Protein AF-A0A935REJ2-F1 (afdb_monomer_lite)

Structure (mmCIF, N/CA/C/O backbone):
data_AF-A0A935REJ2-F1
#
_entry.id   AF-A0A935REJ2-F1
#
loop_
_atom_site.group_PDB
_atom_site.id
_atom_site.type_symbol
_atom_site.label_atom_id
_atom_site.label_alt_id
_atom_site.label_comp_id
_atom_site.label_asym_id
_atom_site.label_entity_id
_atom_site.label_seq_id
_atom_site.pdbx_PDB_ins_code
_atom_site.Cartn_x
_atom_site.Cartn_y
_atom_site.Cartn_z
_atom_site.occupancy
_atom_site.B_iso_or_equiv
_atom_site.auth_seq_id
_atom_site.auth_comp_id
_atom_site.auth_asym_id
_atom_site.auth_atom_id
_atom_site.pdbx_PDB_model_num
ATOM 1 N N . MET A 1 1 ? 43.203 30.475 -2.067 1.00 35.62 1 MET A N 1
ATOM 2 C CA . MET A 1 1 ? 44.399 30.053 -1.301 1.00 35.62 1 MET A CA 1
ATOM 3 C C . MET A 1 1 ? 44.057 30.139 0.184 1.00 35.62 1 MET A C 1
ATOM 5 O O . MET A 1 1 ? 43.409 31.118 0.536 1.00 35.62 1 MET A O 1
ATOM 9 N N . PRO A 1 2 ? 44.424 29.161 1.030 1.00 32.59 2 PRO A N 1
ATOM 10 C CA . PRO A 1 2 ? 45.577 28.290 0.857 1.00 32.59 2 PRO A CA 1
ATOM 11 C C . PRO A 1 2 ? 45.240 26.873 0.392 1.00 32.59 2 PRO A C 1
ATOM 13 O O . PRO A 1 2 ? 44.200 26.300 0.703 1.00 32.59 2 PRO A O 1
ATOM 16 N N . GLU A 1 3 ? 46.176 26.378 -0.405 1.00 31.81 3 GLU A N 1
ATOM 17 C CA . GLU A 1 3 ? 46.387 24.999 -0.812 1.00 31.81 3 GLU A CA 1
ATOM 18 C C . GLU A 1 3 ? 46.817 24.133 0.380 1.00 31.81 3 GLU A C 1
ATOM 20 O O . GLU A 1 3 ? 47.486 24.615 1.295 1.00 31.81 3 GLU A O 1
ATOM 25 N N . GLY A 1 4 ? 46.523 22.832 0.300 1.00 32.59 4 GLY A N 1
ATOM 26 C CA . GLY A 1 4 ? 47.295 21.804 1.000 1.00 32.59 4 GLY A CA 1
ATOM 27 C C . GLY A 1 4 ? 46.486 20.862 1.886 1.00 32.59 4 GLY A C 1
ATOM 28 O O . GLY A 1 4 ? 46.439 21.051 3.095 1.00 32.59 4 GLY A O 1
ATOM 29 N N . ALA A 1 5 ? 45.955 19.780 1.306 1.00 26.52 5 ALA A N 1
ATOM 30 C CA . ALA A 1 5 ? 45.730 18.526 2.029 1.00 26.52 5 ALA A CA 1
ATOM 31 C C . ALA A 1 5 ? 45.669 17.328 1.059 1.00 26.52 5 ALA A C 1
ATOM 33 O O . ALA A 1 5 ? 44.736 17.191 0.280 1.00 26.52 5 ALA A O 1
ATOM 34 N N . GLY A 1 6 ? 46.709 16.488 1.119 1.00 26.66 6 GLY A N 1
ATOM 35 C CA . GLY A 1 6 ? 46.691 15.036 0.898 1.00 26.66 6 GLY A CA 1
ATOM 36 C C . GLY A 1 6 ? 46.054 14.465 -0.373 1.00 26.66 6 GLY A C 1
ATOM 37 O O . GLY A 1 6 ? 44.869 14.158 -0.395 1.00 26.66 6 GLY A O 1
ATOM 38 N N . LYS A 1 7 ? 46.887 14.128 -1.367 1.00 27.72 7 LYS A N 1
ATOM 39 C CA . LYS A 1 7 ? 46.571 13.063 -2.333 1.00 27.72 7 LYS A CA 1
ATOM 40 C C . LYS A 1 7 ? 46.524 11.724 -1.580 1.00 27.72 7 LYS A C 1
ATOM 42 O O . LYS A 1 7 ? 47.580 11.151 -1.320 1.00 27.72 7 LYS A O 1
ATOM 47 N N . SER A 1 8 ? 45.341 11.227 -1.218 1.00 29.14 8 SER A N 1
ATOM 48 C CA . SER A 1 8 ? 45.171 9.805 -0.906 1.00 29.14 8 SER A CA 1
ATOM 49 C C . SER A 1 8 ? 44.971 9.043 -2.218 1.00 29.14 8 SER A C 1
ATOM 51 O O . SER A 1 8 ? 44.220 9.459 -3.100 1.00 29.14 8 SER A O 1
ATOM 53 N N . ALA A 1 9 ? 45.732 7.966 -2.397 1.00 31.62 9 ALA A N 1
ATOM 54 C CA . ALA A 1 9 ? 45.631 7.110 -3.567 1.00 31.62 9 ALA A CA 1
ATOM 55 C C . ALA A 1 9 ? 44.286 6.367 -3.546 1.00 31.62 9 ALA A C 1
ATOM 57 O O . ALA A 1 9 ? 43.975 5.675 -2.577 1.00 31.62 9 ALA A O 1
ATOM 58 N N . ALA A 1 10 ? 43.500 6.515 -4.613 1.00 27.23 10 ALA A N 1
ATOM 59 C CA . ALA A 1 10 ? 42.306 5.711 -4.844 1.00 27.23 10 ALA A CA 1
ATOM 60 C C . ALA A 1 10 ? 42.701 4.256 -5.187 1.00 27.23 10 ALA A C 1
ATOM 62 O O . ALA A 1 10 ? 43.713 4.054 -5.867 1.00 27.23 10 ALA A O 1
ATOM 63 N N . PRO A 1 11 ? 41.930 3.240 -4.755 1.00 30.97 11 PRO A N 1
ATOM 64 C CA . PRO A 1 11 ? 42.135 1.861 -5.186 1.00 30.97 11 PRO A CA 1
ATOM 65 C C . PRO A 1 11 ? 41.929 1.717 -6.704 1.00 30.97 11 PRO A C 1
ATOM 67 O O . PRO A 1 11 ? 41.123 2.417 -7.316 1.00 30.97 11 PRO A O 1
ATOM 70 N N . ALA A 1 12 ? 42.670 0.788 -7.309 1.00 35.81 12 ALA A N 1
ATOM 71 C CA . ALA A 1 12 ? 42.814 0.581 -8.753 1.00 35.81 12 ALA A CA 1
ATOM 72 C C . ALA A 1 12 ? 41.548 0.098 -9.508 1.00 35.81 12 ALA A C 1
ATOM 74 O O . ALA A 1 12 ? 41.657 -0.330 -10.653 1.00 35.81 12 ALA A O 1
ATOM 75 N N . ALA A 1 13 ? 40.356 0.176 -8.909 1.00 36.75 13 ALA A N 1
ATOM 76 C CA . ALA A 1 13 ? 39.105 -0.322 -9.492 1.00 36.75 13 ALA A CA 1
ATOM 77 C C . ALA A 1 13 ? 38.421 0.653 -10.479 1.00 36.75 13 ALA A C 1
ATOM 79 O O . ALA A 1 13 ? 37.511 0.260 -11.187 1.00 36.75 13 ALA A O 1
ATOM 80 N N . ASN A 1 14 ? 38.885 1.901 -10.609 1.00 32.59 14 ASN A N 1
ATOM 81 C CA . ASN A 1 14 ? 38.229 2.920 -11.451 1.00 32.59 14 ASN A CA 1
ATOM 82 C C . ASN A 1 14 ? 38.923 3.195 -12.798 1.00 32.59 14 ASN A C 1
ATOM 84 O O . ASN A 1 14 ? 38.719 4.250 -13.399 1.00 32.59 14 ASN A O 1
ATOM 88 N N . ALA A 1 15 ? 39.766 2.281 -13.287 1.00 33.16 15 ALA A N 1
ATOM 89 C CA . ALA A 1 15 ? 40.454 2.471 -14.568 1.00 33.16 15 ALA A CA 1
ATOM 90 C C . ALA A 1 15 ? 39.515 2.371 -15.791 1.00 33.16 15 ALA A C 1
ATOM 92 O O . ALA A 1 15 ? 39.836 2.942 -16.827 1.00 33.16 15 ALA A O 1
ATOM 93 N N . ARG A 1 16 ? 38.348 1.720 -15.659 1.00 37.38 16 ARG A N 1
ATOM 94 C CA . ARG A 1 16 ? 37.343 1.551 -16.732 1.00 37.38 16 ARG A CA 1
ATOM 95 C C . ARG A 1 16 ? 36.377 2.723 -16.918 1.00 37.38 16 ARG A C 1
ATOM 97 O O . ARG A 1 16 ? 35.687 2.788 -17.920 1.00 37.38 16 ARG A O 1
ATOM 104 N N . LEU A 1 17 ? 36.330 3.668 -15.979 1.00 37.38 17 LEU A N 1
ATOM 105 C CA . LEU A 1 17 ? 35.478 4.865 -16.081 1.00 37.38 17 LEU A CA 1
ATOM 106 C C . LEU A 1 17 ? 36.153 6.010 -16.862 1.00 37.38 17 LEU A C 1
ATOM 108 O O . LEU A 1 17 ? 35.636 7.123 -16.883 1.00 37.38 17 LEU A O 1
ATOM 112 N N . ARG A 1 18 ? 37.360 5.789 -17.407 1.00 34.34 18 ARG A N 1
ATOM 113 C CA . ARG A 1 18 ? 38.244 6.868 -17.888 1.00 34.34 18 ARG A CA 1
ATOM 114 C C . ARG A 1 18 ? 38.922 6.634 -19.229 1.00 34.34 18 ARG A C 1
ATOM 116 O O . ARG A 1 18 ? 39.550 7.571 -19.720 1.00 34.34 18 ARG A O 1
ATOM 123 N N . ASP A 1 19 ? 38.857 5.442 -19.807 1.00 37.53 19 ASP A N 1
ATOM 124 C CA . ASP A 1 19 ? 39.188 5.311 -21.219 1.00 37.53 19 ASP A CA 1
ATOM 125 C C . ASP A 1 19 ? 37.908 5.551 -22.031 1.00 37.53 19 ASP A C 1
ATOM 127 O O . ASP A 1 19 ? 36.800 5.262 -21.585 1.00 37.53 19 ASP A O 1
ATOM 131 N N . GLY A 1 20 ? 38.026 6.124 -23.226 1.00 38.09 20 GLY A N 1
ATOM 132 C CA . GLY A 1 20 ? 36.897 6.272 -24.153 1.00 38.09 20 GLY A CA 1
ATOM 133 C C . GLY A 1 20 ? 36.336 4.928 -24.646 1.00 38.09 20 GLY A C 1
ATOM 134 O O . GLY A 1 20 ? 35.697 4.889 -25.694 1.00 38.09 20 GLY A O 1
ATOM 135 N N . ALA A 1 21 ? 36.600 3.815 -23.946 1.00 41.88 21 ALA A N 1
ATOM 136 C CA . ALA A 1 21 ? 36.077 2.509 -24.292 1.00 41.88 21 ALA A CA 1
ATOM 137 C C . ALA A 1 21 ? 34.565 2.462 -24.089 1.00 41.88 21 ALA A C 1
ATOM 139 O O . ALA A 1 21 ? 33.900 1.874 -24.925 1.00 41.88 21 ALA A O 1
ATOM 140 N N . ASN A 1 22 ? 33.991 3.120 -23.074 1.00 41.38 22 ASN A N 1
ATOM 141 C CA . ASN A 1 22 ? 32.529 3.151 -22.914 1.00 41.38 22 ASN A CA 1
ATOM 142 C C . ASN A 1 22 ? 31.832 3.840 -24.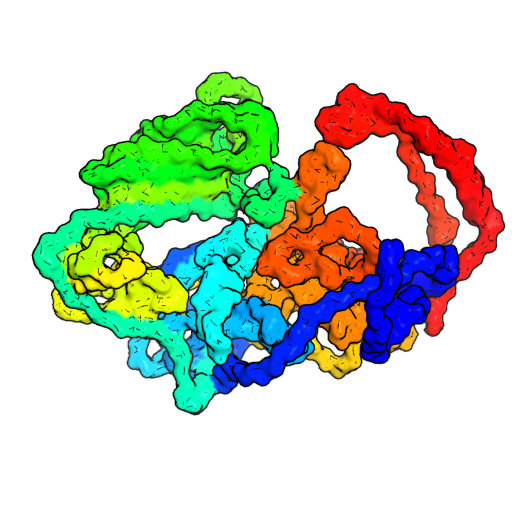096 1.00 41.38 22 ASN A C 1
ATOM 144 O O . ASN A 1 22 ? 30.809 3.345 -24.562 1.00 41.38 22 ASN A O 1
ATOM 148 N N . ASP A 1 23 ? 32.428 4.900 -24.649 1.00 41.16 23 ASP A N 1
ATOM 149 C CA . ASP A 1 23 ? 31.935 5.543 -25.872 1.00 41.16 23 ASP A CA 1
ATOM 150 C C . ASP A 1 23 ? 32.114 4.631 -27.098 1.00 41.16 23 ASP A C 1
ATOM 152 O O . ASP A 1 23 ? 31.210 4.538 -27.923 1.00 41.16 23 ASP A O 1
ATOM 156 N N . ALA A 1 24 ? 33.221 3.885 -27.198 1.00 42.81 24 ALA A N 1
ATOM 157 C CA . ALA A 1 24 ? 33.438 2.899 -28.263 1.00 42.81 24 ALA A CA 1
ATOM 158 C C . ALA A 1 24 ? 32.510 1.666 -28.152 1.00 42.81 24 ALA A C 1
ATOM 160 O O . ALA A 1 24 ? 32.039 1.149 -29.163 1.00 42.81 24 ALA A O 1
ATOM 161 N N . HIS A 1 25 ? 32.195 1.217 -26.934 1.00 42.53 25 HIS A N 1
ATOM 162 C CA . HIS A 1 25 ? 31.226 0.158 -26.641 1.00 42.53 25 HIS A CA 1
ATOM 163 C C . HIS A 1 25 ? 29.791 0.638 -26.931 1.00 42.53 25 HIS A C 1
ATOM 165 O O . HIS A 1 25 ? 29.007 -0.093 -27.539 1.00 42.53 25 HIS A O 1
ATOM 171 N N . PHE A 1 26 ? 29.464 1.892 -26.597 1.00 42.84 26 PHE A N 1
ATOM 172 C CA . PHE A 1 26 ? 28.201 2.557 -26.938 1.00 42.84 26 PHE A CA 1
ATOM 173 C C . PHE A 1 26 ? 28.021 2.704 -28.458 1.00 42.84 26 PHE A C 1
ATOM 175 O O . PHE A 1 26 ? 26.952 2.400 -28.998 1.00 42.84 26 PHE A O 1
ATOM 182 N N . ALA A 1 27 ? 29.089 3.069 -29.163 1.00 42.47 27 ALA A N 1
ATOM 183 C CA . ALA A 1 27 ? 29.132 3.181 -30.615 1.00 42.47 27 ALA A CA 1
ATOM 184 C C . ALA A 1 27 ? 29.192 1.819 -31.348 1.00 42.47 27 ALA A C 1
ATOM 186 O O . ALA A 1 27 ? 29.097 1.765 -32.569 1.00 42.47 27 ALA A O 1
ATOM 187 N N . GLY A 1 28 ? 29.339 0.706 -30.622 1.00 41.22 28 GLY A N 1
ATOM 188 C CA . GLY A 1 28 ? 29.133 -0.650 -31.145 1.00 41.22 28 GLY A CA 1
ATOM 189 C C . GLY A 1 28 ? 27.741 -1.221 -30.837 1.00 41.22 28 GLY A C 1
ATOM 190 O O . GLY A 1 28 ? 27.239 -2.079 -31.560 1.00 41.22 28 GLY A O 1
ATOM 191 N N . ALA A 1 29 ? 27.095 -0.756 -29.762 1.00 41.28 29 ALA A N 1
ATOM 192 C CA . ALA A 1 29 ? 25.841 -1.327 -29.261 1.00 41.28 29 ALA A CA 1
ATOM 193 C C . ALA A 1 29 ? 24.575 -0.519 -29.620 1.00 41.28 29 ALA A C 1
ATOM 195 O O . ALA A 1 29 ? 23.502 -1.116 -29.774 1.00 41.28 29 ALA A O 1
ATOM 196 N N . PHE A 1 30 ? 24.676 0.811 -29.763 1.00 41.88 30 PHE A N 1
ATOM 197 C CA . PHE A 1 30 ? 23.516 1.715 -29.859 1.00 41.88 30 PHE A CA 1
ATOM 198 C C . PHE A 1 30 ? 23.613 2.800 -30.944 1.00 41.88 30 PHE A C 1
ATOM 200 O O . PHE A 1 30 ? 22.575 3.224 -31.449 1.00 41.88 30 PHE A O 1
ATOM 207 N N . LEU A 1 31 ? 24.814 3.224 -31.347 1.00 43.81 31 LEU A N 1
ATOM 208 C CA . LEU A 1 31 ? 25.042 4.189 -32.436 1.00 43.81 31 LEU A CA 1
ATOM 209 C C . LEU A 1 31 ? 26.158 3.702 -33.367 1.00 43.81 31 LEU A C 1
ATOM 211 O O . LEU A 1 31 ? 26.657 2.608 -33.180 1.00 43.81 31 LEU A O 1
ATOM 215 N N . ASN A 1 32 ? 26.496 4.473 -34.400 1.00 40.66 32 ASN A N 1
ATOM 216 C CA . ASN A 1 32 ? 27.634 4.206 -35.282 1.00 40.66 32 ASN A CA 1
ATOM 217 C C . ASN A 1 32 ? 28.946 4.655 -34.603 1.00 40.66 32 ASN A C 1
ATOM 219 O O . ASN A 1 32 ? 29.009 5.797 -34.137 1.00 40.66 32 ASN A O 1
ATOM 223 N N . GLY A 1 33 ? 29.962 3.782 -34.601 1.00 38.06 33 GLY A N 1
ATOM 224 C CA . GLY A 1 33 ? 31.333 3.947 -34.077 1.00 38.06 33 GLY A CA 1
ATOM 225 C C . GLY A 1 33 ? 31.889 5.370 -34.125 1.00 38.06 33 GLY A C 1
ATOM 226 O O . GLY A 1 33 ? 32.363 5.932 -33.137 1.00 38.06 33 GLY A O 1
ATOM 227 N N . ASP A 1 34 ? 31.776 5.958 -35.310 1.00 43.91 34 ASP A N 1
ATOM 228 C CA . ASP A 1 34 ? 32.461 7.189 -35.688 1.00 43.91 34 ASP A CA 1
ATOM 229 C C . ASP A 1 34 ? 31.738 8.477 -35.275 1.00 43.91 34 ASP A C 1
ATOM 231 O O . ASP A 1 34 ? 32.319 9.558 -35.346 1.00 43.91 34 ASP A O 1
ATOM 235 N N . LEU A 1 35 ? 30.469 8.399 -34.857 1.00 37.09 35 LEU A N 1
ATOM 236 C CA . LEU A 1 35 ? 29.671 9.593 -34.550 1.00 37.09 35 LEU A CA 1
ATOM 237 C C . LEU A 1 35 ? 30.021 10.190 -33.175 1.00 37.09 35 LEU A C 1
ATOM 239 O O . LEU A 1 35 ? 29.912 11.397 -32.973 1.00 37.09 35 LEU A O 1
ATOM 243 N N . LEU A 1 36 ? 30.454 9.353 -32.229 1.00 36.62 36 LEU A N 1
ATOM 244 C CA . LEU A 1 36 ? 30.752 9.760 -30.849 1.00 36.62 36 LEU A CA 1
ATOM 245 C C . LEU A 1 36 ? 32.165 10.305 -30.671 1.00 36.62 36 LEU A C 1
ATOM 247 O O . LEU A 1 36 ? 32.380 11.184 -29.843 1.00 36.62 36 LEU A O 1
ATOM 251 N N . THR A 1 37 ? 33.112 9.861 -31.496 1.00 3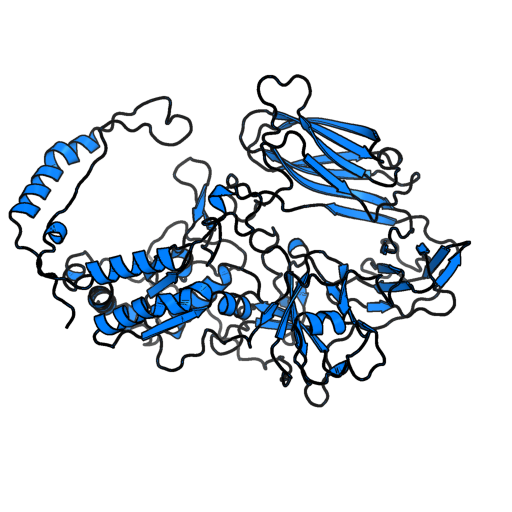8.62 37 THR A N 1
ATOM 252 C CA . THR A 1 37 ? 34.500 10.348 -31.470 1.00 38.62 37 THR A CA 1
ATOM 253 C C . THR A 1 37 ? 34.640 11.797 -31.955 1.00 38.62 37 THR A C 1
ATOM 255 O O . THR A 1 37 ? 35.708 12.390 -31.813 1.00 38.62 37 THR A O 1
ATOM 258 N N . GLN A 1 38 ? 33.567 12.382 -32.504 1.00 36.59 38 GLN A N 1
ATOM 259 C CA . GLN A 1 38 ? 33.509 13.763 -32.993 1.00 36.59 38 GLN A CA 1
ATOM 260 C C . GLN A 1 38 ? 32.833 14.743 -32.018 1.00 36.59 38 GLN A C 1
ATOM 262 O O . GLN A 1 38 ? 32.821 15.946 -32.286 1.00 36.59 38 GLN A O 1
ATOM 267 N N . LEU A 1 39 ? 32.285 14.268 -30.892 1.00 32.00 39 LEU A N 1
ATOM 268 C CA . LEU A 1 39 ? 31.692 15.128 -29.865 1.00 32.00 39 LEU A CA 1
ATOM 269 C C . LEU A 1 39 ? 32.741 15.509 -28.801 1.00 32.00 39 LEU A C 1
ATOM 271 O O . LEU A 1 39 ? 33.579 14.680 -28.446 1.00 32.00 39 LEU A O 1
ATOM 275 N N . PRO A 1 40 ? 32.732 16.747 -28.267 1.00 28.28 40 PRO A N 1
ATOM 276 C CA . PRO A 1 40 ? 33.705 17.163 -27.261 1.00 28.28 40 PRO A CA 1
ATOM 277 C C . PRO A 1 40 ? 33.515 16.374 -25.958 1.00 28.28 40 PRO A C 1
ATOM 279 O O . PRO A 1 40 ? 32.514 16.535 -25.261 1.00 28.28 40 PRO A O 1
ATOM 282 N N . THR A 1 41 ? 34.492 15.544 -25.596 1.00 35.84 41 THR A N 1
ATOM 283 C CA . THR A 1 41 ? 34.551 14.876 -24.291 1.00 35.84 41 THR A CA 1
ATOM 284 C C . THR A 1 41 ? 35.146 15.829 -23.250 1.00 35.84 41 THR A C 1
ATOM 286 O O . THR A 1 41 ? 36.341 15.769 -22.957 1.00 35.84 41 THR A O 1
ATOM 289 N N . GLU A 1 42 ? 34.341 16.726 -22.680 1.00 32.41 42 GLU A N 1
ATOM 290 C CA . GLU A 1 42 ? 34.720 17.430 -21.448 1.00 32.41 42 GLU A CA 1
ATOM 291 C C . GLU A 1 42 ? 33.924 16.886 -20.259 1.00 32.41 42 GLU A C 1
ATOM 293 O O . GLU A 1 42 ? 32.737 17.149 -20.087 1.00 32.41 42 GLU A O 1
ATOM 298 N N . GLY A 1 43 ? 34.609 16.106 -19.423 1.00 30.80 43 GLY A N 1
ATOM 299 C CA . GLY A 1 43 ? 34.071 15.557 -18.185 1.00 30.80 43 GLY A CA 1
ATOM 300 C C . GLY A 1 43 ? 35.196 15.154 -17.240 1.00 30.80 43 GLY A C 1
ATOM 301 O O . GLY A 1 43 ? 35.549 13.983 -17.127 1.00 30.80 43 GLY A O 1
ATOM 302 N N . THR A 1 44 ? 35.799 16.126 -16.558 1.00 30.67 44 THR A N 1
ATOM 303 C CA . THR A 1 44 ? 36.793 15.860 -15.512 1.00 30.67 44 THR A CA 1
ATOM 304 C C . THR A 1 44 ? 36.081 15.356 -14.256 1.00 30.67 44 THR A C 1
ATOM 306 O O . THR A 1 44 ? 35.438 16.118 -13.539 1.00 30.67 44 THR A O 1
ATOM 309 N N . TYR A 1 45 ? 36.211 14.061 -13.972 1.00 31.19 45 TYR A N 1
ATOM 310 C CA . TYR A 1 45 ? 35.757 13.430 -12.731 1.00 31.19 45 TYR A CA 1
ATOM 311 C C . TYR A 1 45 ? 36.409 14.089 -11.500 1.00 31.19 45 TYR A C 1
ATOM 313 O O . TYR A 1 45 ? 37.611 13.933 -11.262 1.00 31.19 45 TYR A O 1
ATOM 321 N N . LEU A 1 46 ? 35.614 14.788 -10.686 1.00 32.19 46 LEU A N 1
ATOM 322 C CA . LEU A 1 46 ? 35.962 15.157 -9.314 1.00 32.19 46 LEU A CA 1
ATOM 323 C C . LEU A 1 46 ? 35.300 14.133 -8.394 1.00 32.19 46 LEU A C 1
ATOM 325 O O . LEU A 1 46 ? 34.083 14.118 -8.248 1.00 32.19 46 LEU A O 1
ATOM 329 N N . GLY A 1 47 ? 36.106 13.230 -7.836 1.00 30.42 47 GLY A N 1
ATOM 330 C CA . GLY A 1 47 ? 35.610 12.093 -7.069 1.00 30.42 47 GLY A CA 1
ATOM 331 C C . GLY A 1 47 ? 34.704 12.503 -5.913 1.00 30.42 47 GLY A C 1
ATOM 332 O O . GLY A 1 47 ? 35.126 13.225 -5.011 1.00 30.42 47 GLY A O 1
ATOM 333 N N . ALA A 1 48 ? 33.480 11.979 -5.921 1.00 27.81 48 ALA A N 1
ATOM 334 C CA . ALA A 1 48 ? 32.656 11.912 -4.731 1.00 27.81 48 ALA A CA 1
ATOM 335 C C . ALA A 1 48 ? 33.212 10.791 -3.844 1.00 27.81 48 ALA A C 1
ATOM 337 O O . ALA A 1 48 ? 33.210 9.617 -4.214 1.00 27.81 48 ALA A O 1
ATOM 338 N N . ALA A 1 49 ? 33.744 11.159 -2.682 1.00 27.17 49 ALA A N 1
ATOM 339 C CA . ALA A 1 49 ? 34.063 10.198 -1.642 1.00 27.17 49 ALA A CA 1
ATOM 340 C C . ALA A 1 49 ? 32.750 9.744 -0.993 1.00 27.17 49 ALA A C 1
ATOM 342 O O . ALA A 1 49 ? 32.168 10.473 -0.194 1.00 27.17 49 ALA A O 1
ATOM 343 N N . THR A 1 50 ? 32.283 8.541 -1.315 1.00 29.05 50 THR A N 1
ATOM 344 C CA . THR A 1 50 ? 31.302 7.851 -0.477 1.00 29.05 50 THR A CA 1
ATOM 345 C C . THR A 1 50 ? 32.035 7.280 0.729 1.00 29.05 50 THR A C 1
ATOM 347 O O . THR A 1 50 ? 32.752 6.284 0.629 1.00 29.05 50 THR A O 1
ATOM 350 N N . THR A 1 51 ? 31.875 7.911 1.888 1.00 25.45 51 THR A N 1
ATOM 351 C CA . THR A 1 51 ? 32.192 7.284 3.171 1.00 25.45 51 THR A CA 1
ATOM 352 C C . THR A 1 51 ? 31.157 6.194 3.446 1.00 25.45 51 THR A C 1
ATOM 354 O O . THR A 1 51 ? 30.159 6.444 4.112 1.00 25.45 51 THR A O 1
ATOM 357 N N . GLN A 1 52 ? 31.379 4.987 2.927 1.00 30.55 52 GLN A N 1
ATOM 358 C CA . GLN A 1 52 ? 30.851 3.785 3.567 1.00 30.55 52 GLN A CA 1
ATOM 359 C C . GLN A 1 52 ? 31.871 3.376 4.627 1.00 30.55 52 GLN A C 1
ATOM 361 O O . GLN A 1 52 ? 32.971 2.921 4.314 1.00 30.55 52 GLN A O 1
ATOM 366 N N . SER A 1 53 ? 31.533 3.600 5.895 1.00 25.98 53 SER A N 1
ATOM 367 C CA . SER A 1 53 ? 32.205 2.914 6.991 1.00 25.98 53 SER A CA 1
ATOM 368 C C . SER A 1 53 ? 31.969 1.419 6.802 1.00 25.98 53 SER A C 1
ATOM 370 O O . SER A 1 53 ? 30.831 0.959 6.853 1.00 25.98 53 SER A O 1
ATOM 372 N N . ALA A 1 54 ? 33.045 0.679 6.548 1.00 27.23 54 ALA A N 1
ATOM 373 C CA . ALA A 1 54 ? 33.047 -0.769 6.639 1.00 27.23 54 ALA A CA 1
ATOM 374 C C . ALA A 1 54 ? 32.803 -1.146 8.108 1.00 27.23 54 ALA A C 1
ATOM 376 O O . ALA A 1 54 ? 33.737 -1.169 8.908 1.00 27.23 54 ALA A O 1
ATOM 377 N N . GLU A 1 55 ? 31.545 -1.365 8.479 1.00 29.83 55 GLU A N 1
ATOM 378 C CA . GLU A 1 55 ? 31.235 -2.122 9.687 1.00 29.83 55 GLU A CA 1
ATOM 379 C C . GLU A 1 55 ? 31.465 -3.607 9.399 1.00 29.83 55 GLU A C 1
ATOM 381 O O . GLU A 1 55 ? 31.148 -4.111 8.318 1.00 29.83 55 GLU A O 1
ATOM 386 N N . GLU A 1 56 ? 32.090 -4.295 10.355 1.00 27.02 56 GLU A N 1
ATOM 387 C CA . GLU A 1 56 ? 32.316 -5.736 10.287 1.00 27.02 56 GLU A CA 1
ATOM 388 C C . GLU A 1 56 ? 30.983 -6.488 10.127 1.00 27.02 56 GLU A C 1
ATOM 390 O O . GLU A 1 56 ? 29.978 -6.096 10.728 1.00 27.02 56 GLU A O 1
ATOM 395 N N . PRO A 1 57 ? 30.950 -7.592 9.358 1.00 27.94 57 PRO A N 1
ATOM 396 C CA . PRO A 1 57 ? 29.752 -8.403 9.214 1.00 27.94 57 PRO A CA 1
ATOM 397 C C . PRO A 1 57 ? 29.404 -9.051 10.559 1.00 27.94 57 PRO A C 1
ATOM 399 O O . PRO A 1 57 ? 29.984 -10.064 10.953 1.00 27.94 57 PRO A O 1
ATOM 402 N N . LEU A 1 58 ? 28.440 -8.467 11.267 1.00 30.53 58 LEU A N 1
ATOM 403 C CA . LEU A 1 58 ? 27.791 -9.117 12.399 1.00 30.53 58 LEU A CA 1
ATOM 404 C C . LEU A 1 58 ? 26.911 -10.276 11.891 1.00 30.53 58 LEU A C 1
ATOM 406 O O . LEU A 1 58 ? 26.344 -10.197 10.797 1.00 30.53 58 LEU A O 1
ATOM 410 N N . PRO A 1 59 ? 26.817 -11.382 12.647 1.00 27.50 59 PRO A N 1
ATOM 411 C CA . PRO A 1 59 ? 26.177 -12.607 12.187 1.00 27.50 59 PRO A CA 1
ATOM 412 C C . PRO A 1 59 ? 24.694 -12.406 11.845 1.00 27.50 59 PRO A C 1
ATOM 414 O O . PRO A 1 59 ? 23.939 -11.772 12.578 1.00 27.50 59 PRO A O 1
ATOM 417 N N . ARG A 1 60 ? 24.293 -12.993 10.710 1.00 32.31 60 ARG A N 1
ATOM 418 C CA . ARG A 1 60 ? 22.919 -13.042 10.195 1.00 32.31 60 ARG A CA 1
ATOM 419 C C . ARG A 1 60 ? 21.970 -13.660 11.225 1.00 32.31 60 ARG A C 1
ATOM 421 O O . ARG A 1 60 ? 22.125 -14.827 11.569 1.00 32.31 60 ARG A O 1
ATOM 428 N N . ALA A 1 61 ? 20.933 -12.923 11.611 1.00 32.94 61 ALA A N 1
ATOM 429 C CA . ALA A 1 61 ? 19.739 -13.476 12.246 1.00 32.94 61 ALA A CA 1
ATOM 430 C C . ALA A 1 61 ? 18.630 -13.654 11.193 1.00 32.94 61 ALA A C 1
ATOM 432 O O . ALA A 1 61 ? 17.584 -13.020 11.250 1.00 32.94 61 ALA A O 1
ATOM 433 N N . SER A 1 62 ? 18.879 -14.494 10.188 1.00 43.16 62 SER A N 1
ATOM 434 C CA . SER A 1 62 ? 17.798 -15.149 9.448 1.00 43.16 62 SER A CA 1
ATOM 435 C C . SER A 1 62 ? 17.750 -16.575 9.979 1.00 43.16 62 SER A C 1
ATOM 437 O O . SER A 1 62 ? 18.728 -17.305 9.801 1.00 43.16 62 SER A O 1
ATOM 439 N N . ALA A 1 63 ? 16.671 -16.965 10.657 1.00 48.84 63 ALA A N 1
ATOM 440 C CA . ALA A 1 63 ? 16.454 -18.364 11.009 1.00 48.84 63 ALA A CA 1
ATOM 441 C C . ALA A 1 63 ? 16.562 -19.190 9.714 1.00 48.84 63 ALA A C 1
ATOM 443 O O . ALA A 1 63 ? 15.781 -18.984 8.784 1.00 48.84 63 ALA A O 1
ATOM 444 N N . GLN A 1 64 ? 17.580 -20.048 9.603 1.00 58.38 64 GLN A N 1
ATOM 445 C CA . GLN A 1 64 ? 17.795 -20.894 8.428 1.00 58.38 64 GLN A CA 1
ATOM 446 C C . GLN A 1 64 ? 16.757 -22.018 8.427 1.00 58.38 64 GLN A C 1
ATOM 448 O O . GLN A 1 64 ? 17.048 -23.162 8.766 1.00 58.38 64 GLN A O 1
ATOM 453 N N . ALA A 1 65 ? 15.523 -21.688 8.068 1.00 71.75 65 ALA A N 1
ATOM 454 C CA . ALA A 1 65 ? 14.473 -22.672 7.916 1.00 71.75 65 ALA A CA 1
ATOM 455 C C . ALA A 1 65 ? 14.485 -23.331 6.547 1.00 71.75 65 ALA A C 1
ATOM 457 O O . ALA A 1 65 ? 14.904 -22.760 5.542 1.00 71.75 65 ALA A O 1
ATOM 458 N N . THR A 1 66 ? 13.971 -24.556 6.523 1.00 86.44 66 THR A N 1
ATOM 459 C CA . THR A 1 66 ? 13.712 -25.276 5.278 1.00 86.44 66 THR A CA 1
ATOM 460 C C . THR A 1 66 ? 12.281 -24.986 4.846 1.00 86.44 66 THR A C 1
ATOM 462 O O . THR A 1 66 ? 11.338 -25.398 5.528 1.00 86.44 66 THR A O 1
ATOM 465 N N . LEU A 1 67 ? 12.113 -24.265 3.736 1.00 90.56 67 LEU A N 1
ATOM 466 C CA . LEU A 1 67 ? 10.805 -24.057 3.116 1.00 90.56 67 LEU A CA 1
ATOM 467 C C . LEU A 1 67 ? 10.218 -25.401 2.664 1.00 90.56 67 LEU A C 1
ATOM 469 O O . LEU A 1 67 ? 10.923 -26.264 2.142 1.00 90.56 67 LEU A O 1
ATOM 473 N N . LEU A 1 68 ? 8.915 -25.578 2.875 1.00 92.25 68 LEU A N 1
ATOM 474 C CA . LEU A 1 68 ? 8.150 -26.748 2.426 1.00 92.25 68 LEU A CA 1
ATOM 475 C C . LEU A 1 68 ? 7.523 -26.530 1.039 1.00 92.25 68 LEU A C 1
ATOM 477 O O . LEU A 1 68 ? 6.871 -27.424 0.502 1.00 92.25 68 LEU A O 1
ATOM 481 N N . GLY A 1 69 ? 7.702 -25.336 0.480 1.00 90.50 69 GLY A N 1
ATOM 482 C CA . GLY A 1 69 ? 7.256 -24.910 -0.837 1.00 90.50 69 GLY A CA 1
ATOM 483 C C . GLY A 1 69 ? 7.335 -23.388 -0.971 1.00 90.50 69 GLY A C 1
ATOM 484 O O . GLY A 1 69 ? 7.860 -22.739 -0.060 1.00 90.50 69 GLY A O 1
ATOM 485 N N . PRO A 1 70 ? 6.795 -22.833 -2.069 1.00 90.56 70 PRO A N 1
ATOM 486 C CA . PRO A 1 70 ? 6.850 -21.402 -2.329 1.00 90.56 70 PRO A CA 1
ATOM 487 C C . PRO A 1 70 ? 6.099 -20.598 -1.267 1.00 90.56 70 PRO A C 1
ATOM 489 O O . PRO A 1 70 ? 5.153 -21.077 -0.630 1.00 90.56 70 PRO A O 1
ATOM 492 N N . GLU A 1 71 ? 6.526 -19.357 -1.089 1.00 92.88 71 GLU A N 1
ATOM 493 C CA . GLU A 1 71 ? 5.938 -18.429 -0.130 1.00 92.88 71 GLU A CA 1
ATOM 494 C C . GLU A 1 71 ? 4.758 -17.678 -0.751 1.00 92.88 71 GLU A C 1
ATOM 496 O O . GLU A 1 71 ? 4.619 -17.592 -1.968 1.00 92.88 71 GLU A O 1
ATOM 501 N N . ALA A 1 72 ? 3.897 -17.092 0.078 1.00 94.50 72 ALA A N 1
ATOM 502 C CA . ALA A 1 72 ? 2.775 -16.284 -0.388 1.00 94.50 72 ALA A CA 1
ATOM 503 C C . ALA A 1 72 ? 2.848 -14.849 0.135 1.00 94.50 72 ALA A C 1
ATOM 505 O O . ALA A 1 72 ? 3.126 -14.605 1.308 1.00 94.50 72 ALA A O 1
ATOM 506 N N . ARG A 1 73 ? 2.507 -13.894 -0.731 1.00 95.38 73 ARG A N 1
ATOM 507 C CA . ARG A 1 73 ? 2.265 -12.492 -0.382 1.00 95.38 73 ARG A CA 1
ATOM 508 C C . ARG A 1 73 ? 0.806 -12.360 0.044 1.00 95.38 73 ARG A C 1
ATOM 510 O O . ARG A 1 73 ? -0.104 -12.525 -0.768 1.00 95.38 73 ARG A O 1
ATOM 517 N N . LEU A 1 74 ? 0.564 -12.076 1.316 1.00 97.06 74 LEU A N 1
ATOM 518 C CA . LEU A 1 74 ? -0.758 -11.804 1.867 1.00 97.06 74 LEU A CA 1
ATOM 519 C C . LEU A 1 74 ? -1.017 -10.298 1.913 1.00 97.06 74 LEU A C 1
ATOM 521 O O . LEU A 1 74 ? -0.281 -9.552 2.559 1.00 97.06 74 LEU A O 1
ATOM 525 N N . ALA A 1 75 ? -2.094 -9.865 1.258 1.00 96.25 75 ALA A N 1
ATOM 526 C CA . ALA A 1 75 ? -2.484 -8.463 1.197 1.00 96.25 75 ALA A CA 1
ATOM 527 C C . ALA A 1 75 ? -3.367 -8.045 2.388 1.00 96.25 75 ALA A C 1
ATOM 529 O O . ALA A 1 75 ? -4.423 -8.635 2.644 1.00 96.25 75 ALA A O 1
ATOM 530 N N . VAL A 1 76 ? -2.975 -6.962 3.063 1.00 95.75 76 VAL A N 1
ATOM 531 C CA . VAL A 1 76 ? -3.707 -6.330 4.170 1.00 95.75 76 VAL A CA 1
ATOM 532 C C . VAL A 1 76 ? -4.030 -4.879 3.822 1.00 95.75 76 VAL A C 1
ATOM 534 O O . VAL A 1 76 ? -3.160 -4.014 3.802 1.00 95.75 76 VAL A O 1
ATOM 537 N N . SER A 1 77 ? -5.303 -4.588 3.556 1.00 92.69 77 SER A N 1
ATOM 538 C CA . SER A 1 77 ? -5.758 -3.246 3.153 1.00 92.69 77 SER A CA 1
ATOM 539 C C . SER A 1 77 ? -6.272 -2.381 4.308 1.00 92.69 77 SER A C 1
ATOM 541 O O . SER A 1 77 ? -6.627 -1.224 4.103 1.00 92.69 77 SER A O 1
ATOM 543 N N . ARG A 1 78 ? -6.404 -2.944 5.514 1.00 91.44 78 ARG A N 1
ATOM 544 C CA . ARG A 1 78 ? -6.926 -2.254 6.701 1.00 91.44 78 ARG A CA 1
ATOM 545 C C . ARG A 1 78 ? -6.187 -2.730 7.939 1.00 91.44 78 ARG A C 1
ATOM 547 O O . ARG A 1 78 ? -5.856 -3.908 8.032 1.00 91.44 78 ARG A O 1
ATOM 554 N N . THR A 1 79 ? -5.973 -1.826 8.886 1.00 94.12 79 THR A N 1
ATOM 555 C CA . THR A 1 79 ? -5.414 -2.190 10.184 1.00 94.12 79 THR A CA 1
ATOM 556 C C . THR A 1 79 ? -6.438 -2.938 11.015 1.00 94.12 79 THR A C 1
ATOM 558 O O . THR A 1 79 ? -7.581 -2.497 11.134 1.00 94.12 79 THR A O 1
ATOM 561 N N . GLY A 1 80 ? -6.011 -4.030 11.637 1.00 95.62 80 GLY A N 1
ATOM 562 C CA . GLY A 1 80 ? -6.844 -4.793 12.549 1.00 95.62 80 GLY A CA 1
ATOM 563 C C . GLY A 1 80 ? -6.499 -6.280 12.587 1.00 95.62 80 GLY A C 1
ATOM 564 O O . GLY A 1 80 ? -5.534 -6.720 11.962 1.00 95.62 80 GLY A O 1
ATOM 565 N N . PRO A 1 81 ? -7.290 -7.064 13.328 1.00 96.81 81 PRO A N 1
ATOM 566 C CA . PRO A 1 81 ? -7.197 -8.515 13.367 1.00 96.81 81 PRO A CA 1
ATOM 567 C C . PRO A 1 81 ? -7.548 -9.107 11.996 1.00 96.81 81 PRO A C 1
ATOM 569 O O . PRO A 1 81 ? -8.648 -8.900 11.484 1.00 96.81 81 PRO A O 1
ATOM 572 N N . VAL A 1 82 ? -6.616 -9.856 11.413 1.00 97.81 82 VAL A N 1
ATOM 573 C CA . VAL A 1 82 ? -6.772 -10.524 10.118 1.00 97.81 82 VAL A CA 1
ATOM 574 C C . VAL A 1 82 ? -6.788 -12.026 10.339 1.00 97.81 82 VAL A C 1
ATOM 576 O O . VAL A 1 82 ? -5.860 -12.578 10.928 1.00 97.81 82 VAL A O 1
ATOM 579 N N . ARG A 1 83 ? -7.840 -12.676 9.845 1.00 97.44 83 ARG A N 1
ATOM 580 C CA . ARG A 1 83 ? -8.032 -14.124 9.859 1.00 97.44 83 ARG A CA 1
ATOM 581 C C . ARG A 1 83 ? -7.511 -14.741 8.566 1.00 97.44 83 ARG A C 1
ATOM 583 O O . ARG A 1 83 ? -7.817 -14.257 7.475 1.00 97.44 83 ARG A O 1
ATOM 590 N N . VAL A 1 84 ? -6.759 -15.828 8.689 1.00 98.12 84 VAL A N 1
ATOM 591 C CA . VAL A 1 84 ? -6.231 -16.598 7.561 1.00 98.12 84 VAL A CA 1
ATOM 592 C C . VAL A 1 84 ? -6.572 -18.068 7.757 1.00 98.12 84 VAL A C 1
ATOM 594 O O . VAL A 1 84 ? -6.010 -18.726 8.630 1.00 98.12 84 VAL A O 1
ATOM 597 N N . THR A 1 85 ? -7.511 -18.576 6.959 1.00 97.12 85 THR A N 1
ATOM 598 C CA . THR A 1 85 ? -8.003 -19.959 7.067 1.00 97.12 85 THR A CA 1
ATOM 599 C C . THR A 1 85 ? -7.228 -20.923 6.167 1.00 97.12 85 THR A C 1
ATOM 601 O O . THR A 1 85 ? -6.902 -20.597 5.019 1.00 97.12 85 THR A O 1
ATOM 604 N N . TYR A 1 86 ? -6.971 -22.140 6.659 1.00 96.94 86 TYR A N 1
ATOM 605 C CA . TYR A 1 86 ? -6.334 -23.210 5.884 1.00 96.94 86 TYR A CA 1
ATOM 606 C C . TYR A 1 86 ? -7.079 -23.477 4.572 1.00 96.94 86 TYR A C 1
ATOM 608 O O . TYR A 1 86 ? -6.489 -23.464 3.487 1.00 96.94 86 TYR A O 1
ATOM 616 N N . SER A 1 87 ? -8.399 -23.665 4.658 1.00 94.94 87 SER A N 1
ATOM 617 C CA . SER A 1 87 ? -9.248 -23.990 3.508 1.00 94.94 87 SER A CA 1
ATOM 618 C C . SER A 1 87 ? -9.175 -22.923 2.411 1.00 94.94 87 SER A C 1
ATOM 620 O O . SER A 1 87 ? -9.135 -23.251 1.221 1.00 94.94 87 SER A O 1
ATOM 622 N N . ARG A 1 88 ? -9.078 -21.640 2.787 1.00 95.50 88 ARG A N 1
ATOM 623 C CA . ARG A 1 88 ? -8.918 -20.537 1.836 1.00 95.50 88 ARG A CA 1
ATOM 624 C C . ARG A 1 88 ? -7.543 -20.516 1.190 1.00 95.50 88 ARG A C 1
ATOM 626 O O . ARG A 1 88 ? -7.466 -20.319 -0.023 1.00 95.50 88 ARG A O 1
ATOM 633 N N . LEU A 1 89 ? -6.486 -20.725 1.973 1.00 96.81 89 LEU A N 1
ATOM 634 C CA . LEU A 1 89 ? -5.122 -20.820 1.458 1.00 96.81 89 LEU A CA 1
ATOM 635 C C . LEU A 1 89 ? -4.998 -21.969 0.448 1.00 96.81 89 LEU A C 1
ATOM 637 O O . LEU A 1 89 ? -4.501 -21.749 -0.656 1.00 96.81 89 LEU A O 1
ATOM 641 N N . ARG A 1 90 ? -5.544 -23.154 0.765 1.00 95.00 90 ARG A N 1
ATOM 642 C CA . ARG A 1 90 ? -5.595 -24.310 -0.149 1.00 95.00 90 ARG A CA 1
ATOM 643 C C . ARG A 1 90 ? -6.365 -24.020 -1.423 1.00 95.00 90 ARG A C 1
ATOM 645 O O . ARG A 1 90 ? -5.844 -24.241 -2.510 1.00 95.00 90 ARG A O 1
ATOM 652 N N . GLN A 1 91 ? -7.583 -23.487 -1.306 1.00 94.25 91 GLN A N 1
ATOM 653 C CA . GLN A 1 91 ? -8.422 -23.177 -2.468 1.00 94.25 91 GLN A CA 1
ATOM 654 C C . GLN A 1 91 ? -7.729 -22.215 -3.444 1.00 94.25 91 GLN A C 1
ATOM 656 O O . GLN A 1 91 ? -8.011 -22.232 -4.642 1.00 94.25 91 GLN A O 1
ATOM 661 N N . ARG A 1 92 ? -6.856 -21.345 -2.930 1.00 94.31 92 ARG A N 1
ATOM 662 C CA . ARG A 1 92 ? -6.143 -20.329 -3.707 1.00 94.31 92 ARG A CA 1
ATOM 663 C C . ARG A 1 92 ? -4.713 -20.713 -4.069 1.00 94.31 92 ARG A C 1
ATOM 665 O O . ARG A 1 92 ? -4.057 -19.914 -4.723 1.00 94.31 92 ARG A O 1
ATOM 672 N N . GLY A 1 93 ? -4.253 -21.906 -3.687 1.00 94.25 93 GLY A N 1
ATOM 673 C CA . GLY A 1 93 ? -2.887 -22.356 -3.955 1.00 94.25 93 GLY A CA 1
ATOM 674 C C . GLY A 1 93 ? -1.820 -21.487 -3.285 1.00 94.25 93 GLY A C 1
ATOM 675 O O . GLY A 1 93 ? -0.739 -21.342 -3.832 1.00 94.25 93 GLY A O 1
ATOM 676 N N . LEU A 1 94 ? -2.129 -20.879 -2.133 1.00 94.75 94 LEU A N 1
ATOM 677 C CA . LEU A 1 94 ? -1.220 -19.987 -1.392 1.00 94.75 94 LEU A CA 1
ATOM 678 C C . LEU A 1 94 ? -0.362 -20.726 -0.351 1.00 94.75 94 LEU A C 1
ATOM 680 O O . LEU A 1 94 ? 0.369 -20.095 0.404 1.00 94.75 94 LEU A O 1
ATOM 684 N N . ILE A 1 95 ? -0.491 -22.051 -0.274 1.00 94.94 95 ILE A N 1
ATOM 685 C CA . ILE A 1 95 ? 0.343 -22.945 0.533 1.00 94.94 95 ILE A CA 1
ATOM 686 C C . ILE A 1 95 ? 0.614 -24.229 -0.262 1.00 94.94 95 ILE A C 1
ATOM 688 O O . ILE A 1 95 ? -0.220 -24.605 -1.094 1.00 94.94 95 ILE A O 1
ATOM 692 N N . PRO A 1 96 ? 1.745 -24.917 -0.024 1.00 92.38 96 PRO A N 1
ATOM 693 C CA . PRO A 1 96 ? 2.134 -26.091 -0.798 1.00 92.38 96 PRO A CA 1
ATOM 694 C C . PRO A 1 96 ? 1.208 -27.287 -0.584 1.00 92.38 96 PRO A C 1
ATOM 696 O O . PRO A 1 96 ? 0.634 -27.465 0.494 1.00 92.38 96 PRO A O 1
ATOM 699 N N . ASP A 1 97 ? 1.129 -28.167 -1.590 1.00 91.88 97 ASP A N 1
ATOM 700 C CA . ASP A 1 97 ? 0.286 -29.367 -1.557 1.00 91.88 97 ASP A CA 1
ATOM 701 C C . ASP A 1 97 ? 0.868 -30.531 -0.728 1.00 91.88 97 ASP A C 1
ATOM 703 O O . ASP A 1 97 ? 0.992 -31.662 -1.188 1.00 91.88 97 ASP A O 1
ATOM 707 N N . VAL A 1 98 ? 1.291 -30.234 0.504 1.00 92.81 98 VAL A N 1
ATOM 708 C CA . VAL A 1 98 ? 1.875 -31.195 1.454 1.00 92.81 98 VAL A CA 1
ATOM 709 C C . VAL A 1 98 ? 1.265 -31.026 2.848 1.00 92.81 98 VAL A C 1
ATOM 711 O O . VAL A 1 98 ? 0.752 -29.945 3.145 1.00 92.81 98 VAL A O 1
ATOM 714 N N . PRO A 1 99 ? 1.302 -32.045 3.726 1.00 94.00 99 PRO A N 1
ATOM 715 C CA . PRO A 1 99 ? 0.920 -31.878 5.126 1.00 94.00 99 PRO A CA 1
ATOM 716 C C . PRO A 1 99 ? 1.774 -30.803 5.809 1.00 94.00 99 PRO A C 1
ATOM 718 O O . PRO A 1 99 ? 2.998 -30.818 5.694 1.00 94.00 99 PRO A O 1
ATOM 721 N N . ILE A 1 100 ? 1.124 -29.889 6.527 1.00 96.25 100 ILE A N 1
ATOM 722 C CA . ILE A 1 100 ? 1.758 -28.781 7.250 1.00 96.25 100 ILE A CA 1
ATOM 723 C C . ILE A 1 100 ? 1.353 -28.917 8.714 1.00 96.25 100 ILE A C 1
ATOM 725 O O . ILE A 1 100 ? 0.196 -29.195 9.002 1.00 96.25 100 ILE A O 1
ATOM 729 N N . GLN A 1 101 ? 2.291 -28.751 9.637 1.00 96.62 101 GLN A N 1
ATOM 730 C CA . GLN A 1 101 ? 1.997 -28.622 11.064 1.00 96.62 101 GLN A CA 1
ATOM 731 C C . GLN A 1 101 ? 1.716 -27.159 11.405 1.00 96.62 101 GLN A C 1
ATOM 733 O O . GLN A 1 101 ? 2.331 -26.264 10.823 1.00 96.62 101 GLN A O 1
ATOM 738 N N . GLU A 1 102 ? 0.878 -26.894 12.405 1.00 96.44 102 GLU A N 1
ATOM 739 C CA . GLU A 1 102 ? 0.668 -25.527 12.901 1.00 96.44 102 GLU A CA 1
ATOM 740 C C . GLU A 1 102 ? 1.993 -24.852 13.279 1.00 96.44 102 GLU A C 1
ATOM 742 O O . GLU A 1 102 ? 2.204 -23.669 13.017 1.00 96.44 102 GLU A O 1
ATOM 747 N N . SER A 1 103 ? 2.942 -25.609 13.837 1.00 95.19 103 SER A N 1
ATOM 748 C CA . SER A 1 103 ? 4.287 -25.134 14.189 1.00 95.19 103 SER A CA 1
ATOM 749 C C . SER A 1 103 ? 5.158 -24.744 12.990 1.00 95.19 103 SER A C 1
ATOM 751 O O . SER A 1 103 ? 6.175 -24.086 13.186 1.00 95.19 103 SER A O 1
ATOM 753 N N . GLN A 1 104 ? 4.768 -25.107 11.765 1.00 96.44 104 GLN A N 1
ATOM 754 C CA . GLN A 1 104 ? 5.470 -24.779 10.521 1.00 96.44 104 GLN A CA 1
ATOM 755 C C . GLN A 1 104 ? 4.885 -23.547 9.815 1.00 96.44 104 GLN A C 1
ATOM 757 O O . GLN A 1 104 ? 5.433 -23.101 8.810 1.00 96.44 104 GLN A O 1
ATOM 762 N N . VAL A 1 105 ? 3.789 -22.974 10.324 1.00 97.31 105 VAL A N 1
ATOM 763 C CA . VAL A 1 105 ? 3.218 -21.730 9.793 1.00 97.31 105 VAL A CA 1
ATOM 764 C C . VAL A 1 105 ? 4.010 -20.537 10.326 1.00 97.31 105 VAL A C 1
ATOM 766 O O . VAL A 1 105 ? 4.076 -20.313 11.543 1.00 97.31 105 VAL A O 1
ATOM 769 N N . ARG A 1 106 ? 4.593 -19.759 9.414 1.00 96.88 106 ARG A N 1
ATOM 770 C CA . ARG A 1 106 ? 5.383 -18.560 9.700 1.00 96.88 106 ARG A CA 1
ATOM 771 C C . ARG A 1 106 ? 4.814 -17.369 8.940 1.00 96.88 106 ARG A C 1
ATOM 773 O O . ARG A 1 106 ? 4.547 -17.469 7.746 1.00 96.88 106 ARG A O 1
ATOM 780 N N . LEU A 1 107 ? 4.675 -16.237 9.623 1.00 97.88 107 LEU A N 1
ATOM 781 C CA . LEU A 1 107 ? 4.270 -14.971 9.020 1.00 97.88 107 LEU A CA 1
ATOM 782 C C . LEU A 1 107 ? 5.310 -13.902 9.345 1.00 97.88 107 LEU A C 1
ATOM 784 O O . LEU A 1 107 ? 5.754 -13.794 10.489 1.00 97.88 107 LEU A O 1
ATOM 788 N N . TYR A 1 108 ? 5.702 -13.105 8.359 1.00 96.44 108 TYR A N 1
ATOM 789 C CA . TYR A 1 108 ? 6.702 -12.061 8.550 1.00 96.44 108 TYR A CA 1
ATOM 790 C C . TYR A 1 108 ? 6.550 -10.930 7.527 1.00 96.44 108 TYR A C 1
ATOM 792 O O . TYR A 1 108 ? 5.763 -11.013 6.589 1.00 96.44 108 TYR A O 1
ATOM 800 N N . GLN A 1 109 ? 7.287 -9.842 7.716 1.00 95.06 109 GLN A N 1
ATOM 801 C CA . GLN A 1 109 ? 7.456 -8.790 6.715 1.00 95.06 109 GLN A CA 1
ATOM 802 C C . GLN A 1 109 ? 8.932 -8.649 6.372 1.00 95.06 109 GLN A C 1
ATOM 804 O O . GLN A 1 109 ? 9.792 -8.844 7.228 1.00 95.06 109 GLN A O 1
ATOM 809 N N . ARG A 1 110 ? 9.231 -8.270 5.134 1.00 92.69 110 ARG A N 1
ATOM 810 C CA . ARG A 1 110 ? 10.597 -7.983 4.691 1.00 92.69 110 ARG A CA 1
ATOM 811 C C . ARG A 1 110 ? 10.844 -6.484 4.767 1.00 92.69 110 ARG A C 1
ATOM 813 O O . ARG A 1 110 ? 10.039 -5.702 4.266 1.00 92.69 110 ARG A O 1
ATOM 820 N N . ARG A 1 111 ? 11.943 -6.076 5.400 1.00 91.00 111 ARG A N 1
ATOM 821 C CA . ARG A 1 111 ? 12.350 -4.669 5.514 1.00 91.00 111 ARG A CA 1
ATOM 822 C C . ARG A 1 111 ? 13.727 -4.484 4.925 1.00 91.00 111 ARG A C 1
ATOM 824 O O . ARG A 1 111 ? 14.692 -5.023 5.458 1.00 91.00 111 ARG A O 1
ATOM 831 N N . TYR A 1 112 ? 13.816 -3.707 3.852 1.00 90.56 112 TYR A N 1
ATOM 832 C CA . TYR A 1 112 ? 15.110 -3.273 3.348 1.00 90.56 112 TYR A CA 1
ATOM 833 C C . TYR A 1 112 ? 15.837 -2.473 4.431 1.00 90.56 112 TYR A C 1
ATOM 835 O O . TYR A 1 112 ? 15.282 -1.521 4.984 1.00 90.56 112 TYR A O 1
ATOM 843 N N . LEU A 1 113 ? 17.082 -2.846 4.710 1.00 87.12 113 LEU A N 1
ATOM 844 C CA . LEU A 1 113 ? 17.964 -2.113 5.608 1.00 87.12 113 LEU A CA 1
ATOM 845 C C . LEU A 1 113 ? 19.306 -1.926 4.916 1.00 87.12 113 LEU A C 1
ATOM 847 O O . LEU A 1 113 ? 19.927 -2.901 4.508 1.00 87.12 113 LEU A O 1
ATOM 851 N N . GLY A 1 114 ? 19.798 -0.686 4.851 1.00 83.75 114 GLY A N 1
ATOM 852 C CA . GLY A 1 114 ? 21.062 -0.391 4.166 1.00 83.75 114 GLY A CA 1
ATOM 853 C C . GLY A 1 114 ? 22.252 -1.206 4.690 1.00 83.75 114 GLY A C 1
ATOM 854 O O . GLY A 1 114 ? 23.117 -1.577 3.912 1.00 83.75 114 GLY A O 1
ATOM 855 N N . ARG A 1 115 ? 22.265 -1.560 5.984 1.00 85.62 115 ARG A N 1
ATOM 856 C CA . ARG A 1 115 ? 23.294 -2.439 6.571 1.00 85.62 115 ARG A CA 1
ATOM 857 C C . ARG A 1 115 ? 23.186 -3.908 6.139 1.00 85.62 115 ARG A C 1
ATOM 859 O O . ARG A 1 115 ? 24.174 -4.628 6.202 1.00 85.62 115 ARG A O 1
ATOM 866 N N . ALA A 1 116 ? 21.986 -4.369 5.777 1.00 86.00 116 ALA A N 1
ATOM 867 C CA . ALA A 1 116 ? 21.763 -5.726 5.282 1.00 86.00 116 ALA A CA 1
ATOM 868 C C . ALA A 1 116 ? 22.151 -5.841 3.802 1.00 86.00 116 ALA A C 1
ATOM 870 O O . ALA A 1 116 ? 22.561 -6.911 3.359 1.00 86.00 116 ALA A O 1
ATOM 871 N N . ASP A 1 117 ? 22.089 -4.734 3.056 1.00 87.56 117 ASP A N 1
ATOM 872 C CA . ASP A 1 117 ? 22.545 -4.674 1.671 1.00 87.56 117 ASP A CA 1
ATOM 873 C C . ASP A 1 117 ? 24.079 -4.611 1.576 1.00 87.56 117 ASP A C 1
ATOM 875 O O . ASP A 1 117 ? 24.705 -3.578 1.332 1.00 87.56 117 ASP A O 1
ATOM 879 N N . THR A 1 118 ? 24.714 -5.765 1.767 1.00 82.19 118 THR A N 1
ATOM 880 C CA . THR A 1 118 ? 26.155 -5.936 1.552 1.00 82.19 118 THR A CA 1
ATOM 881 C C . THR A 1 118 ? 26.506 -6.067 0.066 1.00 82.19 118 THR A C 1
ATOM 883 O O . THR A 1 118 ? 27.686 -6.210 -0.276 1.00 82.19 118 THR A O 1
ATOM 886 N N . GLY A 1 119 ? 25.513 -6.042 -0.834 1.00 75.56 119 GLY A N 1
ATOM 887 C CA . GLY A 1 119 ? 25.615 -6.384 -2.256 1.00 75.56 119 GLY A CA 1
ATOM 888 C C . GLY A 1 119 ? 26.016 -7.839 -2.535 1.00 75.56 119 GLY A C 1
ATOM 889 O O . GLY A 1 119 ? 26.406 -8.164 -3.652 1.00 75.56 119 GLY A O 1
ATOM 890 N N . THR A 1 120 ? 25.981 -8.709 -1.521 1.00 71.81 120 THR A N 1
ATOM 891 C CA . THR A 1 120 ? 26.103 -10.166 -1.657 1.00 71.81 120 THR A CA 1
ATOM 892 C C . THR A 1 120 ? 25.135 -10.848 -0.686 1.00 71.81 120 THR A C 1
ATOM 894 O O . THR A 1 120 ? 25.398 -10.988 0.510 1.00 71.81 120 THR A O 1
ATOM 897 N N . GLY A 1 121 ? 23.991 -11.294 -1.208 1.00 78.88 121 GLY A N 1
ATOM 898 C CA . GLY A 1 121 ? 22.914 -11.910 -0.434 1.00 78.88 121 GLY A CA 1
ATOM 899 C C . GLY A 1 121 ? 21.720 -10.981 -0.211 1.00 78.88 121 GLY A C 1
ATOM 900 O O . GLY A 1 121 ? 21.516 -10.018 -0.940 1.00 78.88 121 GLY A O 1
ATOM 901 N N . VAL A 1 122 ? 20.912 -11.320 0.791 1.00 86.44 122 VAL A N 1
ATOM 902 C CA . VAL A 1 122 ? 19.593 -10.724 1.022 1.00 86.44 122 VAL A CA 1
ATOM 903 C C . VAL A 1 122 ? 19.713 -9.308 1.622 1.00 86.44 122 VAL A C 1
ATOM 905 O O . VAL A 1 122 ? 20.273 -9.182 2.712 1.00 86.44 122 VAL A O 1
ATOM 908 N N . PRO A 1 123 ? 19.166 -8.254 0.979 1.00 89.38 123 PRO A N 1
ATOM 909 C CA . PRO A 1 123 ? 19.312 -6.856 1.405 1.00 89.38 123 PRO A CA 1
ATOM 910 C C . PRO A 1 123 ? 18.223 -6.413 2.398 1.00 89.38 123 PRO A C 1
ATOM 912 O O . PRO A 1 123 ? 18.069 -5.228 2.710 1.00 89.38 123 PRO A O 1
ATOM 915 N N . TYR A 1 124 ? 17.424 -7.362 2.879 1.00 90.50 124 TYR A N 1
ATOM 916 C CA . TYR A 1 124 ? 16.362 -7.136 3.841 1.00 90.50 124 TYR A CA 1
ATOM 917 C C . TYR A 1 124 ? 16.531 -8.006 5.077 1.00 90.50 124 TYR A C 1
ATOM 919 O O . TYR A 1 124 ? 17.198 -9.038 5.083 1.00 90.50 124 TYR A O 1
ATOM 927 N N . VAL A 1 125 ? 15.855 -7.582 6.132 1.00 90.62 125 VAL A N 1
ATOM 928 C CA . VAL A 1 125 ? 15.618 -8.376 7.331 1.00 90.62 125 VAL A CA 1
ATOM 929 C C . VAL A 1 125 ? 14.170 -8.833 7.362 1.00 90.62 125 VAL A C 1
ATOM 931 O O . VAL A 1 125 ? 13.262 -8.128 6.911 1.00 90.62 125 VAL A O 1
ATOM 934 N N . GLU A 1 126 ? 13.954 -10.020 7.908 1.00 91.88 126 GLU A N 1
ATOM 935 C CA . GLU A 1 126 ? 12.626 -10.582 8.105 1.00 91.88 126 GLU A CA 1
ATOM 936 C C . GLU A 1 126 ? 12.154 -10.264 9.519 1.00 91.88 126 GLU A C 1
ATOM 938 O O . GLU A 1 126 ? 12.714 -10.732 10.508 1.00 91.88 126 GLU A O 1
ATOM 943 N N . VAL A 1 127 ? 11.114 -9.444 9.620 1.00 93.19 127 VAL A N 1
ATOM 944 C CA . VAL A 1 127 ? 10.484 -9.093 10.888 1.00 93.19 127 VAL A CA 1
ATOM 945 C C . VAL A 1 127 ? 9.303 -10.027 11.094 1.00 93.19 127 VAL A C 1
ATOM 947 O O . VAL A 1 127 ? 8.266 -9.875 10.446 1.00 93.19 127 VAL A O 1
ATOM 950 N N . GLU A 1 128 ? 9.456 -11.005 11.985 1.00 94.06 128 GLU A N 1
ATOM 951 C CA . GLU A 1 128 ? 8.383 -11.961 12.259 1.00 94.06 128 GLU A CA 1
ATOM 952 C C . GLU A 1 128 ? 7.164 -11.287 12.879 1.00 94.06 128 GLU A C 1
ATOM 954 O O . GLU A 1 128 ? 7.263 -10.525 13.850 1.00 94.06 128 GLU A O 1
ATOM 959 N N . VAL A 1 129 ? 6.001 -11.631 12.334 1.00 97.25 129 VAL A N 1
ATOM 960 C CA . VAL A 1 129 ? 4.698 -11.133 12.755 1.00 97.25 129 VAL A CA 1
ATOM 961 C C . VAL A 1 129 ? 4.058 -12.189 13.655 1.00 97.25 129 VAL A C 1
ATOM 963 O O . VAL A 1 129 ? 3.816 -13.309 13.203 1.00 97.25 129 VAL A O 1
ATOM 966 N N . PRO A 1 130 ? 3.778 -11.871 14.932 1.00 97.81 130 PRO A N 1
ATOM 967 C CA . PRO A 1 130 ? 3.153 -12.820 15.842 1.00 97.81 130 PRO A CA 1
ATOM 968 C C . PRO A 1 130 ? 1.777 -13.266 15.344 1.00 97.81 130 PRO A C 1
ATOM 970 O O . PRO A 1 130 ? 0.898 -12.434 15.107 1.00 97.81 130 PRO A O 1
ATOM 973 N N . ILE A 1 131 ? 1.573 -14.581 15.268 1.00 98.25 131 ILE A N 1
ATOM 974 C CA . ILE A 1 131 ? 0.270 -15.179 14.955 1.00 98.25 131 ILE A CA 1
ATOM 975 C C . ILE A 1 131 ? -0.299 -15.923 16.165 1.00 98.25 131 ILE A C 1
ATOM 977 O O . ILE A 1 131 ? 0.443 -16.495 16.968 1.00 98.25 131 ILE A O 1
ATOM 981 N N . HIS A 1 132 ? -1.619 -15.927 16.292 1.00 97.62 132 HIS A N 1
ATOM 982 C CA . HIS A 1 132 ? -2.360 -16.781 17.211 1.00 97.62 132 HIS A CA 1
ATOM 983 C C . HIS A 1 132 ? -3.003 -17.916 16.411 1.00 97.62 132 HIS A C 1
ATOM 985 O O . HIS A 1 132 ? -3.800 -17.644 15.513 1.00 97.62 132 HIS A O 1
ATOM 991 N N . MET A 1 133 ? -2.623 -19.163 16.709 1.00 97.06 133 MET A N 1
ATOM 992 C CA . MET A 1 133 ? -3.232 -20.347 16.094 1.00 97.06 133 MET A CA 1
ATOM 993 C C . MET A 1 133 ? -4.575 -20.643 16.742 1.00 97.06 133 MET A C 1
ATOM 995 O O . MET A 1 133 ? -4.678 -20.639 17.969 1.00 97.06 133 MET A O 1
ATOM 999 N N . VAL A 1 134 ? -5.573 -20.918 15.908 1.00 95.19 134 VAL A N 1
ATOM 1000 C CA . VAL A 1 134 ? -6.865 -21.456 16.315 1.00 95.19 134 VAL A CA 1
ATOM 1001 C C . VAL A 1 134 ? -7.047 -22.771 15.571 1.00 95.19 134 VAL A C 1
ATOM 1003 O O . VAL A 1 134 ? -7.372 -22.784 14.386 1.00 95.19 134 VAL A O 1
ATOM 1006 N N . GLY A 1 135 ? -6.775 -23.851 16.291 1.00 90.50 135 GLY A N 1
ATOM 1007 C CA . GLY A 1 135 ? -6.759 -25.217 15.792 1.00 90.50 135 GLY A CA 1
ATOM 1008 C C . GLY A 1 135 ? -6.495 -26.193 16.934 1.00 90.50 135 GLY A C 1
ATOM 1009 O O . GLY A 1 135 ? -6.614 -25.845 18.117 1.00 90.50 135 GLY A O 1
ATOM 1010 N N . GLU A 1 136 ? -6.157 -27.427 16.592 1.00 90.25 136 GLU A N 1
ATOM 1011 C CA . GLU A 1 136 ? -5.977 -28.528 17.543 1.00 90.25 136 GLU A CA 1
ATOM 1012 C C . GLU A 1 136 ? -4.545 -28.628 18.101 1.00 90.25 136 GLU A C 1
ATOM 1014 O O . GLU A 1 136 ? -4.274 -29.451 18.984 1.00 90.25 136 GLU A O 1
ATOM 1019 N N . GLY A 1 137 ? -3.617 -27.795 17.620 1.00 88.06 137 GLY A N 1
ATOM 1020 C CA . GLY A 1 137 ? -2.209 -27.807 18.016 1.00 88.06 137 GLY A CA 1
ATOM 1021 C C . GLY A 1 137 ? -1.375 -28.877 17.305 1.00 88.06 137 GLY A C 1
ATOM 1022 O O . GLY A 1 137 ? -0.323 -29.266 17.822 1.00 88.06 137 GLY A O 1
ATOM 1023 N N . ASN A 1 138 ? -1.845 -29.396 16.167 1.00 92.31 138 ASN A N 1
ATOM 1024 C CA . ASN A 1 138 ? -1.252 -30.522 15.442 1.00 92.31 138 ASN A CA 1
ATOM 1025 C C . ASN A 1 138 ? -0.956 -30.164 13.963 1.00 92.31 138 ASN A C 1
ATOM 1027 O O . ASN A 1 138 ? -0.084 -29.331 13.686 1.00 92.31 138 ASN A O 1
ATOM 1031 N N . ALA A 1 139 ? -1.624 -30.822 13.014 1.00 95.69 139 ALA A N 1
ATOM 1032 C CA . ALA A 1 139 ? -1.635 -30.427 11.616 1.00 95.69 139 ALA A CA 1
ATOM 1033 C C . ALA A 1 139 ? -2.375 -29.090 11.466 1.00 95.69 139 ALA A C 1
ATOM 1035 O O . ALA A 1 139 ? -3.277 -28.809 12.229 1.00 95.69 139 ALA A O 1
ATOM 1036 N N . PHE A 1 140 ? -1.964 -28.269 10.502 1.00 97.44 140 PHE A N 1
ATOM 1037 C CA . PHE A 1 140 ? -2.734 -27.116 10.048 1.00 97.44 140 PHE A CA 1
ATOM 1038 C C . PHE A 1 140 ? -3.601 -27.585 8.880 1.00 97.44 140 PHE A C 1
ATOM 1040 O O . PHE A 1 140 ? -3.107 -27.666 7.746 1.00 97.44 140 PHE A O 1
ATOM 1047 N N . ASP A 1 141 ? -4.842 -27.975 9.162 1.00 96.38 141 ASP A N 1
ATOM 1048 C CA . ASP A 1 141 ? -5.777 -28.530 8.185 1.00 96.38 141 ASP A CA 1
ATOM 1049 C C . ASP A 1 141 ? -7.250 -28.166 8.469 1.00 96.38 141 ASP A C 1
ATOM 1051 O O . ASP A 1 141 ? -7.544 -27.265 9.246 1.00 96.38 141 ASP A O 1
ATOM 1055 N N . GLY A 1 142 ? -8.186 -28.765 7.723 1.00 93.75 142 GLY A N 1
ATOM 1056 C CA . GLY A 1 142 ? -9.624 -28.625 7.971 1.00 93.75 142 GLY A CA 1
ATOM 1057 C C . GLY A 1 142 ? -10.118 -27.180 8.143 1.00 93.75 142 GLY A C 1
ATOM 1058 O O . GLY A 1 142 ? -10.063 -26.372 7.206 1.00 93.75 142 GLY A O 1
ATOM 1059 N N . ASP A 1 143 ? -10.630 -26.903 9.344 1.00 92.75 143 ASP A N 1
ATOM 1060 C CA . ASP A 1 143 ? -11.202 -25.618 9.760 1.00 92.75 143 ASP A CA 1
ATOM 1061 C C . ASP A 1 143 ? -10.197 -24.725 10.514 1.00 92.75 143 ASP A C 1
ATOM 1063 O O . ASP A 1 143 ? -10.575 -23.651 10.991 1.00 92.75 143 ASP A O 1
ATOM 1067 N N . ASP A 1 144 ? -8.924 -25.126 10.592 1.00 97.06 144 ASP A N 1
ATOM 1068 C CA . ASP A 1 144 ? -7.890 -24.359 11.275 1.00 97.06 144 ASP A CA 1
ATOM 1069 C C . ASP A 1 144 ? -7.664 -23.004 10.615 1.00 97.06 144 ASP A C 1
ATOM 1071 O O . ASP A 1 144 ? -7.737 -22.804 9.389 1.00 97.06 144 ASP A O 1
ATOM 1075 N N . PHE A 1 145 ? -7.311 -22.043 11.455 1.00 97.75 145 PHE A N 1
ATOM 1076 C CA . PHE A 1 145 ? -6.940 -20.721 11.004 1.00 97.75 145 PHE A CA 1
ATOM 1077 C C . PHE A 1 145 ? -5.983 -20.056 11.970 1.00 97.75 145 PHE A C 1
ATOM 1079 O O . PHE A 1 145 ? -5.688 -20.526 13.069 1.00 97.75 145 PHE A O 1
ATOM 1086 N N . PHE A 1 146 ? -5.499 -18.902 11.545 1.00 98.25 146 PHE A N 1
ATOM 1087 C CA . PHE A 1 146 ? -4.717 -18.049 12.407 1.00 98.25 146 PHE A CA 1
ATOM 1088 C C . PHE A 1 146 ? -5.148 -16.614 12.327 1.00 98.25 146 PHE A C 1
ATOM 1090 O O . PHE A 1 146 ? -5.668 -16.157 11.308 1.00 98.25 146 PHE A O 1
ATOM 1097 N N . VAL A 1 147 ? -4.921 -15.909 13.426 1.00 98.38 147 VAL A N 1
ATOM 1098 C CA . VAL A 1 147 ? -5.160 -14.478 13.516 1.00 98.38 147 VAL A CA 1
ATOM 1099 C C . VAL A 1 147 ? -3.832 -13.777 13.726 1.00 98.38 147 VAL A C 1
ATOM 1101 O O . VAL A 1 147 ? -3.025 -14.195 14.554 1.00 98.38 147 VAL A O 1
ATOM 1104 N N . PHE A 1 148 ? -3.609 -12.697 12.991 1.00 98.44 148 PHE A N 1
ATOM 1105 C CA . PHE A 1 148 ? -2.526 -11.749 13.241 1.00 98.44 148 PHE A CA 1
ATOM 1106 C C . PHE A 1 148 ? -3.076 -10.325 13.279 1.00 98.44 148 PHE A C 1
ATOM 1108 O O . PHE A 1 148 ? -4.207 -10.087 12.857 1.00 98.44 148 PHE A O 1
ATOM 1115 N N . TYR A 1 149 ? -2.306 -9.372 13.802 1.00 98.19 149 TYR A N 1
ATOM 1116 C CA . TYR A 1 149 ? -2.686 -7.961 13.742 1.00 98.19 149 TYR A CA 1
ATOM 1117 C C . TYR A 1 149 ? -1.997 -7.301 12.546 1.00 98.19 149 TYR A C 1
ATOM 1119 O O . TYR A 1 149 ? -0.784 -7.094 12.547 1.00 98.19 149 TYR A O 1
ATOM 1127 N N . GLY A 1 150 ? -2.766 -7.037 11.494 1.00 97.38 150 GLY A N 1
ATOM 1128 C CA . GLY A 1 150 ? -2.291 -6.397 10.276 1.00 97.38 150 GLY A CA 1
ATOM 1129 C C . GLY A 1 150 ? -2.305 -4.873 10.386 1.00 97.38 150 GLY A C 1
ATOM 1130 O O . GLY A 1 150 ? -3.126 -4.305 11.105 1.00 97.38 150 GLY A O 1
ATOM 1131 N N . LEU A 1 151 ? -1.411 -4.213 9.651 1.00 96.50 151 LEU A N 1
ATOM 1132 C CA . LEU A 1 151 ? -1.310 -2.760 9.530 1.00 96.50 151 LEU A CA 1
ATOM 1133 C C . LEU A 1 151 ? -1.580 -2.336 8.083 1.00 96.50 151 LEU A C 1
ATOM 1135 O O . LEU A 1 151 ? -0.956 -2.851 7.152 1.00 96.50 151 LEU A O 1
ATOM 1139 N N . ARG A 1 152 ? -2.466 -1.352 7.902 1.00 93.94 152 ARG A N 1
ATOM 1140 C CA . ARG A 1 152 ? -2.607 -0.580 6.658 1.00 93.94 152 ARG A CA 1
ATOM 1141 C C . ARG A 1 152 ? -1.281 0.129 6.347 1.00 93.94 152 ARG A C 1
ATOM 1143 O O . ARG A 1 152 ? -0.587 0.539 7.272 1.00 93.94 152 ARG A O 1
ATOM 1150 N N . LEU A 1 153 ? -0.954 0.316 5.067 1.00 93.44 153 LEU A N 1
ATOM 1151 C CA . LEU A 1 153 ? 0.297 0.946 4.605 1.00 93.44 153 LEU A CA 1
ATOM 1152 C C . LEU A 1 153 ? 0.608 2.258 5.339 1.00 93.44 153 LEU A C 1
ATOM 1154 O O . LEU A 1 153 ? 1.664 2.397 5.951 1.00 93.44 153 LEU A O 1
ATOM 1158 N N . ARG A 1 154 ? -0.360 3.179 5.376 1.00 89.88 154 ARG A N 1
ATOM 1159 C CA . ARG A 1 154 ? -0.234 4.476 6.062 1.00 89.88 154 ARG A CA 1
ATOM 1160 C C . ARG A 1 154 ? 0.067 4.377 7.560 1.00 89.88 154 ARG A C 1
ATOM 1162 O O . ARG A 1 154 ? 0.663 5.286 8.131 1.00 89.88 154 ARG A O 1
ATOM 1169 N N . GLU A 1 155 ? -0.351 3.293 8.205 1.00 93.06 155 GLU A N 1
ATOM 1170 C CA . GLU A 1 155 ? -0.138 3.057 9.638 1.00 93.06 155 GLU A CA 1
ATOM 1171 C C . GLU A 1 155 ? 1.144 2.254 9.913 1.00 93.06 155 GLU A C 1
ATOM 1173 O O . GLU A 1 155 ? 1.625 2.194 11.046 1.00 93.06 155 GLU A O 1
ATOM 1178 N N . ASP A 1 156 ? 1.748 1.687 8.870 1.00 94.44 156 ASP A N 1
ATOM 1179 C CA . ASP A 1 156 ? 3.016 0.974 8.914 1.00 94.44 156 ASP A CA 1
ATOM 1180 C C . ASP A 1 156 ? 4.204 1.937 8.740 1.00 94.44 156 ASP A C 1
ATOM 1182 O O . ASP A 1 156 ? 4.978 1.855 7.784 1.00 94.44 156 ASP A O 1
ATOM 1186 N N . GLY A 1 157 ? 4.321 2.890 9.671 1.00 92.44 157 GLY A N 1
ATOM 1187 C CA . GLY A 1 157 ? 5.438 3.840 9.761 1.00 92.44 157 GLY A CA 1
ATOM 1188 C C . GLY A 1 157 ? 6.693 3.238 10.402 1.00 92.44 157 GLY A C 1
ATOM 1189 O O . GLY A 1 157 ? 6.654 2.108 10.886 1.00 92.44 157 GLY A O 1
ATOM 1190 N N . SER A 1 158 ? 7.800 3.988 10.437 1.00 92.00 158 SER A N 1
ATOM 1191 C CA . SER A 1 158 ? 9.041 3.539 11.085 1.00 92.00 158 SER A CA 1
ATOM 1192 C C . SER A 1 158 ? 8.872 3.318 12.591 1.00 92.00 158 SER A C 1
ATOM 1194 O O . SER A 1 158 ? 8.025 3.934 13.242 1.00 92.00 158 SER A O 1
ATOM 1196 N N . TRP A 1 159 ? 9.686 2.430 13.160 1.00 93.00 159 TRP A N 1
ATOM 1197 C CA . TRP A 1 159 ? 9.684 2.146 14.595 1.00 93.00 159 TRP A CA 1
ATOM 1198 C C . TRP A 1 159 ? 11.089 1.816 15.100 1.00 93.00 159 TRP A C 1
ATOM 1200 O O . TRP A 1 159 ? 11.977 1.474 14.324 1.00 93.00 159 TRP A O 1
ATOM 1210 N N . LEU A 1 160 ? 11.289 1.916 16.415 1.00 92.50 160 LEU A N 1
ATOM 1211 C CA . LEU A 1 160 ? 12.505 1.437 17.068 1.00 92.50 160 LEU A CA 1
ATOM 1212 C C . LEU A 1 160 ? 12.334 -0.055 17.374 1.00 92.50 160 LEU A C 1
ATOM 1214 O O . LEU A 1 160 ? 11.416 -0.429 18.104 1.00 92.50 160 LEU A O 1
ATOM 1218 N N . GLY A 1 161 ? 13.193 -0.898 16.812 1.00 87.81 161 GLY A N 1
ATOM 1219 C CA . GLY A 1 161 ? 13.188 -2.343 17.031 1.00 87.81 161 GLY A CA 1
ATOM 1220 C C . GLY A 1 161 ? 14.592 -2.866 17.301 1.00 87.81 161 GLY A C 1
ATOM 1221 O O . GLY A 1 161 ? 15.565 -2.202 16.978 1.00 87.81 161 GLY A O 1
ATOM 1222 N N . ASP A 1 162 ? 14.700 -4.050 17.894 1.00 87.38 162 ASP A N 1
ATOM 1223 C CA . ASP A 1 162 ? 15.967 -4.778 17.989 1.00 87.38 162 ASP A CA 1
ATOM 1224 C C . ASP A 1 162 ? 15.866 -6.018 17.105 1.00 87.38 162 ASP A C 1
ATOM 1226 O O . ASP A 1 162 ? 15.064 -6.916 17.373 1.00 87.38 162 ASP A O 1
ATOM 1230 N N . LEU A 1 163 ? 16.637 -6.029 16.018 1.00 84.19 163 LEU A N 1
ATOM 1231 C CA . LEU A 1 163 ? 16.673 -7.124 15.049 1.00 84.19 163 LEU A CA 1
ATOM 1232 C C . LEU A 1 163 ? 17.958 -7.958 15.186 1.00 84.19 163 LEU A C 1
ATOM 1234 O O . LEU A 1 163 ? 18.464 -8.502 14.206 1.00 84.19 163 LEU A O 1
ATOM 1238 N N . GLY A 1 164 ? 18.501 -8.036 16.406 1.00 77.81 164 GLY A N 1
ATOM 1239 C CA . GLY A 1 164 ? 19.669 -8.848 16.756 1.00 77.81 164 GLY A CA 1
ATOM 1240 C C . GLY A 1 164 ? 20.997 -8.087 16.783 1.00 77.81 164 GLY A C 1
ATOM 1241 O O . GLY A 1 164 ? 22.021 -8.679 17.114 1.00 77.81 164 GLY A O 1
ATOM 1242 N N . ALA A 1 165 ? 20.992 -6.789 16.468 1.00 79.00 165 ALA A N 1
ATOM 1243 C CA . ALA A 1 165 ? 22.164 -5.907 16.518 1.00 79.00 165 ALA A CA 1
ATOM 1244 C C . ALA A 1 165 ? 22.005 -4.768 17.547 1.00 79.00 165 ALA A C 1
ATOM 1246 O O . ALA A 1 165 ? 22.782 -3.813 17.544 1.00 79.00 165 ALA A O 1
ATOM 1247 N N . GLY A 1 166 ? 21.012 -4.871 18.435 1.00 86.06 166 GLY A N 1
ATOM 1248 C CA . GLY A 1 166 ? 20.611 -3.803 19.341 1.00 86.06 166 GLY A CA 1
ATOM 1249 C C . GLY A 1 166 ? 19.524 -2.902 18.740 1.00 86.06 166 GLY A C 1
ATOM 1250 O O . GLY A 1 166 ? 19.088 -3.115 17.607 1.00 86.06 166 GLY A O 1
ATOM 1251 N N . PRO A 1 167 ? 19.054 -1.893 19.498 1.00 89.75 167 PRO A N 1
ATOM 1252 C CA . PRO A 1 167 ? 17.984 -1.006 19.052 1.00 89.75 167 PRO A CA 1
ATOM 1253 C C . PRO A 1 167 ? 18.376 -0.187 17.815 1.00 89.75 167 PRO A C 1
ATOM 1255 O O . PRO A 1 167 ? 19.321 0.600 17.853 1.00 89.75 167 PRO A O 1
ATOM 1258 N N . GLU A 1 168 ? 17.597 -0.307 16.747 1.00 89.56 168 GLU A N 1
ATOM 1259 C CA . GLU A 1 168 ? 17.749 0.427 15.493 1.00 89.56 168 GLU A CA 1
ATOM 1260 C C . GLU A 1 168 ? 16.396 0.936 14.976 1.00 89.56 168 GLU A C 1
ATOM 1262 O O . GLU A 1 168 ? 15.330 0.418 15.318 1.00 89.56 168 GLU A O 1
ATOM 1267 N N . THR A 1 169 ? 16.425 1.980 14.144 1.00 90.25 169 THR A N 1
ATOM 1268 C CA . THR A 1 169 ? 15.209 2.453 13.469 1.00 90.25 169 THR A CA 1
ATOM 1269 C C . THR A 1 169 ? 14.933 1.573 12.261 1.00 90.25 169 THR A C 1
ATOM 1271 O O . THR A 1 169 ? 15.673 1.608 11.281 1.00 90.25 169 THR A O 1
ATOM 1274 N N . VAL A 1 170 ? 13.841 0.819 12.317 1.00 90.25 170 VAL A N 1
ATOM 1275 C CA . VAL A 1 170 ? 13.356 0.016 11.198 1.00 90.25 170 VAL A CA 1
ATOM 1276 C C . VAL A 1 170 ? 12.415 0.883 10.354 1.00 90.25 170 VAL A C 1
ATOM 1278 O O . VAL A 1 170 ? 11.500 1.504 10.911 1.00 90.25 170 VAL A O 1
ATOM 1281 N N . PRO A 1 171 ? 12.623 0.985 9.029 1.00 89.25 171 PRO A N 1
ATOM 1282 C CA . PRO A 1 171 ? 11.748 1.760 8.162 1.00 89.25 171 PRO A CA 1
ATOM 1283 C C . PRO A 1 171 ? 10.357 1.122 8.072 1.00 89.25 171 PRO A C 1
ATOM 1285 O O . PRO A 1 171 ? 10.195 -0.090 8.220 1.00 89.25 171 PRO A O 1
ATOM 1288 N N . GLY A 1 172 ? 9.353 1.961 7.812 1.00 90.62 172 GLY A N 1
ATOM 1289 C CA . GLY A 1 172 ? 7.988 1.519 7.524 1.00 90.62 172 GLY A CA 1
ATOM 1290 C C . GLY A 1 172 ? 7.854 0.829 6.159 1.00 90.62 172 GLY A C 1
ATOM 1291 O O . GLY A 1 172 ? 8.837 0.389 5.565 1.00 90.62 172 GLY A O 1
ATOM 1292 N N . CYS A 1 173 ? 6.632 0.753 5.630 1.00 89.00 173 CYS A N 1
ATOM 1293 C CA . CYS A 1 173 ? 6.379 0.218 4.281 1.00 89.00 173 CYS A CA 1
ATOM 1294 C C . CYS A 1 173 ? 6.890 1.126 3.150 1.00 89.00 173 CYS A C 1
ATOM 1296 O O . CYS A 1 173 ? 7.124 0.644 2.050 1.00 89.00 173 CYS A O 1
ATOM 1298 N N . GLY A 1 174 ? 7.049 2.426 3.431 1.00 86.50 174 GLY A N 1
ATOM 1299 C CA . GLY A 1 174 ? 7.528 3.437 2.487 1.00 86.50 174 GLY A CA 1
ATOM 1300 C C . GLY A 1 174 ? 6.527 3.899 1.425 1.00 86.50 174 GLY A C 1
ATOM 1301 O O . GLY A 1 174 ? 6.890 4.705 0.577 1.00 86.50 174 GLY A O 1
ATOM 1302 N N . ASP A 1 175 ? 5.254 3.507 1.544 1.00 89.38 175 ASP A N 1
ATOM 1303 C CA . ASP A 1 175 ? 4.128 4.084 0.797 1.00 89.38 175 ASP A CA 1
ATOM 1304 C C . ASP A 1 175 ? 3.059 4.663 1.753 1.00 89.38 175 ASP A C 1
ATOM 1306 O O . ASP A 1 175 ? 1.926 4.178 1.818 1.00 89.38 175 ASP A O 1
ATOM 1310 N N . PRO A 1 176 ? 3.395 5.689 2.563 1.00 86.44 176 PRO A N 1
ATOM 1311 C CA . PRO A 1 176 ? 2.494 6.211 3.594 1.00 86.44 176 PRO A CA 1
ATOM 1312 C C . PRO A 1 176 ? 1.280 6.971 3.031 1.00 86.44 176 PRO A C 1
ATOM 1314 O O . PRO A 1 176 ? 0.382 7.333 3.793 1.00 86.44 176 PRO A O 1
ATOM 1317 N N . PHE A 1 177 ? 1.256 7.242 1.725 1.00 86.75 177 PHE A N 1
ATOM 1318 C CA . PHE A 1 177 ? 0.147 7.895 1.025 1.00 86.75 177 PHE A CA 1
ATOM 1319 C C . PHE A 1 177 ? -0.680 6.920 0.181 1.00 86.75 177 PHE A C 1
ATOM 1321 O O . PHE A 1 177 ? -1.731 7.306 -0.320 1.00 86.75 177 PHE A O 1
ATOM 1328 N N . GLU A 1 178 ? -0.265 5.651 0.080 1.00 91.06 178 GLU A N 1
ATOM 1329 C CA . GLU A 1 178 ? -0.960 4.621 -0.705 1.00 91.06 178 GLU A CA 1
ATOM 1330 C C . GLU A 1 178 ? -1.096 5.033 -2.172 1.00 91.06 178 GLU A C 1
ATOM 1332 O O . GLU A 1 178 ? -2.163 4.927 -2.777 1.00 91.06 178 GLU A O 1
ATOM 1337 N N . MET A 1 179 ? -0.011 5.578 -2.721 1.00 88.12 179 MET A N 1
ATOM 1338 C CA . MET A 1 179 ? 0.037 6.064 -4.099 1.00 88.12 179 MET A CA 1
ATOM 1339 C C . MET A 1 179 ? 0.363 4.942 -5.077 1.00 88.12 179 MET A C 1
ATOM 1341 O O . MET A 1 179 ? -0.101 4.966 -6.213 1.00 88.12 179 MET A O 1
ATOM 1345 N N . ASN A 1 180 ? 1.144 3.959 -4.626 1.00 90.69 180 ASN A N 1
ATOM 1346 C CA . ASN A 1 180 ? 1.651 2.876 -5.460 1.00 90.69 180 ASN A CA 1
ATOM 1347 C C . ASN A 1 180 ? 0.985 1.536 -5.123 1.00 90.69 180 ASN A C 1
ATOM 1349 O O . ASN A 1 180 ? 0.917 0.652 -5.976 1.00 90.69 180 ASN A O 1
ATOM 1353 N N . ASN A 1 181 ? 0.491 1.374 -3.891 1.00 93.81 181 ASN A N 1
ATOM 1354 C CA . ASN A 1 181 ? -0.009 0.107 -3.368 1.00 93.81 181 ASN A CA 1
ATOM 1355 C C . ASN A 1 181 ? -1.384 0.260 -2.700 1.00 93.81 181 ASN A C 1
ATOM 1357 O O . ASN A 1 181 ? -1.634 1.191 -1.941 1.00 93.81 181 ASN A O 1
ATOM 1361 N N . GLU A 1 182 ? -2.276 -0.710 -2.926 1.00 92.31 182 GLU A N 1
ATOM 1362 C CA . GLU A 1 182 ? -3.611 -0.735 -2.299 1.00 92.31 182 GLU A CA 1
ATOM 1363 C C . GLU A 1 182 ? -3.661 -1.517 -0.975 1.00 92.31 182 GLU A C 1
ATOM 1365 O O . GLU A 1 182 ? -4.711 -1.592 -0.327 1.00 92.31 182 GLU A O 1
ATOM 1370 N N . ALA A 1 183 ? -2.578 -2.211 -0.631 1.00 94.75 183 ALA A N 1
ATOM 1371 C CA . ALA A 1 183 ? -2.487 -3.072 0.536 1.00 94.75 183 ALA A CA 1
ATOM 1372 C C . ALA A 1 183 ? -1.032 -3.226 0.978 1.00 94.75 183 ALA A C 1
ATOM 1374 O O . ALA A 1 183 ? -0.118 -3.207 0.158 1.00 94.75 183 ALA A O 1
ATOM 1375 N N . ASN A 1 184 ? -0.841 -3.422 2.279 1.00 96.12 184 ASN A N 1
ATOM 1376 C CA . ASN A 1 184 ? 0.437 -3.831 2.837 1.00 96.12 184 ASN A CA 1
ATOM 1377 C C . ASN A 1 184 ? 0.660 -5.328 2.587 1.00 96.12 184 ASN A C 1
ATOM 1379 O O . ASN A 1 184 ? -0.310 -6.087 2.494 1.00 96.12 184 ASN A O 1
ATOM 1383 N N . ILE A 1 185 ? 1.921 -5.748 2.506 1.00 96.31 185 ILE A N 1
ATOM 1384 C CA . ILE A 1 185 ? 2.301 -7.125 2.186 1.00 96.31 185 ILE A CA 1
ATOM 1385 C C . ILE A 1 185 ? 2.897 -7.818 3.411 1.00 96.31 185 ILE A C 1
ATOM 1387 O O . ILE A 1 185 ? 3.772 -7.291 4.103 1.00 96.31 185 ILE A O 1
ATOM 1391 N N . TYR A 1 186 ? 2.400 -9.027 3.660 1.00 97.38 186 TYR A N 1
ATOM 1392 C CA . TYR A 1 186 ? 2.873 -9.955 4.679 1.00 97.38 186 TYR A CA 1
ATOM 1393 C C . TYR A 1 186 ? 3.258 -11.268 4.006 1.00 97.38 186 TYR A C 1
ATOM 1395 O O . TYR A 1 186 ? 2.477 -11.823 3.244 1.00 97.38 186 TYR A O 1
ATOM 1403 N N . TRP A 1 187 ? 4.446 -11.776 4.289 1.00 96.69 187 TRP A N 1
ATOM 1404 C CA . TRP A 1 187 ? 4.958 -13.017 3.725 1.00 96.69 187 TRP A CA 1
ATOM 1405 C C . TRP A 1 187 ? 4.539 -14.197 4.596 1.00 96.69 187 TRP A C 1
ATOM 1407 O O . TRP A 1 187 ? 4.840 -14.235 5.791 1.00 96.69 187 TRP A O 1
ATOM 1417 N N . LEU A 1 188 ? 3.819 -15.140 3.996 1.00 96.81 188 LEU A N 1
ATOM 1418 C CA . LEU A 1 188 ? 3.441 -16.417 4.587 1.00 96.81 188 LEU A CA 1
ATOM 1419 C C . LEU A 1 188 ? 4.368 -17.503 4.049 1.00 96.81 188 LEU A C 1
ATOM 1421 O O . LEU A 1 188 ? 4.429 -17.726 2.842 1.00 96.81 188 LEU A O 1
ATOM 1425 N N . ALA A 1 189 ? 5.022 -18.215 4.960 1.00 94.81 189 ALA A N 1
ATOM 1426 C CA . ALA A 1 189 ? 5.841 -19.371 4.639 1.00 94.81 189 ALA A CA 1
ATOM 1427 C C . ALA A 1 189 ? 5.363 -20.597 5.419 1.00 94.81 189 ALA A C 1
ATOM 1429 O O . ALA A 1 189 ? 5.116 -20.537 6.628 1.00 94.81 189 ALA A O 1
ATOM 1430 N N . CYS A 1 190 ? 5.280 -21.730 4.726 1.00 95.19 190 CYS A N 1
ATOM 1431 C CA . CYS A 1 190 ? 5.215 -23.042 5.355 1.00 95.19 190 CYS A CA 1
ATOM 1432 C C . CYS A 1 190 ? 6.644 -23.565 5.439 1.00 95.19 190 CYS A C 1
ATOM 1434 O O . CYS A 1 190 ? 7.228 -23.935 4.423 1.00 95.19 190 CYS A O 1
ATOM 1436 N N . ALA A 1 191 ? 7.230 -23.532 6.630 1.00 93.44 191 ALA A N 1
ATOM 1437 C CA . ALA A 1 191 ? 8.659 -23.731 6.807 1.00 93.44 191 ALA A CA 1
ATOM 1438 C C . ALA A 1 191 ? 8.958 -24.508 8.087 1.00 93.44 191 ALA A C 1
ATOM 1440 O O . ALA A 1 191 ? 8.403 -24.226 9.152 1.00 93.44 191 ALA A O 1
ATOM 1441 N N . GLN A 1 192 ? 9.874 -25.468 7.991 1.00 93.50 192 GLN A N 1
ATOM 1442 C CA . GLN A 1 192 ? 10.383 -26.185 9.149 1.00 93.50 192 GLN A CA 1
ATOM 1443 C C . GLN A 1 192 ? 11.374 -25.285 9.907 1.00 93.50 192 GLN A C 1
ATOM 1445 O O . GLN A 1 192 ? 12.415 -24.953 9.331 1.00 93.50 192 GLN A O 1
ATOM 1450 N N . PRO A 1 193 ? 11.096 -24.907 11.172 1.00 90.69 193 PRO A N 1
ATOM 1451 C CA . PRO A 1 193 ? 12.055 -24.153 11.973 1.00 90.69 193 PRO A CA 1
ATOM 1452 C C . PRO A 1 193 ? 13.310 -24.988 12.246 1.00 90.69 193 PRO A C 1
ATOM 1454 O O . PRO A 1 193 ? 13.247 -26.225 12.315 1.00 90.69 193 PRO A O 1
ATOM 1457 N N . SER A 1 194 ? 14.443 -24.306 12.425 1.00 88.25 194 SER A N 1
ATOM 1458 C CA . SER A 1 194 ? 15.703 -24.938 12.815 1.00 88.25 194 SER A CA 1
ATOM 1459 C C . SER A 1 194 ? 15.560 -25.668 14.153 1.00 88.25 194 SER A C 1
ATOM 1461 O O . SER A 1 194 ? 14.682 -25.379 14.970 1.00 88.25 194 SER A O 1
ATOM 1463 N N . VAL A 1 195 ? 16.450 -26.625 14.415 1.00 85.88 195 VAL A N 1
ATOM 1464 C CA . VAL A 1 195 ? 16.419 -27.399 15.663 1.00 85.88 195 VAL A CA 1
ATOM 1465 C C . VAL A 1 195 ? 16.585 -26.472 16.872 1.00 85.88 195 VAL A C 1
ATOM 1467 O O . VAL A 1 195 ? 17.603 -25.800 17.005 1.00 85.88 195 VAL A O 1
ATOM 1470 N N . GLY A 1 196 ? 15.602 -26.486 17.776 1.00 85.88 196 GLY A N 1
ATOM 1471 C CA . GLY A 1 196 ? 15.593 -25.650 18.983 1.00 85.88 196 GLY A CA 1
ATOM 1472 C C . GLY A 1 196 ? 15.005 -24.250 18.785 1.00 85.88 196 GLY A C 1
ATOM 1473 O O . GLY A 1 196 ? 14.907 -23.506 19.758 1.00 85.88 196 GLY A O 1
ATOM 1474 N N . GLU A 1 197 ? 14.582 -23.909 17.567 1.00 89.00 197 GLU A N 1
ATOM 1475 C CA . GLU A 1 197 ? 13.900 -22.656 17.245 1.00 89.00 197 GLU A CA 1
ATOM 1476 C C . GLU A 1 197 ? 12.388 -22.874 17.090 1.00 89.00 197 GLU A C 1
ATOM 1478 O O . GLU A 1 197 ? 11.908 -23.990 16.873 1.00 89.00 197 GLU A O 1
ATOM 1483 N N . ALA A 1 198 ? 11.622 -21.792 17.207 1.00 91.50 198 ALA A N 1
ATOM 1484 C CA . ALA A 1 198 ? 10.188 -21.779 16.956 1.00 91.50 198 ALA A CA 1
ATOM 1485 C C . ALA A 1 198 ? 9.796 -20.451 16.309 1.00 91.50 198 ALA A C 1
ATOM 1487 O O . ALA A 1 198 ? 10.359 -19.407 16.639 1.00 91.50 198 ALA A O 1
ATOM 1488 N N . TRP A 1 199 ? 8.798 -20.495 15.427 1.00 94.69 199 TRP A N 1
ATOM 1489 C CA . TRP A 1 199 ? 8.236 -19.288 14.833 1.00 94.69 199 TRP A CA 1
ATOM 1490 C C . TRP A 1 199 ? 7.519 -18.430 15.859 1.00 94.69 199 TRP A C 1
ATOM 1492 O O . TRP A 1 199 ? 6.914 -18.936 16.810 1.00 94.69 199 TRP A O 1
ATOM 1502 N N . ARG A 1 200 ? 7.540 -17.115 15.642 1.00 94.94 200 ARG A N 1
ATOM 1503 C CA . ARG A 1 200 ? 6.887 -16.166 16.533 1.00 94.94 200 ARG A CA 1
ATOM 1504 C C . ARG A 1 200 ? 5.388 -16.451 16.621 1.00 94.94 200 ARG A C 1
ATOM 1506 O O . ARG A 1 200 ? 4.667 -16.580 15.627 1.00 94.94 200 ARG A O 1
ATOM 1513 N N . ARG A 1 201 ? 4.909 -16.529 17.858 1.00 96.50 201 ARG A N 1
ATOM 1514 C CA . ARG A 1 201 ? 3.493 -16.618 18.216 1.00 96.50 201 ARG A CA 1
ATOM 1515 C C . ARG A 1 201 ? 3.112 -15.391 19.029 1.00 96.50 201 ARG A C 1
ATOM 1517 O O . ARG A 1 201 ? 3.978 -14.766 19.647 1.00 96.50 201 ARG A O 1
ATOM 1524 N N . MET A 1 202 ? 1.833 -15.027 19.019 1.00 97.62 202 MET A N 1
ATOM 1525 C CA . MET A 1 202 ? 1.332 -14.020 19.955 1.00 97.62 202 MET A CA 1
ATOM 1526 C C . MET A 1 202 ? 1.609 -14.486 21.380 1.00 97.62 202 MET A C 1
ATOM 1528 O O . MET A 1 202 ? 1.304 -15.624 21.738 1.00 97.62 202 MET A O 1
ATOM 1532 N N . ALA A 1 203 ? 2.173 -13.600 22.200 1.00 97.94 203 ALA A N 1
ATOM 1533 C CA . ALA A 1 203 ? 2.269 -13.865 23.626 1.00 97.94 203 ALA A CA 1
ATOM 1534 C C . ALA A 1 203 ? 0.857 -13.969 24.217 1.00 97.94 203 ALA A C 1
ATOM 1536 O O . ALA A 1 203 ? -0.077 -13.347 23.712 1.00 97.94 203 ALA A O 1
ATOM 1537 N N . THR A 1 204 ? 0.701 -14.729 25.297 1.00 97.44 204 THR A N 1
ATOM 1538 C CA . THR A 1 204 ? -0.583 -14.874 25.989 1.00 97.44 204 THR A CA 1
ATOM 1539 C C . THR A 1 204 ? -0.536 -14.241 27.370 1.00 97.44 204 THR A C 1
ATOM 1541 O O . THR A 1 204 ? 0.455 -14.381 28.086 1.00 97.44 204 THR A O 1
ATOM 1544 N N . THR A 1 205 ? -1.626 -13.603 27.780 1.00 97.44 205 THR A N 1
ATOM 1545 C CA . THR A 1 205 ? -1.815 -13.086 29.141 1.00 97.44 205 THR A CA 1
ATOM 1546 C C . THR A 1 205 ? -3.235 -13.360 29.630 1.00 97.44 205 THR A C 1
ATOM 1548 O O . THR A 1 205 ? -4.075 -13.838 28.877 1.00 97.44 205 THR A O 1
ATOM 1551 N N . SER A 1 206 ? -3.525 -13.053 30.889 1.00 97.06 206 SER A N 1
ATOM 1552 C CA . SER A 1 206 ? -4.875 -13.129 31.453 1.00 97.06 206 SER A CA 1
ATOM 1553 C C . SER A 1 206 ? -5.194 -11.864 32.234 1.00 97.06 206 SER A C 1
ATOM 1555 O O . SER A 1 206 ? -4.317 -11.312 32.902 1.00 97.06 206 SER A O 1
ATOM 1557 N N . LEU A 1 207 ? -6.453 -11.433 32.200 1.00 97.12 207 LEU A N 1
ATOM 1558 C CA . LEU A 1 207 ? -6.942 -10.285 32.959 1.00 97.12 207 LEU A CA 1
ATOM 1559 C C . LEU A 1 207 ? -8.073 -10.731 33.881 1.00 97.12 207 LEU A C 1
ATOM 1561 O O . LEU A 1 207 ? -9.002 -11.397 33.435 1.00 97.12 207 LEU A O 1
ATOM 1565 N N . ALA A 1 208 ? -8.032 -10.316 35.148 1.00 97.31 208 ALA A N 1
ATOM 1566 C CA . ALA A 1 208 ? -9.157 -10.528 36.053 1.00 97.31 208 ALA A CA 1
ATOM 1567 C C . ALA A 1 208 ? -10.420 -9.832 35.516 1.00 97.31 208 ALA A C 1
ATOM 1569 O O . ALA A 1 208 ? -10.323 -8.814 34.823 1.00 97.31 208 ALA A O 1
ATOM 1570 N N . ALA A 1 209 ? -11.597 -10.358 35.857 1.00 97.62 209 ALA A N 1
ATOM 1571 C CA . ALA A 1 209 ? -12.862 -9.683 35.580 1.00 97.62 209 ALA A CA 1
ATOM 1572 C C . ALA A 1 209 ? -12.922 -8.311 36.276 1.00 97.62 209 ALA A C 1
ATOM 1574 O O . ALA A 1 209 ? -12.266 -8.089 37.302 1.00 97.62 209 ALA A O 1
ATOM 1575 N N . ALA A 1 210 ? -13.701 -7.382 35.717 1.00 97.38 210 ALA A N 1
ATOM 1576 C CA . ALA A 1 210 ? -13.882 -6.061 36.305 1.00 97.38 210 ALA A CA 1
ATOM 1577 C C . ALA A 1 210 ? -14.459 -6.166 37.726 1.00 97.38 210 ALA A C 1
ATOM 1579 O O . ALA A 1 210 ? -15.359 -6.958 37.999 1.00 97.38 210 ALA A O 1
ATOM 1580 N N . SER A 1 211 ? -13.943 -5.341 38.637 1.00 95.56 211 SER A N 1
ATOM 1581 C CA . SER A 1 211 ? -14.487 -5.181 39.986 1.00 95.56 211 SER A CA 1
ATOM 1582 C C . SER A 1 211 ? -14.595 -3.696 40.338 1.00 95.56 211 SER A C 1
ATOM 1584 O O . SER A 1 211 ? -13.848 -2.871 39.811 1.00 95.56 211 SER A O 1
ATOM 1586 N N . GLY A 1 212 ? -15.543 -3.339 41.208 1.00 94.62 212 GLY A N 1
ATOM 1587 C CA . GLY A 1 212 ? -15.881 -1.939 41.480 1.00 94.62 212 GLY A CA 1
ATOM 1588 C C . GLY A 1 212 ? -16.781 -1.325 40.404 1.00 94.62 212 GLY A C 1
ATOM 1589 O O . GLY A 1 212 ? -17.562 -2.032 39.776 1.00 94.62 212 GLY A O 1
ATOM 1590 N N . GLN A 1 213 ? -16.710 -0.002 40.235 1.00 95.81 213 GLN A N 1
ATOM 1591 C CA . GLN A 1 213 ? -17.482 0.730 39.223 1.00 95.81 213 GLN A CA 1
ATOM 1592 C C . GLN A 1 213 ? -16.729 0.714 37.883 1.00 95.81 213 GLN A C 1
ATOM 1594 O O . GLN A 1 213 ? -15.630 1.274 37.833 1.00 95.81 213 GLN A O 1
ATOM 1599 N N . PRO A 1 214 ? -17.274 0.094 36.816 1.00 97.00 214 PRO A N 1
ATOM 1600 C CA . PRO A 1 214 ? -16.656 0.119 35.495 1.00 97.00 214 PRO A CA 1
ATOM 1601 C C . PRO A 1 214 ? -16.566 1.537 34.926 1.00 97.00 214 PRO A C 1
ATOM 1603 O O . PRO A 1 214 ? -17.380 2.408 35.237 1.00 97.00 214 PRO A O 1
ATOM 1606 N N . LEU A 1 215 ? -15.581 1.764 34.060 1.00 97.19 215 LEU A N 1
ATOM 1607 C CA . LEU A 1 215 ? -15.487 2.997 33.283 1.00 97.19 215 LEU A CA 1
ATOM 1608 C C . LEU A 1 215 ? -16.713 3.136 32.367 1.00 97.19 215 LEU A C 1
ATOM 1610 O O . LEU A 1 215 ? -17.089 2.185 31.688 1.00 97.19 215 LEU A O 1
ATOM 1614 N N . ALA A 1 216 ? -17.311 4.329 32.328 1.00 95.69 216 ALA A N 1
ATOM 1615 C CA . ALA A 1 216 ? -18.505 4.588 31.520 1.00 95.69 216 ALA A CA 1
ATOM 1616 C C . ALA A 1 216 ? -18.193 4.687 30.016 1.00 95.69 216 ALA A C 1
ATOM 1618 O O . ALA A 1 216 ? -18.945 4.187 29.182 1.00 95.69 216 ALA A O 1
ATOM 1619 N N . ASN A 1 217 ? -17.068 5.319 29.677 1.00 96.38 217 ASN A N 1
ATOM 1620 C CA . ASN A 1 217 ? -16.660 5.608 28.309 1.00 96.38 217 ASN A CA 1
ATOM 1621 C C . ASN A 1 217 ? -15.127 5.648 28.178 1.00 96.38 217 ASN A C 1
ATOM 1623 O O . ASN A 1 217 ? -14.380 5.506 29.157 1.00 96.38 217 ASN A O 1
ATOM 1627 N N . PHE A 1 218 ? -14.656 5.836 26.951 1.00 96.19 218 PHE A N 1
ATOM 1628 C CA . PHE A 1 218 ? -13.262 6.134 26.648 1.00 96.19 218 PHE A CA 1
ATOM 1629 C C . PHE A 1 218 ? -13.163 7.133 25.500 1.00 96.19 218 PHE A C 1
ATOM 1631 O O . PHE A 1 218 ? -14.013 7.162 24.614 1.00 96.19 218 PHE A O 1
ATOM 1638 N N . ARG A 1 219 ? -12.092 7.932 25.477 1.00 95.25 219 ARG A N 1
ATOM 1639 C CA . ARG A 1 219 ? -11.823 8.840 24.359 1.00 95.25 219 ARG A CA 1
ATOM 1640 C C . ARG A 1 219 ? -11.402 8.044 23.124 1.00 95.25 219 ARG A C 1
ATOM 1642 O O . ARG A 1 219 ? -10.276 7.569 23.061 1.00 95.25 219 ARG A O 1
ATOM 1649 N N . HIS A 1 220 ? -12.282 7.913 22.144 1.00 93.62 220 HIS A N 1
ATOM 1650 C CA . HIS A 1 220 ? -11.978 7.325 20.847 1.00 93.62 220 HIS A CA 1
ATOM 1651 C C . HIS A 1 220 ? -11.423 8.390 19.898 1.00 93.62 220 HIS A C 1
ATOM 1653 O O . HIS A 1 220 ? -11.875 9.534 19.913 1.00 93.62 220 HIS A O 1
ATOM 1659 N N . GLN A 1 221 ? -10.466 8.007 19.055 1.00 92.56 221 GLN A N 1
ATOM 1660 C CA . GLN A 1 221 ? -9.955 8.825 17.959 1.00 92.56 221 GLN A CA 1
ATOM 1661 C C . GLN A 1 221 ? -9.751 7.933 16.741 1.00 92.56 221 GLN A C 1
ATOM 1663 O O . GLN A 1 221 ? -9.187 6.843 16.854 1.00 92.56 221 GLN A O 1
ATOM 1668 N N . THR A 1 222 ? -10.217 8.387 15.585 1.00 90.75 222 THR A N 1
ATOM 1669 C CA . THR A 1 222 ? -10.075 7.641 14.338 1.00 90.75 222 THR A CA 1
ATOM 1670 C C . THR A 1 222 ? -10.007 8.571 13.141 1.00 90.75 222 THR A C 1
ATOM 1672 O O . THR A 1 222 ? -10.669 9.609 13.113 1.00 90.75 222 THR A O 1
ATOM 1675 N N . ARG A 1 223 ? -9.199 8.174 12.159 1.00 90.62 223 ARG A N 1
ATOM 1676 C CA . ARG A 1 223 ? -9.019 8.844 10.876 1.00 90.62 223 ARG A CA 1
ATOM 1677 C C . ARG A 1 223 ? -9.638 7.980 9.784 1.00 90.62 223 ARG A C 1
ATOM 1679 O O . ARG A 1 223 ? -9.364 6.786 9.709 1.00 90.62 223 ARG A O 1
ATOM 1686 N N . MET A 1 224 ? -10.449 8.601 8.941 1.00 90.50 224 MET A N 1
ATOM 1687 C CA . MET A 1 224 ? -11.089 7.992 7.782 1.00 90.50 224 MET A CA 1
ATOM 1688 C C . MET A 1 224 ? -10.521 8.618 6.518 1.00 90.50 224 MET A C 1
ATOM 1690 O O . MET A 1 224 ? -10.448 9.840 6.411 1.00 90.50 224 MET A O 1
ATOM 1694 N N . GLU A 1 225 ? -10.134 7.772 5.567 1.00 89.81 225 GLU A N 1
ATOM 1695 C CA . GLU A 1 225 ? -9.482 8.164 4.316 1.00 89.81 225 GLU A CA 1
ATOM 1696 C C . GLU A 1 225 ? -9.619 7.032 3.297 1.00 89.81 225 GLU A C 1
ATOM 1698 O O . GLU A 1 225 ? -9.343 5.872 3.632 1.00 89.81 225 GLU A O 1
ATOM 1703 N N . GLU A 1 226 ? -10.022 7.360 2.072 1.00 88.69 226 GLU A N 1
ATOM 1704 C CA . GLU A 1 226 ? -10.259 6.401 0.992 1.00 88.69 226 GLU A CA 1
ATOM 1705 C C . GLU A 1 226 ? -9.613 6.880 -0.310 1.00 88.69 226 GLU A C 1
ATOM 1707 O O . GLU A 1 226 ? -9.849 8.000 -0.757 1.00 88.69 226 GLU A O 1
ATOM 1712 N N . GLN A 1 227 ? -8.848 5.982 -0.936 1.00 89.00 227 GLN A N 1
ATOM 1713 C CA . GLN A 1 227 ? -8.158 6.231 -2.197 1.00 89.00 227 GLN A CA 1
ATOM 1714 C C . GLN A 1 227 ? -9.036 5.814 -3.373 1.00 89.00 227 GLN A C 1
ATOM 1716 O O . GLN A 1 227 ? -9.017 4.662 -3.811 1.00 89.00 227 GLN A O 1
ATOM 1721 N N . ALA A 1 228 ? -9.836 6.752 -3.875 1.00 89.25 228 ALA A N 1
ATOM 1722 C CA . ALA A 1 228 ? -10.815 6.503 -4.931 1.00 89.25 228 ALA A CA 1
ATOM 1723 C C . ALA A 1 228 ? -10.571 7.309 -6.214 1.00 89.25 228 ALA A C 1
ATOM 1725 O O . ALA A 1 228 ? -11.148 6.973 -7.244 1.00 89.25 228 ALA A O 1
ATOM 1726 N N . ALA A 1 229 ? -9.741 8.347 -6.186 1.00 89.00 229 ALA A N 1
ATOM 1727 C CA . ALA A 1 229 ? -9.406 9.182 -7.332 1.00 89.00 229 ALA A CA 1
ATOM 1728 C C . ALA A 1 229 ? -7.969 9.693 -7.221 1.00 89.00 229 ALA A C 1
ATOM 1730 O O . ALA A 1 229 ? -7.521 10.021 -6.128 1.00 89.00 229 ALA A O 1
ATOM 1731 N N . PHE A 1 230 ? -7.280 9.785 -8.354 1.00 88.62 230 PHE A N 1
ATOM 1732 C CA . PHE A 1 230 ? -5.959 10.397 -8.460 1.00 88.62 230 PHE A CA 1
ATOM 1733 C C . PHE A 1 230 ? -6.071 11.879 -8.855 1.00 88.62 230 PHE A C 1
ATOM 1735 O O . PHE A 1 230 ? -7.010 12.270 -9.553 1.00 88.62 230 PHE A O 1
ATOM 1742 N N . ARG A 1 231 ? -5.106 12.696 -8.420 1.00 84.38 231 ARG A N 1
ATOM 1743 C CA . ARG A 1 231 ? -4.938 14.102 -8.813 1.00 84.38 231 ARG A CA 1
ATOM 1744 C C . ARG A 1 231 ? -3.471 14.395 -9.140 1.00 84.38 231 ARG A C 1
ATOM 1746 O O . ARG A 1 231 ? -2.619 14.297 -8.258 1.00 84.38 231 ARG A O 1
ATOM 1753 N N . GLU A 1 232 ? -3.213 14.922 -10.335 1.00 72.19 232 GLU A N 1
ATOM 1754 C CA . GLU A 1 232 ? -1.864 15.296 -10.784 1.00 72.19 232 GLU A CA 1
ATOM 1755 C C . GLU A 1 232 ? -1.323 16.601 -10.147 1.00 72.19 232 GLU A C 1
ATOM 1757 O O . GLU A 1 232 ? -0.139 16.726 -9.840 1.00 72.19 232 GLU A O 1
ATOM 1762 N N . ASN A 1 233 ? -2.197 17.580 -9.876 1.00 63.50 233 ASN A N 1
ATOM 1763 C CA . ASN A 1 233 ? -1.815 18.979 -9.610 1.00 63.50 233 ASN A CA 1
ATOM 1764 C C . ASN A 1 233 ? -1.406 19.314 -8.159 1.00 63.50 233 ASN A C 1
ATOM 1766 O O . ASN A 1 233 ? -1.988 20.227 -7.566 1.00 63.50 233 ASN A O 1
ATOM 1770 N N . LEU A 1 234 ? -0.432 18.609 -7.573 1.00 67.44 234 LEU A N 1
ATOM 1771 C CA . LEU A 1 234 ? 0.265 19.033 -6.343 1.00 67.44 234 LEU A CA 1
ATOM 1772 C C . LEU A 1 234 ? 1.752 18.665 -6.426 1.00 67.44 234 LEU A C 1
ATOM 1774 O O . LEU A 1 234 ? 2.094 17.481 -6.367 1.00 67.44 234 LEU A O 1
ATOM 1778 N N . PRO A 1 235 ? 2.669 19.641 -6.507 1.00 60.53 235 PRO A N 1
ATOM 1779 C CA . PRO A 1 235 ? 4.038 19.366 -6.910 1.00 60.53 235 PRO A CA 1
ATOM 1780 C C . PRO A 1 235 ? 4.937 19.096 -5.709 1.00 60.53 235 PRO A C 1
ATOM 1782 O O . PRO A 1 235 ? 6.038 19.629 -5.555 1.00 60.53 235 PRO A O 1
ATOM 1785 N N . SER A 1 236 ? 4.437 18.261 -4.813 1.00 68.31 236 SER A N 1
ATOM 1786 C CA . SER A 1 236 ? 5.191 17.734 -3.697 1.00 68.31 236 SER A CA 1
ATOM 1787 C C . SER A 1 236 ? 5.098 16.219 -3.745 1.00 68.31 236 SER A C 1
ATOM 1789 O O . SER A 1 236 ? 4.039 15.644 -3.995 1.00 68.31 236 SER A O 1
ATOM 1791 N N . THR A 1 237 ? 6.234 15.567 -3.543 1.00 65.12 237 THR A N 1
ATOM 1792 C CA . THR A 1 237 ? 6.333 14.109 -3.438 1.00 65.12 237 THR A CA 1
ATOM 1793 C C . THR A 1 237 ? 5.854 13.592 -2.084 1.00 65.12 237 THR A C 1
ATOM 1795 O O . THR A 1 237 ? 5.580 12.410 -1.941 1.00 65.12 237 THR A O 1
ATOM 1798 N N . VAL A 1 238 ? 5.700 14.486 -1.102 1.00 68.69 238 VAL A N 1
ATOM 1799 C CA . VAL A 1 238 ? 5.191 14.179 0.243 1.00 68.69 238 VAL A CA 1
ATOM 1800 C C . VAL A 1 238 ? 3.745 14.633 0.441 1.00 68.69 238 VAL A C 1
ATOM 1802 O O . VAL A 1 238 ? 3.268 14.714 1.570 1.00 68.69 238 VAL A O 1
ATOM 1805 N N . THR A 1 239 ? 3.059 15.008 -0.638 1.00 76.75 239 THR A N 1
ATOM 1806 C CA . THR A 1 239 ? 1.642 15.369 -0.584 1.00 76.75 239 THR A CA 1
ATOM 1807 C C . THR A 1 239 ? 0.817 14.259 -1.193 1.00 76.75 239 THR A C 1
ATOM 1809 O O . THR A 1 239 ? 1.174 13.722 -2.239 1.00 76.75 239 THR A O 1
ATOM 1812 N N . ASP A 1 240 ? -0.296 13.950 -0.536 1.00 85.06 240 ASP A N 1
ATOM 1813 C CA . ASP A 1 240 ? -1.225 12.946 -1.022 1.00 85.06 240 ASP A CA 1
ATOM 1814 C C . ASP A 1 240 ? -1.767 13.320 -2.409 1.00 85.06 240 ASP A C 1
ATOM 1816 O O . ASP A 1 240 ? -2.109 14.480 -2.681 1.00 85.06 240 ASP A O 1
ATOM 1820 N N . ARG A 1 241 ? -1.836 12.329 -3.292 1.00 86.06 241 ARG A N 1
ATOM 1821 C CA . ARG A 1 241 ? -2.397 12.456 -4.647 1.00 86.06 241 ARG A CA 1
ATOM 1822 C C . ARG A 1 241 ? -3.646 11.622 -4.832 1.00 86.06 241 ARG A C 1
ATOM 1824 O O . ARG A 1 241 ? -4.275 11.700 -5.884 1.00 86.06 241 ARG A O 1
ATOM 1831 N N . MET A 1 242 ? -4.001 10.858 -3.813 1.00 89.44 242 MET A N 1
ATOM 1832 C CA . MET A 1 242 ? -5.163 10.010 -3.802 1.00 89.44 242 MET A CA 1
ATOM 1833 C C . MET A 1 242 ? -6.227 10.646 -2.904 1.00 89.44 242 MET A C 1
ATOM 1835 O O . MET A 1 242 ? -5.937 11.212 -1.853 1.00 89.44 242 MET A O 1
ATOM 1839 N N . TYR A 1 243 ? -7.466 10.635 -3.384 1.00 91.62 243 TYR A N 1
ATOM 1840 C CA . TYR A 1 243 ? -8.592 11.334 -2.775 1.00 91.62 243 TYR A CA 1
ATOM 1841 C C . TYR A 1 243 ? -9.872 10.512 -2.896 1.00 91.62 243 TYR A C 1
ATOM 1843 O O . TYR A 1 243 ? -9.968 9.597 -3.716 1.00 91.62 243 TYR A O 1
ATOM 1851 N N . LEU A 1 244 ? -10.901 10.880 -2.137 1.00 92.38 244 LEU A N 1
ATOM 1852 C CA . LEU A 1 244 ? -12.176 10.162 -2.118 1.00 92.38 244 LEU A CA 1
ATOM 1853 C C . LEU A 1 244 ? -13.042 10.392 -3.372 1.00 92.38 244 LEU A C 1
ATOM 1855 O O . LEU A 1 244 ? -13.864 9.552 -3.748 1.00 92.38 244 LEU A O 1
ATOM 1859 N N . ASN A 1 245 ? -12.915 11.549 -4.015 1.00 92.75 245 ASN A N 1
ATOM 1860 C CA . ASN A 1 245 ? -13.824 11.982 -5.078 1.00 92.75 245 ASN A CA 1
ATOM 1861 C C . ASN A 1 245 ? -13.072 12.541 -6.286 1.00 92.75 245 ASN A C 1
ATOM 1863 O O . ASN A 1 245 ? -11.914 12.915 -6.172 1.00 92.75 245 ASN A O 1
ATOM 1867 N N . LEU A 1 246 ? -13.731 12.642 -7.442 1.00 89.69 246 LEU A N 1
ATOM 1868 C CA . LEU A 1 246 ? -13.228 13.494 -8.524 1.00 89.69 246 LEU A CA 1
ATOM 1869 C C . LEU A 1 246 ? -13.570 14.946 -8.219 1.00 89.69 246 LEU A C 1
ATOM 1871 O O . LEU A 1 246 ? -14.630 15.234 -7.663 1.00 89.69 246 LEU A O 1
ATOM 1875 N N . HIS A 1 247 ? -12.750 15.882 -8.692 1.00 86.56 247 HIS A N 1
ATOM 1876 C CA . HIS A 1 247 ? -13.104 17.302 -8.638 1.00 86.56 247 HIS A CA 1
ATOM 1877 C C . HIS A 1 247 ? -14.411 17.616 -9.391 1.00 86.56 247 HIS A C 1
ATOM 1879 O O . HIS A 1 247 ? -15.042 18.636 -9.123 1.00 86.56 247 HIS A O 1
ATOM 1885 N N . THR A 1 248 ? -14.826 16.754 -10.323 1.00 88.56 248 THR A N 1
ATOM 1886 C CA . THR A 1 248 ? -16.100 16.836 -11.048 1.00 88.56 248 THR A CA 1
ATOM 1887 C C . THR A 1 248 ? -17.280 16.194 -10.317 1.00 88.56 248 THR A C 1
ATOM 1889 O O . THR A 1 248 ? -18.402 16.260 -10.808 1.00 88.56 248 THR A O 1
ATOM 1892 N N . ASP A 1 249 ? -17.091 15.598 -9.142 1.00 90.88 249 ASP A N 1
ATOM 1893 C CA . ASP A 1 249 ? -18.226 15.114 -8.357 1.00 90.88 249 ASP A CA 1
ATOM 1894 C C . ASP A 1 249 ? -19.038 16.320 -7.841 1.00 90.88 249 ASP A C 1
ATOM 1896 O O . ASP A 1 249 ? -18.501 17.407 -7.613 1.00 90.88 249 ASP A O 1
ATOM 1900 N N . THR A 1 250 ? -20.359 16.173 -7.708 1.00 90.88 250 THR A N 1
ATOM 1901 C CA . THR A 1 250 ? -21.252 17.245 -7.213 1.00 90.88 250 THR A CA 1
ATOM 1902 C C . THR A 1 250 ? -21.331 17.287 -5.687 1.00 90.88 250 THR A C 1
ATOM 1904 O O . THR A 1 250 ? -21.706 18.303 -5.104 1.00 90.88 250 THR A O 1
ATOM 1907 N N . GLU A 1 251 ? -20.994 16.165 -5.058 1.00 92.81 251 GLU A N 1
ATOM 1908 C CA . GLU A 1 251 ? -20.924 15.942 -3.622 1.00 92.81 251 GLU A CA 1
ATOM 1909 C C . GLU A 1 251 ? -19.877 14.851 -3.367 1.00 92.81 251 GLU A C 1
ATOM 1911 O O . GLU A 1 251 ? -19.727 13.930 -4.171 1.00 92.81 251 GLU A O 1
ATOM 1916 N N . ALA A 1 252 ? -19.172 14.944 -2.244 1.00 94.44 252 ALA A N 1
ATOM 1917 C CA . ALA A 1 252 ? -18.306 13.894 -1.732 1.00 94.44 252 ALA A CA 1
ATOM 1918 C C . ALA A 1 252 ? -18.700 13.594 -0.289 1.00 94.44 252 ALA A C 1
ATOM 1920 O O . ALA A 1 252 ? -18.974 14.516 0.480 1.00 94.44 252 ALA A O 1
ATOM 1921 N N . SER A 1 253 ? -18.715 12.322 0.108 1.00 94.12 253 SER A N 1
ATOM 1922 C CA . SER A 1 253 ? -19.002 11.979 1.498 1.00 94.12 253 SER A CA 1
ATOM 1923 C C . SER A 1 253 ? -18.196 10.797 1.986 1.00 94.12 253 SER A C 1
ATOM 1925 O O . SER A 1 253 ? -18.155 9.775 1.305 1.00 94.12 253 SER A O 1
ATOM 1927 N N . LEU A 1 254 ? -17.643 10.917 3.189 1.00 91.75 254 LEU A N 1
ATOM 1928 C CA . LEU A 1 254 ? -16.901 9.854 3.851 1.00 91.75 254 LEU A CA 1
ATOM 1929 C C . LEU A 1 254 ? -17.621 9.457 5.134 1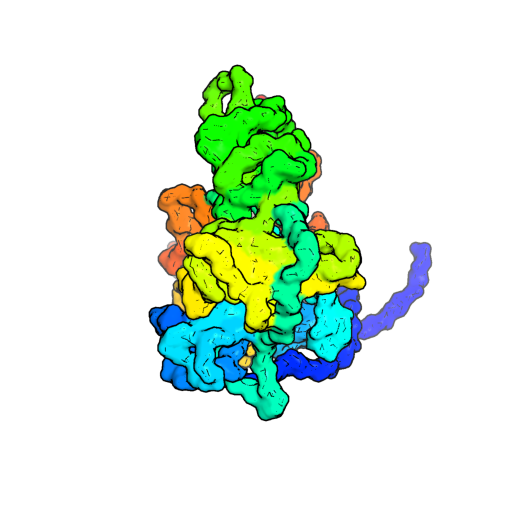.00 91.75 254 LEU A C 1
ATOM 1931 O O . LEU A 1 254 ? -17.920 10.305 5.979 1.00 91.75 254 LEU A O 1
ATOM 1935 N N . ALA A 1 255 ? -17.929 8.169 5.261 1.00 88.75 255 ALA A N 1
ATOM 1936 C CA . ALA A 1 255 ? -18.708 7.644 6.370 1.00 88.75 255 ALA A CA 1
ATOM 1937 C C . ALA A 1 255 ? -17.830 7.125 7.509 1.00 88.75 255 ALA A C 1
ATOM 1939 O O . ALA A 1 255 ? -16.766 6.547 7.305 1.00 88.75 255 ALA A O 1
ATOM 1940 N N . LEU A 1 256 ? -18.352 7.284 8.717 1.00 81.56 256 LEU A N 1
ATOM 1941 C CA . LEU A 1 256 ? -17.868 6.703 9.949 1.00 81.56 256 LEU A CA 1
ATOM 1942 C C . LEU A 1 256 ? -18.902 5.706 10.473 1.00 81.56 256 LEU A C 1
ATOM 1944 O O . LEU A 1 256 ? -19.844 6.046 11.187 1.00 81.56 256 LEU A O 1
ATOM 1948 N N . SER A 1 257 ? -18.764 4.462 10.047 1.00 70.19 257 SER A N 1
ATOM 1949 C CA . SER A 1 257 ? -19.527 3.306 10.524 1.00 70.19 257 SER A CA 1
ATOM 1950 C C . SER A 1 257 ? -18.874 2.081 9.872 1.00 70.19 257 SER A C 1
ATOM 1952 O O . SER A 1 257 ? -18.512 2.183 8.697 1.00 70.19 257 SER A O 1
ATOM 1954 N N . PRO A 1 258 ? -18.637 0.966 10.590 1.00 60.56 258 PRO A N 1
ATOM 1955 C CA . PRO A 1 258 ? -19.644 0.332 11.449 1.00 60.56 258 PRO A CA 1
ATOM 1956 C C . PRO A 1 258 ? -19.414 0.393 12.972 1.00 60.56 258 PRO A C 1
ATOM 1958 O O . PRO A 1 258 ? -20.345 0.104 13.713 1.00 60.56 258 PRO A O 1
ATOM 1961 N N . PHE A 1 259 ? -18.240 0.793 13.476 1.00 67.94 259 PHE A N 1
ATOM 1962 C CA . PHE A 1 259 ? -17.866 0.637 14.903 1.00 67.94 259 PHE A CA 1
ATOM 1963 C C . PHE A 1 259 ? -18.179 1.845 15.808 1.00 67.94 259 PHE A C 1
ATOM 1965 O O . PHE A 1 259 ? -17.481 2.128 16.778 1.00 67.94 259 PHE A O 1
ATOM 1972 N N . TRP A 1 260 ? -19.220 2.599 15.460 1.00 80.81 260 TRP A N 1
ATOM 1973 C CA . TRP A 1 260 ? -19.528 3.921 16.010 1.00 80.81 260 TRP A CA 1
ATOM 1974 C C . TRP A 1 260 ? -20.526 3.858 17.183 1.00 80.81 260 TRP A C 1
ATOM 1976 O O . TRP A 1 260 ? -21.680 3.468 16.986 1.00 80.81 260 TRP A O 1
ATOM 1986 N N . ARG A 1 261 ? -20.111 4.253 18.400 1.00 90.00 261 ARG A N 1
ATOM 1987 C CA . ARG A 1 261 ? -20.977 4.365 19.602 1.00 90.00 261 ARG A CA 1
ATOM 1988 C C . ARG A 1 261 ? -20.601 5.557 20.486 1.00 90.00 261 ARG A C 1
ATOM 1990 O O . ARG A 1 261 ? -19.937 5.370 21.504 1.00 90.00 261 ARG A O 1
ATOM 1997 N N . PRO A 1 262 ? -20.993 6.781 20.116 1.00 93.38 262 PRO A N 1
ATOM 1998 C CA . PRO A 1 262 ? -20.702 7.959 20.916 1.00 93.38 262 PRO A CA 1
ATOM 1999 C C . PRO A 1 262 ? -21.481 7.926 22.228 1.00 93.38 262 PRO A C 1
ATOM 2001 O O . PRO A 1 262 ? -22.634 7.502 22.263 1.00 93.38 262 PRO A O 1
ATOM 2004 N N . ASP A 1 263 ? -20.853 8.397 23.299 1.00 95.06 263 ASP A N 1
ATOM 2005 C CA . ASP A 1 263 ? -21.518 8.656 24.567 1.00 95.06 263 ASP A CA 1
ATOM 2006 C C . ASP A 1 263 ? -22.285 9.989 24.476 1.00 95.06 263 ASP A C 1
ATOM 2008 O O . ASP A 1 263 ? -21.654 11.044 24.338 1.00 95.06 263 ASP A O 1
ATOM 2012 N N . PRO A 1 264 ? -23.629 9.996 24.581 1.00 92.50 264 PRO A N 1
ATOM 2013 C CA . PRO A 1 264 ? -24.418 11.228 24.556 1.00 92.50 264 PRO A CA 1
ATOM 2014 C C . PRO A 1 264 ? -24.088 12.200 25.700 1.00 92.50 264 PRO A C 1
ATOM 2016 O O . PRO A 1 264 ? -24.383 13.390 25.587 1.00 92.50 264 PRO A O 1
ATOM 2019 N N . ALA A 1 265 ? -23.500 11.705 26.793 1.00 94.38 265 ALA A N 1
ATOM 2020 C CA . ALA A 1 265 ? -23.046 12.488 27.940 1.00 94.38 265 ALA A CA 1
ATOM 2021 C C . ALA A 1 265 ? -21.529 12.771 27.919 1.00 94.38 265 ALA A C 1
ATOM 2023 O O . ALA A 1 265 ? -20.984 13.259 28.910 1.00 94.38 265 ALA A O 1
ATOM 2024 N N . GLY A 1 266 ? -20.852 12.464 26.807 1.00 94.62 266 GLY A N 1
ATOM 2025 C CA . GLY A 1 266 ? -19.417 12.664 26.635 1.00 94.62 266 GLY A CA 1
ATOM 2026 C C . GLY A 1 266 ? -18.972 14.132 26.626 1.00 94.62 266 GLY A C 1
ATOM 2027 O O . GLY A 1 266 ? -19.764 15.073 26.681 1.00 94.62 266 GLY A O 1
ATOM 2028 N N . GLY A 1 267 ? -17.662 14.340 26.533 1.00 95.25 267 GLY A N 1
ATOM 2029 C CA . GLY A 1 267 ? -17.055 15.650 26.327 1.00 95.25 267 GLY A CA 1
ATOM 2030 C C . GLY A 1 267 ? -17.156 16.156 24.884 1.00 95.25 267 GLY A C 1
ATOM 2031 O O . GLY A 1 267 ? -17.727 15.521 23.999 1.00 95.25 267 GLY A O 1
ATOM 2032 N N . THR A 1 268 ? -16.546 17.315 24.625 1.00 96.94 268 THR A N 1
ATOM 2033 C CA . THR A 1 268 ? -16.493 17.933 23.291 1.00 96.94 268 THR A CA 1
ATOM 2034 C C . THR A 1 268 ? -15.973 16.964 22.230 1.00 96.94 268 THR A C 1
ATOM 2036 O O . THR A 1 268 ? -14.956 16.289 22.422 1.00 96.94 268 THR A O 1
ATOM 2039 N N . VAL A 1 269 ? -16.644 16.934 21.085 1.00 96.12 269 VAL A N 1
ATOM 2040 C CA . VAL A 1 269 ? -16.238 16.180 19.900 1.00 96.12 269 VAL A CA 1
ATOM 2041 C C . VAL A 1 269 ? -15.342 17.067 19.047 1.00 96.12 269 VAL A C 1
ATOM 2043 O O . VAL A 1 269 ? -15.735 18.181 18.708 1.00 96.12 269 VAL A O 1
ATOM 2046 N N . ASN A 1 270 ? -14.163 16.575 18.679 1.00 97.44 270 ASN A N 1
ATOM 2047 C CA . ASN A 1 270 ? -13.263 17.277 17.767 1.00 97.44 270 ASN A CA 1
ATOM 2048 C C . ASN A 1 270 ? -13.323 16.587 16.410 1.00 97.44 270 ASN A C 1
ATOM 2050 O O . ASN A 1 270 ? -12.982 15.412 16.324 1.00 97.44 270 ASN A O 1
ATOM 2054 N N . LEU A 1 271 ? -13.754 17.304 15.379 1.00 96.25 271 LEU A N 1
ATOM 2055 C CA . LEU A 1 271 ? -13.772 16.834 13.999 1.00 96.25 271 LEU A CA 1
ATOM 2056 C C . LEU A 1 271 ? -12.805 17.682 13.177 1.00 96.25 271 LEU A C 1
ATOM 2058 O O . LEU A 1 271 ? -12.920 18.904 13.136 1.00 96.25 271 LEU A O 1
ATOM 2062 N N . THR A 1 272 ? -11.890 17.026 12.484 1.00 97.31 272 THR A N 1
ATOM 2063 C CA . THR A 1 272 ? -10.923 17.645 11.589 1.00 97.31 272 THR A CA 1
ATOM 2064 C C . THR A 1 272 ? -11.156 17.119 10.183 1.00 97.31 272 THR A C 1
ATOM 2066 O O . THR A 1 272 ? -11.139 15.914 9.982 1.00 97.31 272 THR A O 1
ATOM 2069 N N . VAL A 1 273 ? -11.374 17.991 9.202 1.00 95.94 273 VAL A N 1
ATOM 2070 C CA . VAL A 1 273 ? -11.636 17.609 7.804 1.00 95.94 273 VAL A CA 1
ATOM 2071 C C . VAL A 1 273 ? -10.567 18.215 6.908 1.00 95.94 273 VAL A C 1
ATOM 2073 O O . VAL A 1 273 ? -10.317 19.419 6.981 1.00 95.94 273 VAL A O 1
ATOM 2076 N N . ALA A 1 274 ? -9.959 17.403 6.049 1.00 93.88 274 ALA A N 1
ATOM 2077 C CA . ALA A 1 274 ? -9.007 17.848 5.045 1.00 93.88 274 ALA A CA 1
ATOM 2078 C C . ALA A 1 274 ? -9.623 17.822 3.648 1.00 93.88 274 ALA A C 1
ATOM 2080 O O . ALA A 1 274 ? -10.156 16.809 3.195 1.00 93.88 274 ALA A O 1
ATOM 2081 N N . VAL A 1 275 ? -9.498 18.944 2.948 1.00 92.69 275 VAL A N 1
ATOM 2082 C CA . VAL A 1 275 ? -9.938 19.107 1.562 1.00 92.69 275 VAL A CA 1
ATOM 2083 C C . VAL A 1 275 ? -8.825 19.744 0.753 1.00 92.69 275 VAL A C 1
ATOM 2085 O O . VAL A 1 275 ? -8.131 20.628 1.248 1.00 92.69 275 VAL A O 1
ATOM 2088 N N . ALA A 1 276 ? -8.648 19.318 -0.489 1.00 89.56 276 ALA A N 1
ATOM 2089 C CA . ALA A 1 276 ? -7.677 19.893 -1.401 1.00 89.56 276 ALA A CA 1
ATOM 2090 C C . ALA A 1 276 ? -8.378 20.622 -2.548 1.00 89.56 276 ALA A C 1
ATOM 2092 O O . ALA A 1 276 ? -9.248 20.066 -3.222 1.00 89.56 276 ALA A O 1
ATOM 2093 N N . GLY A 1 277 ? -7.996 21.878 -2.774 1.00 85.19 277 GLY A N 1
ATOM 2094 C CA . GLY A 1 277 ? -8.515 22.668 -3.891 1.00 85.19 277 GLY A CA 1
ATOM 2095 C C . GLY A 1 277 ? -7.751 22.349 -5.160 1.00 85.19 277 GLY A C 1
ATOM 2096 O O . GLY A 1 277 ? -6.536 22.194 -5.101 1.00 85.19 277 GLY A O 1
ATOM 2097 N N . PHE A 1 278 ? -8.446 22.221 -6.291 1.00 78.44 278 PHE A N 1
ATOM 2098 C CA . PHE A 1 278 ? -7.828 21.875 -7.577 1.00 78.44 278 PHE A CA 1
ATOM 2099 C C . PHE A 1 278 ? -7.063 23.047 -8.213 1.00 78.44 278 PHE A C 1
ATOM 2101 O O . PHE A 1 278 ? -6.075 22.838 -8.906 1.00 78.44 278 PHE A O 1
ATOM 2108 N N . ASN A 1 279 ? -7.506 24.283 -7.974 1.00 76.69 279 ASN A N 1
ATOM 2109 C CA . ASN A 1 279 ? -6.898 25.506 -8.494 1.00 76.69 279 ASN A CA 1
ATOM 2110 C C . ASN A 1 279 ? -7.142 26.685 -7.534 1.00 76.69 279 ASN A C 1
ATOM 2112 O O . ASN A 1 279 ? -7.796 26.535 -6.505 1.00 76.69 279 ASN A O 1
ATOM 2116 N N . ASN A 1 280 ? -6.629 27.868 -7.878 1.00 76.81 280 ASN A N 1
ATOM 2117 C CA . ASN A 1 280 ? -6.740 29.079 -7.052 1.00 76.81 280 ASN A CA 1
ATOM 2118 C C . ASN A 1 280 ? -8.058 29.856 -7.246 1.00 76.81 280 ASN A C 1
ATOM 2120 O O . ASN A 1 280 ? -8.179 30.999 -6.808 1.00 76.81 280 ASN A O 1
ATOM 2124 N N . ILE A 1 281 ? -9.057 29.282 -7.924 1.00 77.62 281 ILE A N 1
ATOM 2125 C CA . ILE A 1 281 ? -10.341 29.961 -8.105 1.00 77.62 281 ILE A CA 1
ATOM 2126 C C . ILE A 1 281 ? -11.177 29.761 -6.843 1.00 77.62 281 ILE A C 1
ATOM 2128 O O . ILE A 1 281 ? -11.366 28.630 -6.416 1.00 77.62 281 ILE A O 1
ATOM 2132 N N . SER A 1 282 ? -11.728 30.845 -6.292 1.00 84.94 282 SER A N 1
ATOM 2133 C CA . SER A 1 282 ? -12.614 30.797 -5.123 1.00 84.94 282 SER A CA 1
ATOM 2134 C C . SER A 1 282 ? -13.821 29.880 -5.347 1.00 84.94 282 SER A C 1
ATOM 2136 O O . SER A 1 282 ? -14.612 30.106 -6.269 1.00 84.94 282 SER A O 1
ATOM 2138 N N . ARG A 1 283 ? -13.976 28.859 -4.497 1.00 83.25 283 ARG A N 1
ATOM 2139 C CA . ARG A 1 283 ? -15.107 27.920 -4.501 1.00 83.25 283 ARG A CA 1
ATOM 2140 C C . ARG A 1 283 ? -15.772 27.880 -3.132 1.00 83.25 283 ARG A C 1
ATOM 2142 O O . ARG A 1 283 ? -15.127 27.441 -2.182 1.00 83.25 283 ARG A O 1
ATOM 2149 N N . PRO A 1 284 ? -17.046 28.274 -3.002 1.00 89.75 284 PRO A N 1
ATOM 2150 C CA . PRO A 1 284 ? -17.758 28.071 -1.756 1.00 89.75 284 PRO A CA 1
ATOM 2151 C C . PRO A 1 284 ? -18.077 26.580 -1.621 1.00 89.75 284 PRO A C 1
ATOM 2153 O O . PRO A 1 284 ? -18.756 25.989 -2.464 1.00 89.75 284 PRO A O 1
ATOM 2156 N N . LEU A 1 285 ? -17.566 25.976 -0.559 1.00 92.31 285 LEU A N 1
ATOM 2157 C CA . LEU A 1 285 ? -17.845 24.614 -0.137 1.00 92.31 285 LEU A CA 1
ATOM 2158 C C . LEU A 1 285 ? -18.710 24.654 1.115 1.00 92.31 285 LEU A C 1
ATOM 2160 O O . LEU A 1 285 ? -18.536 25.511 1.981 1.00 92.31 285 LEU A O 1
ATOM 2164 N N . ARG A 1 286 ? -19.628 23.702 1.204 1.00 94.25 286 ARG A N 1
ATOM 2165 C CA . ARG A 1 286 ? -20.518 23.489 2.336 1.00 94.25 286 ARG A CA 1
ATOM 2166 C C . ARG A 1 286 ? -20.164 22.166 2.984 1.00 94.25 286 ARG A C 1
ATOM 2168 O O . ARG A 1 286 ? -20.153 21.133 2.319 1.00 94.25 286 ARG A O 1
ATOM 2175 N N . PHE A 1 287 ? -19.817 22.221 4.263 1.00 95.56 287 PHE A N 1
ATOM 2176 C CA . PHE A 1 287 ? -19.441 21.056 5.048 1.00 95.56 287 PHE A CA 1
ATOM 2177 C C . PHE A 1 287 ? -20.575 20.723 6.002 1.00 95.56 287 PHE A C 1
ATOM 2179 O O . PHE A 1 287 ? -20.998 21.554 6.810 1.00 95.56 287 PHE A O 1
ATOM 2186 N N . GLU A 1 288 ? -21.052 19.492 5.921 1.00 95.75 288 GLU A N 1
ATOM 2187 C CA . GLU A 1 288 ? -22.142 18.992 6.741 1.00 95.75 288 GLU A CA 1
ATOM 2188 C C . GLU A 1 288 ? -21.721 17.706 7.436 1.00 95.75 288 GLU A C 1
ATOM 2190 O O . GLU A 1 288 ? -21.034 16.857 6.868 1.00 95.75 288 GLU A O 1
ATOM 2195 N N . LEU A 1 289 ? -22.163 17.555 8.678 1.00 94.00 289 LEU A N 1
ATOM 2196 C CA . LEU A 1 289 ? -22.168 16.275 9.360 1.00 94.00 289 LEU A CA 1
ATOM 2197 C C . LEU A 1 289 ? -23.576 15.699 9.266 1.00 94.00 289 LEU A C 1
ATOM 2199 O O . LEU A 1 289 ? -24.534 16.339 9.698 1.00 94.00 289 LEU A O 1
ATOM 2203 N N . VAL A 1 290 ? -23.700 14.497 8.714 1.00 93.31 290 VAL A N 1
ATOM 2204 C CA . VAL A 1 290 ? -24.982 13.801 8.593 1.00 93.31 290 VAL A CA 1
ATOM 2205 C C . VAL A 1 290 ? -24.979 12.594 9.517 1.00 93.31 290 VAL A C 1
ATOM 2207 O O . VAL A 1 290 ? -24.223 11.653 9.282 1.00 93.31 290 VAL A O 1
ATOM 2210 N N . THR A 1 291 ? -25.839 12.601 10.535 1.00 90.50 291 THR A N 1
ATOM 2211 C CA . THR A 1 291 ? -26.062 11.457 11.429 1.00 90.50 291 THR A CA 1
ATOM 2212 C C . THR A 1 291 ? -27.355 10.726 11.091 1.00 90.50 291 THR A C 1
ATOM 2214 O O . THR A 1 291 ? -28.357 11.337 10.709 1.00 90.50 291 THR A O 1
ATOM 2217 N N . ASP A 1 292 ? -27.320 9.394 11.171 1.00 87.69 292 ASP A N 1
ATOM 2218 C CA . ASP A 1 292 ? -28.455 8.503 10.878 1.00 87.69 292 ASP A CA 1
ATOM 2219 C C . ASP A 1 292 ? -29.200 8.847 9.586 1.00 87.69 292 ASP A C 1
ATOM 2221 O O . ASP A 1 292 ? -30.426 8.779 9.492 1.00 87.69 292 ASP A O 1
ATOM 2225 N N . THR A 1 293 ? -28.438 9.210 8.550 1.00 80.69 293 THR A N 1
ATOM 2226 C CA . THR A 1 293 ? -28.919 9.572 7.202 1.00 80.69 293 THR A CA 1
ATOM 2227 C C . THR A 1 293 ? -29.839 10.797 7.098 1.00 80.69 293 THR A C 1
ATOM 2229 O O . THR A 1 293 ? -30.078 11.243 5.979 1.00 80.69 293 THR A O 1
ATOM 2232 N N . ALA A 1 294 ? -30.337 11.361 8.201 1.00 84.06 294 ALA A N 1
ATOM 2233 C CA . ALA A 1 294 ? -31.382 12.392 8.178 1.00 84.06 294 ALA A CA 1
ATOM 2234 C C . ALA A 1 294 ? -31.055 13.648 9.000 1.00 84.06 294 ALA A C 1
ATOM 2236 O O . ALA A 1 294 ? -31.561 14.728 8.696 1.00 84.06 294 ALA A O 1
ATOM 2237 N N . ASN A 1 295 ? -30.213 13.533 10.027 1.00 89.06 295 ASN A N 1
ATOM 2238 C CA . ASN A 1 295 ? -29.878 14.649 10.905 1.00 89.06 295 ASN A CA 1
ATOM 2239 C C . ASN A 1 295 ? -28.667 15.392 10.341 1.00 89.06 295 ASN A C 1
ATOM 2241 O O . ASN A 1 295 ? -27.531 14.937 10.462 1.00 89.06 295 ASN A O 1
ATOM 2245 N N . VAL A 1 296 ? -28.917 16.536 9.709 1.00 92.69 296 VAL A N 1
ATOM 2246 C CA . VAL A 1 296 ? -27.880 17.349 9.068 1.00 92.69 296 VAL A CA 1
ATOM 2247 C C . VAL A 1 296 ? -27.467 18.490 9.992 1.00 92.69 296 VAL A C 1
ATOM 2249 O O . VAL A 1 296 ? -28.270 19.361 10.323 1.00 92.69 296 VAL A O 1
ATOM 2252 N N . THR A 1 297 ? -26.197 18.502 10.385 1.00 93.50 297 THR A N 1
ATOM 2253 C CA . THR A 1 297 ? -25.560 19.616 11.091 1.00 93.50 297 THR A CA 1
ATOM 2254 C C . THR A 1 297 ? -24.648 20.351 10.119 1.00 93.50 297 THR A C 1
ATOM 2256 O O . THR A 1 297 ? -23.646 19.795 9.671 1.00 93.50 297 THR A O 1
ATOM 2259 N N . LEU A 1 298 ? -24.971 21.607 9.801 1.00 94.69 298 LEU A N 1
ATOM 2260 C CA . LEU A 1 298 ? -24.057 22.475 9.061 1.00 94.69 298 LEU A CA 1
ATOM 2261 C C . LEU A 1 298 ? -22.841 22.771 9.943 1.00 94.69 298 LEU A C 1
ATOM 2263 O O . LEU A 1 298 ? -22.982 23.362 11.012 1.00 94.69 298 LEU A O 1
ATOM 2267 N N . LEU A 1 299 ? -21.660 22.361 9.487 1.00 95.75 299 LEU A N 1
ATOM 2268 C CA . LEU A 1 299 ? -20.400 22.678 10.150 1.00 95.75 299 LEU A CA 1
ATOM 2269 C C . LEU A 1 299 ? -19.965 24.086 9.756 1.00 95.75 299 LEU A C 1
ATOM 2271 O O . LEU A 1 299 ? -19.660 24.910 10.615 1.00 95.75 299 LEU A O 1
ATOM 2275 N N . GLU A 1 300 ? -19.964 24.358 8.448 1.00 95.06 300 GLU A N 1
ATOM 2276 C CA . GLU A 1 300 ? -19.533 25.628 7.876 1.00 95.06 300 GLU A CA 1
ATOM 2277 C C . GLU A 1 300 ? -19.867 25.731 6.378 1.00 95.06 300 GLU A C 1
ATOM 2279 O O . GLU A 1 300 ? -19.907 24.723 5.672 1.00 95.06 300 GLU A O 1
ATOM 2284 N N . GLU A 1 301 ? -20.019 26.959 5.872 1.00 93.31 301 GLU A N 1
ATOM 2285 C CA . GLU A 1 301 ? -19.798 27.277 4.455 1.00 93.31 301 GLU A CA 1
ATOM 2286 C C . GLU A 1 301 ? -18.560 28.176 4.325 1.00 93.31 301 GLU A C 1
ATOM 2288 O O . GLU A 1 301 ? -18.474 29.207 4.993 1.00 93.31 301 GLU A O 1
ATOM 2293 N N . PHE A 1 302 ? -17.592 27.802 3.485 1.00 90.62 302 PHE A N 1
ATOM 2294 C CA . PHE A 1 302 ? -16.350 28.563 3.321 1.00 90.62 302 PHE A CA 1
ATOM 2295 C C . PHE A 1 302 ? -15.859 28.581 1.879 1.00 90.62 302 PHE A C 1
ATOM 2297 O O . PHE A 1 302 ? -16.121 27.661 1.113 1.00 90.62 302 PHE A O 1
ATOM 2304 N N . ASN A 1 303 ? -15.097 29.612 1.518 1.00 89.56 303 ASN A N 1
ATOM 2305 C CA . ASN A 1 303 ? -14.476 29.705 0.201 1.00 89.56 303 ASN A CA 1
ATOM 2306 C C . ASN A 1 303 ? -13.085 29.067 0.206 1.00 89.56 303 ASN A C 1
ATOM 2308 O O . ASN A 1 303 ? -12.176 29.557 0.874 1.00 89.56 303 ASN A O 1
ATOM 2312 N N . LEU A 1 304 ? -12.909 28.004 -0.572 1.00 88.94 304 LEU A N 1
ATOM 2313 C CA . LEU A 1 304 ? -11.606 27.437 -0.884 1.00 88.94 304 LEU A CA 1
ATOM 2314 C C . LEU A 1 304 ? -10.987 28.234 -2.038 1.00 88.94 304 LEU A C 1
ATOM 2316 O O . LEU A 1 304 ? -11.521 28.239 -3.143 1.00 88.94 304 LEU A O 1
ATOM 2320 N N . THR A 1 305 ? -9.888 28.938 -1.772 1.00 85.81 305 THR A N 1
ATOM 2321 C CA . THR A 1 305 ? -9.230 29.856 -2.726 1.00 85.81 305 THR A CA 1
ATOM 2322 C C . THR A 1 305 ? -7.787 29.459 -3.035 1.00 85.81 305 THR A C 1
ATOM 2324 O O . THR A 1 305 ? -7.006 30.283 -3.502 1.00 85.81 305 THR A O 1
ATOM 2327 N N . VAL A 1 306 ? -7.398 28.229 -2.704 1.00 83.12 306 VAL A N 1
ATOM 2328 C CA . VAL A 1 306 ? -6.020 27.744 -2.819 1.00 83.12 306 VAL A CA 1
ATOM 2329 C C . VAL A 1 306 ? -5.992 26.409 -3.547 1.00 83.12 306 VAL A C 1
ATOM 2331 O O . VAL A 1 306 ? -6.854 25.561 -3.326 1.00 83.12 306 VAL A O 1
ATOM 2334 N N . ALA A 1 307 ? -4.960 26.195 -4.357 1.00 79.75 307 ALA A N 1
ATOM 2335 C CA . ALA A 1 307 ? -4.701 24.931 -5.038 1.00 79.75 307 ALA A CA 1
ATOM 2336 C C . ALA A 1 307 ? -4.032 23.872 -4.135 1.00 79.75 307 ALA A C 1
ATOM 2338 O O . ALA A 1 307 ? -3.380 22.968 -4.644 1.00 79.75 307 ALA A O 1
ATOM 2339 N N . SER A 1 308 ? -4.159 23.972 -2.809 1.00 81.88 308 SER A N 1
ATOM 2340 C CA . SER A 1 308 ? -3.504 23.097 -1.828 1.00 81.88 308 SER A CA 1
ATOM 2341 C C . SER A 1 308 ? -4.505 22.458 -0.864 1.00 81.88 308 SER A C 1
ATOM 2343 O O . SER A 1 308 ? -5.701 22.768 -0.881 1.00 81.88 308 SER A O 1
ATOM 2345 N N . GLN A 1 309 ? -4.019 21.531 -0.034 1.00 87.94 309 GLN A N 1
ATOM 2346 C CA . GLN A 1 309 ? -4.815 20.970 1.051 1.00 87.94 309 GLN A CA 1
ATOM 2347 C C . GLN A 1 309 ? -4.994 21.988 2.181 1.00 87.94 309 GLN A C 1
ATOM 2349 O O . GLN A 1 309 ? -4.028 22.568 2.676 1.00 87.94 309 GLN A O 1
ATOM 2354 N N . VAL A 1 310 ? -6.235 22.145 2.630 1.00 90.75 310 VAL A N 1
ATOM 2355 C CA . VAL A 1 310 ? -6.620 22.923 3.804 1.00 90.75 310 VAL A CA 1
ATOM 2356 C C . VAL A 1 310 ? -7.308 22.000 4.799 1.00 90.75 310 VAL A C 1
ATOM 2358 O O . VAL A 1 310 ? -8.137 21.167 4.430 1.00 90.75 310 VAL A O 1
ATOM 2361 N N . THR A 1 311 ? -6.984 22.185 6.074 1.00 94.50 311 THR A N 1
ATOM 2362 C CA . THR A 1 311 ? -7.598 21.457 7.182 1.00 94.50 311 THR A CA 1
ATOM 2363 C C . THR A 1 311 ? -8.551 22.370 7.945 1.00 94.50 311 THR A C 1
ATOM 2365 O O . THR A 1 311 ? -8.182 23.476 8.343 1.00 94.50 311 THR A O 1
ATOM 2368 N N . ARG A 1 312 ? -9.780 21.905 8.177 1.00 95.88 312 ARG A N 1
ATOM 2369 C CA . ARG A 1 312 ? -10.799 22.587 8.981 1.00 95.88 312 ARG A CA 1
ATOM 2370 C C . ARG A 1 312 ? -11.027 21.829 10.280 1.00 95.88 312 ARG A C 1
ATOM 2372 O O . ARG A 1 312 ? -11.103 20.608 10.257 1.00 95.88 312 ARG A O 1
ATOM 2379 N N . ASN A 1 313 ? -11.135 22.545 11.395 1.00 97.44 313 ASN A N 1
ATOM 2380 C CA . ASN A 1 313 ? -11.349 21.962 12.719 1.00 97.44 313 ASN A CA 1
ATOM 2381 C C . ASN A 1 313 ? -12.680 22.451 13.287 1.00 97.44 313 ASN A C 1
ATOM 2383 O O . ASN A 1 313 ? -12.951 23.652 13.277 1.00 97.44 313 ASN A O 1
ATOM 2387 N N . TYR A 1 314 ? -13.468 21.527 13.819 1.00 97.00 314 TYR A N 1
ATOM 2388 C CA . TYR A 1 314 ? -14.798 21.764 14.359 1.00 97.00 314 TYR A CA 1
ATOM 2389 C C . TYR A 1 314 ? -14.895 21.177 15.766 1.00 97.00 314 TYR A C 1
ATOM 2391 O O . TYR A 1 314 ? -14.504 20.034 16.001 1.00 97.00 314 TYR A O 1
ATOM 2399 N N . ALA A 1 315 ? -15.443 21.961 16.692 1.00 97.19 315 ALA A N 1
ATOM 2400 C CA . ALA A 1 315 ? -15.811 21.510 18.028 1.00 97.19 315 ALA A CA 1
ATOM 2401 C C . ALA A 1 315 ? -17.332 21.329 18.077 1.00 97.19 315 ALA A C 1
ATOM 2403 O O . ALA A 1 315 ? -18.076 22.291 17.885 1.00 97.19 315 ALA A O 1
ATOM 2404 N N . LEU A 1 316 ? -17.790 20.102 18.312 1.00 95.06 316 LEU A N 1
ATOM 2405 C CA . LEU A 1 316 ? -19.206 19.737 18.311 1.00 95.06 316 LEU A CA 1
ATOM 2406 C C . LEU A 1 316 ? -19.633 19.230 19.689 1.00 95.06 316 LEU A C 1
ATOM 2408 O O . LEU A 1 316 ? -18.820 18.765 20.493 1.00 95.06 316 LEU A O 1
ATOM 2412 N N . THR A 1 317 ? -20.932 19.306 19.964 1.00 94.44 317 THR A N 1
ATOM 2413 C CA . THR A 1 317 ? -21.514 18.660 21.143 1.00 94.44 317 THR A CA 1
ATOM 2414 C C . THR A 1 317 ? -21.657 17.153 20.893 1.00 94.44 317 THR A C 1
ATOM 2416 O O . THR A 1 317 ? -21.854 16.748 19.745 1.00 94.44 317 THR A O 1
ATOM 2419 N N . PRO A 1 318 ? -21.639 16.303 21.938 1.00 92.56 318 PRO A N 1
ATOM 2420 C CA . PRO A 1 318 ? -21.930 14.874 21.782 1.00 92.56 318 PRO A CA 1
ATOM 2421 C C . PRO A 1 318 ? -23.282 14.606 21.108 1.00 92.56 318 PRO A C 1
ATOM 2423 O O . PRO A 1 318 ? -23.429 13.664 20.335 1.00 92.56 318 PRO A O 1
ATOM 2426 N N . ALA A 1 319 ? -24.268 15.477 21.345 1.00 89.88 319 ALA A N 1
ATOM 2427 C CA . ALA A 1 319 ? -25.586 15.382 20.729 1.00 89.88 319 ALA A CA 1
ATOM 2428 C C . ALA A 1 319 ? -25.549 15.495 19.194 1.00 89.88 319 ALA A C 1
ATOM 2430 O O . ALA A 1 319 ? -26.357 14.850 18.534 1.00 89.88 319 ALA A O 1
ATOM 2431 N N . ALA A 1 320 ? -24.609 16.258 18.619 1.00 89.25 320 ALA A N 1
ATOM 2432 C CA . ALA A 1 320 ? -24.483 16.417 17.165 1.00 89.25 320 ALA A CA 1
ATOM 2433 C C . ALA A 1 320 ? -24.099 15.112 16.455 1.00 89.25 320 ALA A C 1
ATOM 2435 O O . ALA A 1 320 ? -24.353 14.949 15.263 1.00 89.25 320 ALA A O 1
ATOM 2436 N N . ILE A 1 321 ? -23.476 14.192 17.191 1.00 89.50 321 ILE A N 1
ATOM 2437 C CA . ILE A 1 321 ? -22.953 12.938 16.662 1.00 89.50 321 ILE A CA 1
ATOM 2438 C C . ILE A 1 321 ? -23.753 11.721 17.172 1.00 89.50 321 ILE A C 1
ATOM 2440 O O . ILE A 1 321 ? -23.474 10.592 16.779 1.00 89.50 321 ILE A O 1
ATOM 2444 N N . ASN A 1 322 ? -24.751 11.944 18.036 1.00 88.44 322 ASN A N 1
ATOM 2445 C CA . ASN A 1 322 ? -25.546 10.903 18.683 1.00 88.44 322 ASN A CA 1
ATOM 2446 C C . ASN A 1 322 ? -26.437 10.173 17.664 1.00 88.44 322 ASN A C 1
ATOM 2448 O O . ASN A 1 322 ? -27.488 10.677 17.271 1.00 88.44 322 ASN A O 1
ATOM 2452 N N . GLY A 1 323 ? -25.990 8.994 17.238 1.00 85.31 323 GLY A N 1
ATOM 2453 C CA . GLY A 1 323 ? -26.648 8.160 16.240 1.00 85.31 323 GLY A CA 1
ATOM 2454 C C . GLY A 1 323 ? -25.891 6.853 16.003 1.00 85.31 323 GLY A C 1
ATOM 2455 O O . GLY A 1 323 ? -24.811 6.634 16.556 1.00 85.31 323 GLY A O 1
ATOM 2456 N N . ALA A 1 324 ? -26.451 5.977 15.174 1.00 83.69 324 ALA A N 1
ATOM 2457 C CA . ALA A 1 324 ? -25.849 4.711 14.753 1.00 83.69 324 ALA A CA 1
ATOM 2458 C C . ALA A 1 324 ? -24.806 4.874 13.631 1.00 83.69 324 ALA A C 1
ATOM 2460 O O . ALA A 1 324 ? -23.936 4.015 13.462 1.00 83.69 324 ALA A O 1
ATOM 2461 N N . SER A 1 325 ? -24.874 5.965 12.869 1.00 87.06 325 SER A N 1
ATOM 2462 C CA . SER A 1 325 ? -23.921 6.289 11.805 1.00 87.06 325 SER A CA 1
ATOM 2463 C C . SER A 1 325 ? -23.674 7.789 11.720 1.00 87.06 325 SER A C 1
ATOM 2465 O O . SER A 1 325 ? -24.555 8.591 12.038 1.00 87.06 325 SER A O 1
ATOM 2467 N N . THR A 1 326 ? -22.491 8.172 11.248 1.00 89.00 326 THR A N 1
ATOM 2468 C CA . THR A 1 326 ? -22.204 9.559 10.883 1.00 89.00 326 THR A CA 1
ATOM 2469 C C . THR A 1 326 ? -21.377 9.617 9.607 1.00 89.00 326 THR A C 1
ATOM 2471 O O . THR A 1 326 ? -20.623 8.692 9.317 1.00 89.00 326 THR A O 1
ATOM 2474 N N . LYS A 1 327 ? -21.528 10.668 8.808 1.00 92.38 327 LYS A N 1
ATOM 2475 C CA . LYS A 1 327 ? -20.673 10.932 7.647 1.00 92.38 327 LYS A CA 1
ATOM 2476 C C . LYS A 1 327 ? -20.403 12.420 7.509 1.00 92.38 327 LYS A C 1
ATOM 2478 O O . LYS A 1 327 ? -21.281 13.238 7.782 1.00 92.38 327 LYS A O 1
ATOM 2483 N N . VAL A 1 328 ? -19.205 12.755 7.048 1.00 94.75 328 VAL A N 1
ATOM 2484 C CA . VAL A 1 328 ? -18.892 14.108 6.586 1.00 94.75 328 VAL A CA 1
ATOM 2485 C C . VAL A 1 328 ? -19.304 14.201 5.127 1.00 94.75 328 VAL A C 1
ATOM 2487 O O . VAL A 1 328 ? -18.959 13.325 4.336 1.00 94.75 328 VAL A O 1
ATOM 2490 N N . VAL A 1 329 ? -20.042 15.249 4.784 1.00 95.38 329 VAL A N 1
ATOM 2491 C CA . VAL A 1 329 ? -20.464 15.570 3.424 1.00 95.38 329 VAL A CA 1
ATOM 2492 C C . VAL A 1 329 ? -19.859 16.909 3.033 1.00 95.38 329 VAL A C 1
ATOM 2494 O O . VAL A 1 329 ? -19.949 17.887 3.775 1.00 95.38 329 VAL A O 1
ATOM 2497 N N . VAL A 1 330 ? -19.248 16.941 1.856 1.00 94.88 330 VAL A N 1
ATOM 2498 C CA . VAL A 1 330 ? -18.775 18.150 1.195 1.00 94.88 330 VAL A CA 1
ATOM 2499 C C . VAL A 1 330 ? -19.626 18.361 -0.047 1.00 94.88 330 VAL A C 1
ATOM 2501 O O . VAL A 1 330 ? -19.594 17.557 -0.979 1.00 94.88 330 VAL A O 1
ATOM 2504 N N . SER A 1 331 ? -20.380 19.453 -0.056 1.00 93.19 331 SER A N 1
ATOM 2505 C CA . SER A 1 331 ? -21.224 19.886 -1.167 1.00 93.19 331 SER A CA 1
ATOM 2506 C C . SER A 1 331 ? -20.870 21.323 -1.572 1.00 93.19 331 SER A C 1
ATOM 2508 O O . SER A 1 331 ? -19.994 21.965 -0.981 1.00 93.19 331 SER A O 1
ATOM 2510 N N . ARG A 1 332 ? -21.510 21.851 -2.619 1.00 88.44 332 ARG A N 1
ATOM 2511 C CA . ARG A 1 332 ? -21.338 23.263 -2.992 1.00 88.44 332 ARG A CA 1
ATOM 2512 C C . ARG A 1 332 ? -22.019 24.188 -1.983 1.00 88.44 332 ARG A C 1
ATOM 2514 O O . ARG A 1 332 ? -23.122 23.916 -1.517 1.00 88.44 332 ARG A O 1
ATOM 2521 N N . GLY A 1 333 ? -21.384 25.325 -1.717 1.00 83.69 333 GLY A N 1
ATOM 2522 C CA . GLY A 1 333 ? -21.973 26.413 -0.944 1.00 83.69 333 GLY A CA 1
ATOM 2523 C C . GLY A 1 333 ? -23.122 27.108 -1.672 1.00 83.69 333 GLY A C 1
ATOM 2524 O O . GLY A 1 333 ? -23.270 27.033 -2.902 1.00 83.69 333 GLY A O 1
ATOM 2525 N N . THR A 1 334 ? -23.951 27.791 -0.888 1.00 76.69 334 THR A N 1
ATOM 2526 C CA . THR A 1 334 ? -25.165 28.450 -1.374 1.00 76.69 334 THR A CA 1
ATOM 2527 C C . THR A 1 334 ? -24.850 29.598 -2.347 1.00 76.69 334 THR A C 1
ATOM 2529 O O . THR A 1 334 ? -23.865 30.316 -2.205 1.00 76.69 334 THR A O 1
ATOM 2532 N N . GLY A 1 335 ? -25.680 29.770 -3.386 1.00 69.69 335 GLY A N 1
ATOM 2533 C CA . GLY A 1 335 ? -25.579 30.908 -4.315 1.00 69.69 335 GLY A CA 1
ATOM 2534 C C . GLY A 1 335 ? -24.564 30.788 -5.464 1.00 69.69 335 GLY A C 1
ATOM 2535 O O . GLY A 1 335 ? -24.291 31.792 -6.115 1.00 69.69 335 GLY A O 1
ATOM 2536 N N . THR A 1 336 ? -24.022 29.600 -5.761 1.00 61.44 336 THR A N 1
ATOM 2537 C CA . THR A 1 336 ? -23.068 29.391 -6.874 1.00 61.44 336 THR A CA 1
ATOM 2538 C C . THR A 1 336 ? -23.731 29.296 -8.258 1.00 61.44 336 THR A C 1
ATOM 2540 O O . THR A 1 336 ? -24.448 28.321 -8.506 1.00 61.44 336 THR A O 1
ATOM 2543 N N . PRO A 1 337 ? -23.454 30.206 -9.221 1.00 63.25 337 PRO A N 1
ATOM 2544 C CA . PRO A 1 337 ? -23.871 30.029 -10.611 1.00 63.25 337 PRO A CA 1
ATOM 2545 C C . PRO A 1 337 ? -22.825 29.255 -11.439 1.00 63.25 337 PRO A C 1
ATOM 2547 O O . PRO A 1 337 ? -21.635 29.267 -11.132 1.00 63.25 337 PRO A O 1
ATOM 2550 N N . SER A 1 338 ? -23.289 28.684 -12.559 1.00 63.81 338 SER A N 1
ATOM 2551 C CA . SER A 1 338 ? -22.579 28.220 -13.777 1.00 63.81 338 SER A CA 1
ATOM 2552 C C . SER A 1 338 ? -22.048 26.778 -13.918 1.00 63.81 338 SER A C 1
ATOM 2554 O O . SER A 1 338 ? -22.097 26.294 -15.045 1.00 63.81 338 SER A O 1
ATOM 2556 N N . PHE A 1 339 ? -21.661 26.027 -12.873 1.00 67.50 339 PHE A N 1
ATOM 2557 C CA . PHE A 1 339 ? -21.202 24.624 -13.048 1.00 67.50 339 PHE A CA 1
ATOM 2558 C C . PHE A 1 339 ? -21.620 23.690 -11.894 1.00 67.50 339 PHE A C 1
ATOM 2560 O O . PHE A 1 339 ? -21.643 24.134 -10.746 1.00 67.50 339 PHE A O 1
ATOM 2567 N N . PRO A 1 340 ? -21.955 22.406 -12.159 1.00 80.12 340 PRO A N 1
ATOM 2568 C CA . PRO A 1 340 ? -22.503 21.507 -11.138 1.00 80.12 340 PRO A CA 1
ATOM 2569 C C . PRO A 1 340 ? -21.474 20.939 -10.140 1.00 80.12 340 PRO A C 1
ATOM 2571 O O . PRO A 1 340 ? -21.877 20.469 -9.079 1.00 80.12 340 PRO A O 1
ATOM 2574 N N . PHE A 1 341 ? -20.181 21.010 -10.455 1.00 87.56 341 PHE A N 1
ATOM 2575 C CA . PHE A 1 341 ? -19.086 20.272 -9.813 1.00 87.56 341 PHE A CA 1
ATOM 2576 C C . PHE A 1 341 ? -18.457 20.958 -8.585 1.00 87.56 341 PHE A C 1
ATOM 2578 O O . PHE A 1 341 ? -18.467 22.187 -8.493 1.00 87.56 341 PHE A O 1
ATOM 2585 N N . LEU A 1 342 ? -17.849 20.180 -7.678 1.00 88.94 342 LEU A N 1
ATOM 2586 C CA . LEU A 1 342 ? -17.143 20.673 -6.483 1.00 88.94 342 LEU A CA 1
ATOM 2587 C C . LEU A 1 342 ? -15.864 21.465 -6.803 1.00 88.94 342 LEU A C 1
ATOM 2589 O O . LEU A 1 342 ? -15.541 22.421 -6.101 1.00 88.94 342 LEU A O 1
ATOM 2593 N N . PHE A 1 343 ? -15.120 21.058 -7.833 1.00 87.44 343 PHE A N 1
ATOM 2594 C CA . PHE A 1 343 ? -13.747 21.499 -8.120 1.00 87.44 343 PHE A CA 1
ATOM 2595 C C . PHE A 1 343 ? -12.779 21.365 -6.924 1.00 87.44 343 PHE A C 1
ATOM 2597 O O . PHE A 1 343 ? -11.807 22.112 -6.793 1.00 87.44 343 PHE A O 1
ATOM 2604 N N . ALA A 1 344 ? -13.047 20.396 -6.049 1.00 89.50 344 ALA A N 1
ATOM 2605 C CA . ALA A 1 344 ? -12.292 20.126 -4.835 1.00 89.50 344 ALA A CA 1
ATOM 2606 C C . ALA A 1 344 ? -12.320 18.630 -4.504 1.00 89.50 344 ALA A C 1
ATOM 2608 O O . ALA A 1 344 ? -13.191 17.896 -4.974 1.00 89.50 344 ALA A O 1
ATOM 2609 N N . TYR A 1 345 ? -11.380 18.204 -3.670 1.00 91.38 345 TYR A N 1
ATOM 2610 C CA . TYR A 1 345 ? -11.191 16.818 -3.267 1.00 91.38 345 TYR A CA 1
ATOM 2611 C C . TYR A 1 345 ? -11.288 16.685 -1.747 1.00 91.38 345 TYR A C 1
ATOM 2613 O O . TYR A 1 345 ? -10.485 17.280 -1.032 1.00 91.38 345 TYR A O 1
ATOM 2621 N N . LEU A 1 346 ? -12.237 15.906 -1.238 1.00 93.62 346 LEU A N 1
ATOM 2622 C CA . LEU A 1 346 ? -12.224 15.422 0.138 1.00 93.62 346 LEU A CA 1
ATOM 2623 C C . LEU A 1 346 ? -11.100 14.388 0.261 1.00 93.62 346 LEU A C 1
ATOM 2625 O O . LEU A 1 346 ? -11.065 13.416 -0.492 1.00 93.62 346 LEU A O 1
ATOM 2629 N N . ASN A 1 347 ? -10.169 14.626 1.183 1.00 91.81 347 ASN A N 1
ATOM 2630 C CA . ASN A 1 347 ? -9.053 13.718 1.415 1.00 91.81 347 ASN A CA 1
ATOM 2631 C C . ASN A 1 347 ? -9.393 12.755 2.562 1.00 91.81 347 ASN A C 1
ATOM 2633 O O . ASN A 1 347 ? -9.760 11.599 2.362 1.00 91.81 347 ASN A O 1
ATOM 2637 N N . TRP A 1 348 ? -9.395 13.287 3.777 1.00 93.25 348 TRP A N 1
ATOM 2638 C CA . TRP A 1 348 ? -9.663 12.530 4.989 1.00 93.25 348 TRP A CA 1
ATOM 2639 C C . TRP A 1 348 ? -10.446 13.380 5.977 1.00 93.25 348 TRP A C 1
ATOM 2641 O O . TRP A 1 348 ? -10.477 14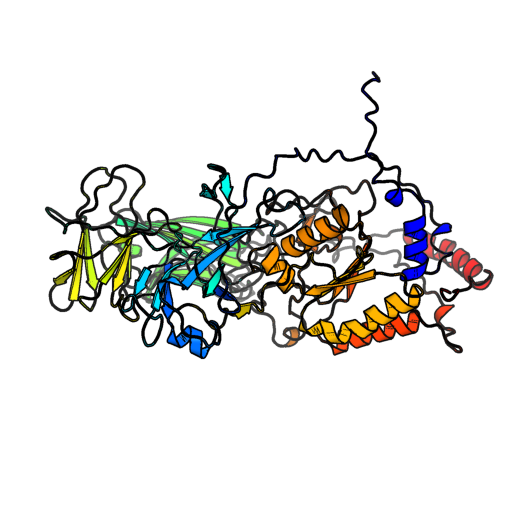.612 5.894 1.00 93.25 348 TRP A O 1
ATOM 2651 N N . PHE A 1 349 ? -11.043 12.725 6.962 1.00 94.06 349 PHE A N 1
ATOM 2652 C CA . PHE A 1 349 ? -11.396 13.395 8.203 1.00 94.06 349 PHE A CA 1
ATOM 2653 C C . PHE A 1 349 ? -10.942 12.559 9.394 1.00 94.06 349 PHE A C 1
ATOM 2655 O O . PHE A 1 349 ? -10.819 11.341 9.321 1.00 94.06 349 PHE A O 1
ATOM 2662 N N . GLU A 1 350 ? -10.685 13.227 10.503 1.00 94.88 350 GLU A N 1
ATOM 2663 C CA . GLU A 1 350 ? -10.384 12.619 11.784 1.00 94.88 350 GLU A CA 1
ATOM 2664 C C . GLU A 1 350 ? -11.411 13.094 12.798 1.00 94.88 350 GLU A C 1
ATOM 2666 O O . GLU A 1 350 ? -11.790 14.263 12.807 1.00 94.88 350 GLU A O 1
ATOM 2671 N N . ILE A 1 351 ? -11.873 12.194 13.656 1.00 94.25 351 ILE A N 1
ATOM 2672 C CA . ILE A 1 351 ? -12.782 12.546 14.737 1.00 94.25 351 ILE A CA 1
ATOM 2673 C C . ILE A 1 351 ? -12.293 11.967 16.055 1.00 94.25 351 ILE A C 1
ATOM 2675 O O . ILE A 1 351 ? -11.870 10.812 16.126 1.00 94.25 351 ILE A O 1
ATOM 2679 N N . ALA A 1 352 ? -12.391 12.770 17.109 1.00 95.62 352 ALA A N 1
ATOM 2680 C CA . ALA A 1 352 ? -12.173 12.357 18.482 1.00 95.62 352 ALA A CA 1
ATOM 2681 C C . ALA A 1 352 ? -13.414 12.660 19.328 1.00 95.62 352 ALA A C 1
ATOM 2683 O O . ALA A 1 352 ? -13.892 13.795 19.353 1.00 95.62 352 ALA A O 1
ATOM 2684 N N . TYR A 1 353 ? -13.924 11.657 20.032 1.00 95.31 353 TYR A N 1
ATOM 2685 C CA . TYR A 1 353 ? -15.152 11.727 20.825 1.00 95.31 353 TYR A CA 1
ATOM 2686 C C . TYR A 1 353 ? -15.105 10.704 21.960 1.00 95.31 353 TYR A C 1
ATOM 2688 O O . TYR A 1 353 ? -14.302 9.774 21.921 1.00 95.31 353 TYR A O 1
ATOM 2696 N N . ASP A 1 354 ? -15.946 10.860 22.977 1.00 96.62 354 ASP A N 1
ATOM 2697 C CA . ASP A 1 354 ? -16.059 9.837 24.016 1.00 96.62 354 ASP A CA 1
ATOM 2698 C C . ASP A 1 354 ? -17.020 8.753 23.525 1.00 96.62 354 ASP A C 1
ATOM 2700 O O . ASP A 1 354 ? -18.141 9.054 23.120 1.00 96.62 354 ASP A O 1
ATOM 2704 N N . ALA A 1 355 ? -16.561 7.505 23.510 1.00 95.25 355 ALA A N 1
ATOM 2705 C CA . ALA A 1 355 ? -17.299 6.345 23.036 1.00 95.25 355 ALA A CA 1
ATOM 2706 C C . ALA A 1 355 ? -17.678 5.424 24.199 1.00 95.25 355 ALA A C 1
ATOM 2708 O O . ALA A 1 355 ? -16.913 5.256 25.154 1.00 95.25 355 ALA A O 1
ATOM 2709 N N . LEU A 1 356 ? -18.846 4.796 24.099 1.00 96.31 356 LEU A N 1
ATOM 2710 C CA . LEU A 1 356 ? -19.295 3.774 25.040 1.00 96.31 356 LEU A CA 1
ATOM 2711 C C . LEU A 1 356 ? -18.495 2.479 24.848 1.00 96.31 356 LEU A C 1
ATOM 2713 O O . LEU A 1 356 ? -18.109 2.128 23.731 1.00 96.31 356 LEU A O 1
ATOM 2717 N N . TYR A 1 357 ? -18.313 1.714 25.926 1.00 97.38 357 TYR A N 1
ATOM 2718 C CA . TYR A 1 357 ? -17.810 0.339 25.846 1.00 97.38 357 TYR A CA 1
ATOM 2719 C C . TYR A 1 357 ? -18.909 -0.600 25.322 1.00 97.38 357 TYR A C 1
ATOM 2721 O O . TYR A 1 357 ? -19.523 -1.378 26.055 1.00 97.38 357 TYR A O 1
ATOM 2729 N N . GLN A 1 358 ? -19.190 -0.503 24.026 1.00 95.75 358 GLN A N 1
ATOM 2730 C CA . GLN A 1 358 ? -20.189 -1.314 23.345 1.00 95.75 358 GLN A CA 1
ATOM 2731 C C . GLN A 1 358 ? -19.666 -1.754 21.979 1.00 95.75 358 GLN A C 1
ATOM 2733 O O . GLN A 1 358 ? -19.351 -0.923 21.129 1.00 95.75 358 GLN A O 1
ATOM 2738 N N . ALA A 1 359 ? -19.606 -3.064 21.766 1.00 94.81 359 ALA A N 1
ATOM 2739 C CA . ALA A 1 359 ? -19.252 -3.651 20.487 1.00 94.81 359 ALA A CA 1
ATOM 2740 C C . ALA A 1 359 ? -20.361 -3.430 19.451 1.00 94.81 359 ALA A C 1
ATOM 2742 O O . ALA A 1 359 ? -21.554 -3.549 19.745 1.00 94.81 359 ALA A O 1
ATOM 2743 N N . VAL A 1 360 ? -19.960 -3.140 18.214 1.00 90.25 360 VAL A N 1
ATOM 2744 C CA . VAL A 1 360 ? -20.868 -3.022 17.065 1.00 90.25 360 VAL A CA 1
ATOM 2745 C C . VAL A 1 360 ? -20.375 -3.935 15.967 1.00 90.25 360 VAL A C 1
ATOM 2747 O O . VAL A 1 360 ? -19.180 -4.013 15.718 1.00 90.25 360 VAL A O 1
ATOM 2750 N N . GLY A 1 361 ? -21.282 -4.687 15.343 1.00 90.31 361 GLY A N 1
ATOM 2751 C CA . GLY A 1 361 ? -20.870 -5.729 14.397 1.00 90.31 361 GLY A CA 1
ATOM 2752 C C . GLY A 1 361 ? -19.988 -6.809 15.038 1.00 90.31 361 GLY A C 1
ATOM 2753 O O . GLY A 1 361 ? -19.297 -7.517 14.322 1.00 90.31 361 GLY A O 1
ATOM 2754 N N . GLY A 1 362 ? -20.007 -6.927 16.373 1.00 93.25 362 GLY A N 1
ATOM 2755 C CA . GLY A 1 362 ? -19.164 -7.853 17.123 1.00 93.25 362 GLY A CA 1
ATOM 2756 C C . GLY A 1 362 ? -17.762 -7.336 17.443 1.00 93.25 362 GLY A C 1
ATOM 2757 O O . GLY A 1 362 ? -16.983 -8.105 17.979 1.00 93.25 362 GLY A O 1
ATOM 2758 N N . GLU A 1 363 ? -17.416 -6.076 17.182 1.00 94.12 363 GLU A N 1
ATOM 2759 C CA . GLU A 1 363 ? -16.044 -5.583 17.371 1.00 94.12 363 GLU A CA 1
ATOM 2760 C C . GLU A 1 363 ? -15.998 -4.282 18.184 1.00 94.12 363 GLU A C 1
ATOM 2762 O O . GLU A 1 363 ? -16.901 -3.442 18.097 1.00 94.12 363 GLU A O 1
ATOM 2767 N N . LEU A 1 364 ? -14.933 -4.113 18.979 1.00 95.62 364 LEU A N 1
ATOM 2768 C CA . LEU A 1 364 ? -14.569 -2.833 19.589 1.00 95.62 364 LEU A CA 1
ATOM 2769 C C . LEU A 1 364 ? -13.055 -2.716 19.808 1.00 95.62 364 LEU A C 1
ATOM 2771 O O . LEU A 1 364 ? -12.457 -3.522 20.524 1.00 95.62 364 LEU A O 1
ATOM 2775 N N . ARG A 1 365 ? -12.460 -1.627 19.310 1.00 95.31 365 ARG A N 1
ATOM 2776 C CA . ARG A 1 365 ? -11.138 -1.145 19.739 1.00 95.31 365 ARG A CA 1
ATOM 2777 C C . ARG A 1 365 ? -11.295 -0.095 20.841 1.00 95.31 365 ARG A C 1
ATOM 2779 O O . ARG A 1 365 ? -11.924 0.938 20.618 1.00 95.31 365 ARG A O 1
ATOM 2786 N N . PHE A 1 366 ? -10.708 -0.335 22.012 1.00 96.75 366 PHE A N 1
ATOM 2787 C CA . PHE A 1 366 ? -10.896 0.496 23.208 1.00 96.75 366 PHE A CA 1
ATOM 2788 C C . PHE A 1 366 ? -9.639 0.589 24.077 1.00 96.75 366 PHE A C 1
ATOM 2790 O O . PHE A 1 366 ? -8.645 -0.100 23.855 1.00 96.75 366 PHE A O 1
ATOM 2797 N N . HIS A 1 367 ? -9.673 1.458 25.086 1.00 96.75 367 HIS A N 1
ATOM 2798 C CA . HIS A 1 367 ? -8.607 1.586 26.074 1.00 96.75 367 HIS A CA 1
ATOM 2799 C C . HIS A 1 367 ? -9.138 2.086 27.415 1.00 96.75 367 HIS A C 1
ATOM 2801 O O . HIS A 1 367 ? -10.118 2.824 27.464 1.00 96.75 367 HIS A O 1
ATOM 2807 N N . GLY A 1 368 ? -8.412 1.802 28.497 1.00 95.25 368 GLY A N 1
ATOM 2808 C CA . GLY A 1 368 ? -8.765 2.284 29.834 1.00 95.25 368 GLY A CA 1
ATOM 2809 C C . GLY A 1 368 ? -8.456 3.765 30.085 1.00 95.25 368 GLY A C 1
ATOM 2810 O O . GLY A 1 368 ? -8.783 4.261 31.157 1.00 95.25 368 GLY A O 1
ATOM 2811 N N . GLY A 1 369 ? -7.828 4.481 29.148 1.00 92.81 369 GLY A N 1
ATOM 2812 C CA . GLY A 1 369 ? -7.351 5.859 29.336 1.00 92.81 369 GLY A CA 1
ATOM 2813 C C . GLY A 1 369 ? -5.971 5.932 30.004 1.00 92.81 369 GLY A C 1
ATOM 2814 O O . GLY A 1 369 ? -5.321 4.911 30.205 1.00 92.81 369 GLY A O 1
ATOM 2815 N N . ASP A 1 370 ? -5.521 7.145 30.334 1.00 91.81 370 ASP A N 1
ATOM 2816 C CA . ASP A 1 370 ? -4.136 7.401 30.777 1.00 91.81 370 ASP A CA 1
ATOM 2817 C C . ASP A 1 370 ? -3.942 7.363 32.300 1.00 91.81 370 ASP A C 1
ATOM 2819 O O . ASP A 1 370 ? -2.817 7.383 32.798 1.00 91.81 370 ASP A O 1
ATOM 2823 N N . THR A 1 371 ? -5.032 7.320 33.070 1.00 93.19 371 THR A N 1
ATOM 2824 C CA . THR A 1 371 ? -4.955 7.313 34.534 1.00 93.19 371 THR A CA 1
ATOM 2825 C C . THR A 1 371 ? -4.341 6.008 35.031 1.00 93.19 371 THR A C 1
ATOM 2827 O O . THR A 1 371 ? -4.862 4.931 34.749 1.00 93.19 371 THR A O 1
ATOM 2830 N N . ALA A 1 372 ? -3.264 6.107 35.812 1.00 95.00 372 ALA A N 1
ATOM 2831 C CA . ALA A 1 372 ? -2.614 4.954 36.425 1.00 95.00 372 ALA A CA 1
ATOM 2832 C C . ALA A 1 372 ? -3.535 4.213 37.415 1.00 95.00 372 ALA A C 1
ATOM 2834 O O . ALA A 1 372 ? -4.413 4.810 38.041 1.00 95.00 372 ALA A O 1
ATOM 2835 N N . GLY A 1 373 ? -3.294 2.913 37.590 1.00 95.38 373 GLY A N 1
ATOM 2836 C CA . GLY A 1 373 ? -4.046 2.035 38.488 1.00 95.38 373 GLY A CA 1
ATOM 2837 C C . GLY A 1 373 ? -4.965 1.052 37.761 1.00 95.38 373 GLY A C 1
ATOM 2838 O O . GLY A 1 373 ? -4.905 0.903 36.541 1.00 95.38 373 GLY A O 1
ATOM 2839 N N . ALA A 1 374 ? -5.793 0.339 38.526 1.00 96.44 374 ALA A N 1
ATOM 2840 C CA . ALA A 1 374 ? -6.750 -0.622 37.983 1.00 96.44 374 ALA A CA 1
ATOM 2841 C C . ALA A 1 374 ? -7.826 0.089 37.147 1.00 96.44 374 ALA A C 1
ATOM 2843 O O . ALA A 1 374 ? -8.384 1.104 37.570 1.00 96.44 374 ALA A O 1
ATOM 2844 N N . ARG A 1 375 ? -8.118 -0.449 35.961 1.00 97.12 375 ARG A N 1
ATOM 2845 C CA . ARG A 1 375 ? -9.082 0.100 34.999 1.00 97.12 375 ARG A CA 1
ATOM 2846 C C . ARG A 1 375 ? -10.197 -0.924 34.753 1.00 97.12 375 ARG A C 1
ATOM 2848 O O . ARG A 1 375 ? -10.087 -1.701 33.810 1.00 97.12 375 ARG A O 1
ATOM 2855 N N . PRO A 1 376 ? -11.240 -0.988 35.599 1.00 97.88 376 PRO A N 1
ATOM 2856 C CA . PRO A 1 376 ? -12.362 -1.898 35.375 1.00 97.88 376 PRO A CA 1
ATOM 2857 C C . PRO A 1 376 ? -13.148 -1.472 34.128 1.00 97.88 376 PRO A C 1
ATOM 2859 O O . PRO A 1 376 ? -13.606 -0.334 34.041 1.00 97.88 376 PRO A O 1
ATOM 2862 N N . MET A 1 377 ? -13.304 -2.368 33.157 1.00 98.06 377 MET A N 1
ATOM 2863 C CA . MET A 1 377 ? -14.011 -2.114 31.898 1.00 98.06 377 MET A CA 1
ATOM 2864 C C . MET A 1 377 ? -14.992 -3.247 31.606 1.00 98.06 377 MET A C 1
ATOM 2866 O O . MET A 1 377 ? -14.648 -4.420 31.756 1.00 98.06 377 MET A O 1
ATOM 2870 N N . GLU A 1 378 ? -16.191 -2.889 31.149 1.00 98.25 378 GLU A N 1
ATOM 2871 C CA . GLU A 1 378 ? -17.195 -3.837 30.666 1.00 98.25 378 GLU A CA 1
ATOM 2872 C C . GLU A 1 378 ? -17.640 -3.449 29.254 1.00 98.25 378 GLU A C 1
ATOM 2874 O O . GLU A 1 378 ? -18.231 -2.391 29.065 1.00 98.25 378 GLU A O 1
ATOM 2879 N N . VAL A 1 379 ? -17.354 -4.297 28.264 1.00 98.25 379 VAL A N 1
ATOM 2880 C CA . VAL A 1 379 ? -17.762 -4.114 26.867 1.00 98.25 379 VAL A CA 1
ATOM 2881 C C . VAL A 1 379 ? -19.009 -4.940 26.592 1.00 98.25 379 VAL A C 1
ATOM 2883 O O . VAL A 1 379 ? -18.969 -6.167 26.646 1.00 98.25 379 VAL A O 1
ATOM 2886 N N . THR A 1 380 ? -20.115 -4.275 26.283 1.00 97.62 380 THR A N 1
ATOM 2887 C CA . THR A 1 380 ? -21.420 -4.903 26.011 1.00 97.62 380 THR A CA 1
ATOM 2888 C C . THR A 1 380 ? -21.642 -5.148 24.514 1.00 97.62 380 THR A C 1
ATOM 2890 O O . THR A 1 380 ? -20.881 -4.659 23.682 1.00 97.62 380 THR A O 1
ATOM 2893 N N . GLY A 1 381 ? -22.707 -5.869 24.145 1.00 95.56 381 GLY A N 1
ATOM 2894 C CA . GLY A 1 381 ? -23.189 -5.941 22.757 1.00 95.56 381 GLY A CA 1
ATOM 2895 C C . GLY A 1 381 ? -22.697 -7.131 21.927 1.00 95.56 381 GLY A C 1
ATOM 2896 O O . GLY A 1 381 ? -22.991 -7.189 20.733 1.00 95.56 381 GLY A O 1
ATOM 2897 N N . PHE A 1 382 ? -21.999 -8.101 22.525 1.00 97.44 382 PHE A N 1
ATOM 2898 C CA . PHE A 1 382 ? -21.634 -9.336 21.825 1.00 97.44 382 PHE A CA 1
ATOM 2899 C C . PHE A 1 382 ? -22.844 -10.270 21.687 1.00 97.44 382 PHE A C 1
ATOM 2901 O O . PHE A 1 382 ? -23.689 -10.364 22.577 1.00 97.44 382 PHE A O 1
ATOM 2908 N N . THR A 1 383 ? -22.936 -10.985 20.567 1.00 96.69 383 THR A N 1
ATOM 2909 C CA . THR A 1 383 ? -24.070 -11.879 20.265 1.00 96.69 383 THR A CA 1
ATOM 2910 C C . THR A 1 383 ? -23.873 -13.310 20.764 1.00 96.69 383 THR A C 1
ATOM 2912 O O . THR A 1 383 ? -24.821 -14.091 20.767 1.00 96.69 383 THR A O 1
ATOM 2915 N N . SER A 1 384 ? -22.659 -13.677 21.171 1.00 96.00 384 SER A N 1
ATOM 2916 C CA . SER A 1 384 ? -22.298 -15.014 21.650 1.00 96.00 384 SER A CA 1
ATOM 2917 C C . SER A 1 384 ? -21.232 -14.925 22.749 1.00 96.00 384 SER A C 1
ATOM 2919 O O . SER A 1 384 ? -20.631 -13.870 22.957 1.00 96.00 384 SER A O 1
ATOM 2921 N N . ALA A 1 385 ? -21.004 -16.037 23.455 1.00 96.56 385 ALA A N 1
ATOM 2922 C CA . ALA A 1 385 ? -19.943 -16.156 24.458 1.00 96.56 385 ALA A CA 1
ATOM 2923 C C . ALA A 1 385 ? -18.538 -16.319 23.843 1.00 96.56 385 ALA A C 1
ATOM 2925 O O . ALA A 1 385 ? -17.546 -16.292 24.568 1.00 96.56 385 ALA A O 1
ATOM 2926 N N . ASP A 1 386 ? -18.453 -16.524 22.527 1.00 97.12 386 ASP A N 1
ATOM 2927 C CA . ASP A 1 386 ? -17.193 -16.623 21.794 1.00 97.12 386 ASP A CA 1
ATOM 2928 C C . ASP A 1 386 ? -16.637 -15.210 21.583 1.00 97.12 386 ASP A C 1
ATOM 2930 O O . ASP A 1 386 ? -17.012 -14.518 20.638 1.00 97.12 386 ASP A O 1
ATOM 2934 N N . VAL A 1 387 ? -15.799 -14.752 22.515 1.00 97.88 387 VAL A N 1
ATOM 2935 C CA . VAL A 1 387 ? -15.173 -13.426 22.482 1.00 97.88 387 VAL A CA 1
ATOM 2936 C C . VAL A 1 387 ? -13.658 -13.572 22.591 1.00 97.88 387 VAL A C 1
ATOM 2938 O O . VAL A 1 387 ? -13.144 -14.109 23.571 1.00 97.88 387 VAL A O 1
ATOM 2941 N N . GLY A 1 388 ? -12.945 -13.053 21.596 1.00 97.44 388 GLY A N 1
ATOM 2942 C CA . GLY A 1 388 ? -11.495 -12.901 21.597 1.00 97.44 388 GLY A CA 1
ATOM 2943 C C . GLY A 1 388 ? -11.090 -11.490 22.004 1.00 97.44 388 GLY A C 1
ATOM 2944 O O . GLY A 1 388 ? -11.799 -10.520 21.728 1.00 97.44 388 GLY A O 1
ATOM 2945 N N . LEU A 1 389 ? -9.932 -11.366 22.651 1.00 98.44 389 LEU A N 1
ATOM 2946 C CA . LEU A 1 389 ? -9.379 -10.082 23.068 1.00 98.44 389 LEU A CA 1
ATOM 2947 C C . LEU A 1 389 ? -7.883 -10.037 22.774 1.00 98.44 389 LEU A C 1
ATOM 2949 O O . LEU A 1 389 ? -7.110 -10.840 23.294 1.00 98.44 389 LEU A O 1
ATOM 2953 N N . LEU A 1 390 ? -7.479 -9.056 21.974 1.00 98.50 390 LEU A N 1
ATOM 2954 C CA . LEU A 1 390 ? -6.081 -8.737 21.718 1.00 98.50 390 LEU A CA 1
ATOM 2955 C C . LEU A 1 390 ? -5.711 -7.470 22.482 1.00 98.50 390 LEU A C 1
ATOM 2957 O O . LEU A 1 390 ? -6.397 -6.455 22.376 1.00 98.50 390 LEU A O 1
ATOM 2961 N N . GLU A 1 391 ? -4.612 -7.498 23.224 1.00 98.25 391 GLU A N 1
ATOM 2962 C CA . GLU A 1 391 ? -3.922 -6.282 23.629 1.00 98.25 391 GLU A CA 1
ATOM 2963 C C . GLU A 1 391 ? -2.992 -5.842 22.495 1.00 98.25 391 GLU A C 1
ATOM 2965 O O . GLU A 1 391 ? -2.093 -6.572 22.083 1.00 98.25 391 GLU A O 1
ATOM 2970 N N . ILE A 1 392 ? -3.229 -4.633 21.998 1.00 97.62 392 ILE A N 1
ATOM 2971 C CA . ILE A 1 392 ? -2.587 -4.021 20.828 1.00 97.62 392 ILE A CA 1
ATOM 2972 C C . ILE A 1 392 ? -1.917 -2.694 21.204 1.00 97.62 392 ILE A C 1
ATOM 2974 O O . ILE A 1 392 ? -1.875 -1.752 20.414 1.00 97.62 392 ILE A O 1
ATOM 2978 N N . THR A 1 393 ? -1.432 -2.609 22.447 1.00 96.12 393 THR A N 1
ATOM 2979 C CA . THR A 1 393 ? -0.621 -1.485 22.937 1.00 96.12 393 THR A CA 1
ATOM 2980 C C . THR A 1 393 ? 0.584 -1.253 22.022 1.00 96.12 393 THR A C 1
ATOM 2982 O O . THR A 1 393 ? 0.873 -0.113 21.668 1.00 96.12 393 THR A O 1
ATOM 2985 N N . ASP A 1 394 ? 1.223 -2.342 21.587 1.00 94.88 394 ASP A N 1
ATOM 2986 C CA . ASP A 1 394 ? 2.100 -2.377 20.420 1.00 94.88 394 ASP A CA 1
ATOM 2987 C C . ASP A 1 394 ? 1.442 -3.262 19.342 1.00 94.88 394 ASP A C 1
ATOM 2989 O O . ASP A 1 394 ? 1.364 -4.481 19.519 1.00 94.88 394 ASP A O 1
ATOM 2993 N N . PRO A 1 395 ? 0.950 -2.694 18.226 1.00 94.94 395 PRO A N 1
ATOM 2994 C CA . PRO A 1 395 ? 0.282 -3.473 17.188 1.00 94.94 395 PRO A CA 1
ATOM 2995 C C . PRO A 1 395 ? 1.232 -4.395 16.404 1.00 94.94 395 PRO A C 1
ATOM 2997 O O . PRO A 1 395 ? 0.750 -5.281 15.705 1.00 94.94 395 PRO A O 1
ATOM 3000 N N . ARG A 1 396 ? 2.561 -4.230 16.517 1.00 94.44 396 ARG A N 1
ATOM 3001 C CA . ARG A 1 396 ? 3.560 -5.145 15.926 1.00 94.44 396 ARG A CA 1
ATOM 3002 C C . ARG A 1 396 ? 3.920 -6.310 16.852 1.00 94.44 396 ARG A C 1
ATOM 3004 O O . ARG A 1 396 ? 4.537 -7.281 16.413 1.00 94.44 396 ARG A O 1
ATOM 3011 N N . ALA A 1 397 ? 3.524 -6.232 18.121 1.00 95.38 397 ALA A N 1
ATOM 3012 C CA . ALA A 1 397 ? 3.699 -7.280 19.119 1.00 95.38 397 ALA A CA 1
ATOM 3013 C C . ALA A 1 397 ? 2.401 -7.511 19.922 1.00 95.38 397 ALA A C 1
ATOM 3015 O O . ALA A 1 397 ? 2.405 -7.362 21.148 1.00 95.38 397 ALA A O 1
ATOM 3016 N N . PRO A 1 398 ? 1.283 -7.870 19.257 1.00 97.75 398 PRO A N 1
ATOM 3017 C CA . PRO A 1 398 ? 0.014 -8.074 19.941 1.00 97.75 398 PRO A CA 1
ATOM 3018 C C . PRO A 1 398 ? 0.090 -9.244 20.932 1.00 97.75 398 PRO A C 1
ATOM 3020 O O . PRO A 1 398 ? 0.772 -10.248 20.698 1.00 97.75 398 PRO A O 1
ATOM 3023 N N . VAL A 1 399 ? -0.656 -9.121 22.030 1.00 98.50 399 VAL A N 1
ATOM 3024 C CA . VAL A 1 399 ? -0.770 -10.142 23.078 1.00 98.50 399 VAL A CA 1
ATOM 3025 C C . VAL A 1 399 ? -2.205 -10.655 23.114 1.00 98.50 399 VAL A C 1
ATOM 3027 O O . VAL A 1 399 ? -3.147 -9.878 23.255 1.00 98.50 399 VAL A O 1
ATOM 3030 N N . PHE A 1 400 ? -2.388 -11.966 23.011 1.00 98.38 400 PHE A N 1
ATOM 3031 C CA . PHE A 1 400 ? -3.693 -12.597 23.156 1.00 98.38 400 PHE A CA 1
ATOM 3032 C C . PHE A 1 400 ? -4.080 -12.675 24.639 1.00 98.38 400 PHE A C 1
ATOM 3034 O O . PHE A 1 400 ? -3.308 -13.156 25.471 1.00 98.38 400 PHE A O 1
ATOM 3041 N N . VAL A 1 401 ? -5.275 -12.207 24.995 1.00 98.31 401 VAL A N 1
ATOM 3042 C CA . VAL A 1 401 ? -5.790 -12.310 26.364 1.00 98.31 401 VAL A CA 1
ATOM 3043 C C . VAL A 1 401 ? -6.663 -13.555 26.470 1.00 98.31 401 VAL A C 1
ATOM 3045 O O . VAL A 1 401 ? -7.771 -13.602 25.941 1.00 98.31 401 VAL A O 1
ATOM 3048 N N . THR A 1 402 ? -6.183 -14.555 27.199 1.00 96.94 402 THR A N 1
ATOM 3049 C CA . THR A 1 402 ? -6.936 -15.770 27.500 1.00 96.94 402 THR A CA 1
ATOM 3050 C C . THR A 1 402 ? -8.068 -15.450 28.473 1.00 96.94 402 THR A C 1
ATOM 3052 O O . THR A 1 402 ? -7.832 -14.934 29.570 1.00 96.94 402 THR A O 1
ATOM 3055 N N . MET A 1 403 ? -9.300 -15.774 28.078 1.00 96.06 403 MET A N 1
ATOM 3056 C CA . MET A 1 403 ? -10.489 -15.566 28.905 1.00 96.06 403 MET A CA 1
ATOM 3057 C C . MET A 1 403 ? -10.506 -16.524 30.104 1.00 96.06 403 MET A C 1
ATOM 3059 O O . MET A 1 403 ? -10.346 -17.736 29.963 1.00 96.06 403 MET A O 1
ATOM 3063 N N . GLN A 1 404 ? -10.733 -15.975 31.293 1.00 94.94 404 GLN A N 1
ATOM 3064 C CA . GLN A 1 404 ? -10.977 -16.690 32.543 1.00 94.94 404 GLN A CA 1
ATOM 3065 C C . GLN A 1 404 ? -12.474 -16.702 32.883 1.00 94.94 404 GLN A C 1
ATOM 3067 O O . GLN A 1 404 ? -13.290 -15.982 32.297 1.00 94.94 404 GLN A O 1
ATOM 3072 N N . ALA A 1 405 ? -12.841 -17.504 33.887 1.00 91.50 405 ALA A N 1
ATOM 3073 C CA . ALA A 1 405 ? -14.190 -17.493 34.439 1.00 91.50 405 ALA A CA 1
ATOM 3074 C C . ALA A 1 405 ? -14.575 -16.072 34.890 1.00 91.50 405 ALA A C 1
ATOM 3076 O O . ALA A 1 405 ? -13.867 -15.442 35.673 1.00 91.50 405 ALA A O 1
ATOM 3077 N N . GLY A 1 406 ? -15.706 -15.574 34.388 1.00 94.25 406 GLY A N 1
ATOM 3078 C CA . GLY A 1 406 ? -16.201 -14.229 34.687 1.00 94.25 406 GLY A CA 1
ATOM 3079 C C . GLY A 1 406 ? -15.713 -13.127 33.744 1.00 94.25 406 GLY A C 1
ATOM 3080 O O . GLY A 1 406 ? -16.221 -12.014 33.851 1.00 94.25 406 GLY A O 1
ATOM 3081 N N . ASN A 1 407 ? -14.799 -13.400 32.801 1.00 98.00 407 ASN A N 1
ATOM 3082 C CA . ASN A 1 407 ? -14.469 -12.410 31.770 1.00 98.00 407 ASN A CA 1
ATOM 3083 C C . ASN A 1 407 ? -15.564 -12.280 30.716 1.00 98.00 407 ASN A C 1
ATOM 3085 O O . ASN A 1 407 ? -15.784 -11.183 30.228 1.00 98.00 407 ASN A O 1
ATOM 3089 N N . VAL A 1 408 ? -16.260 -13.359 30.365 1.00 98.19 408 VAL A N 1
ATOM 3090 C CA . VAL A 1 408 ? -17.392 -13.305 29.433 1.00 98.19 408 VAL A CA 1
ATOM 3091 C C . VAL A 1 408 ? -18.644 -13.721 30.186 1.00 98.19 408 VAL A C 1
ATOM 3093 O O . VAL A 1 408 ? -18.721 -14.830 30.716 1.00 98.19 408 VAL A O 1
ATOM 3096 N N . VAL A 1 409 ? -19.600 -12.803 30.295 1.00 97.12 409 VAL A N 1
ATOM 3097 C CA . VAL A 1 409 ? -20.793 -12.962 31.134 1.00 97.12 409 VAL A CA 1
ATOM 3098 C C . VAL A 1 409 ? -22.032 -12.669 30.304 1.00 97.12 409 VAL A C 1
ATOM 3100 O O . VAL A 1 409 ? -22.041 -11.746 29.491 1.00 97.12 409 VAL A O 1
ATOM 3103 N N . GLN A 1 410 ? -23.084 -13.460 30.505 1.00 97.25 410 GLN A N 1
ATOM 3104 C CA . GLN A 1 410 ? -24.369 -13.219 29.863 1.00 97.25 410 GLN A CA 1
ATOM 3105 C C . GLN A 1 410 ? -24.978 -11.904 30.371 1.00 97.25 410 GLN A C 1
ATOM 3107 O O . GLN A 1 410 ? -25.021 -11.653 31.576 1.00 97.25 410 GLN A O 1
ATOM 3112 N N . ASP A 1 411 ? -25.468 -11.083 29.447 1.00 95.81 411 ASP A N 1
ATOM 3113 C CA . ASP A 1 411 ? -26.098 -9.790 29.703 1.00 95.81 411 ASP A CA 1
ATOM 3114 C C . ASP A 1 411 ? -27.425 -9.716 28.933 1.00 95.81 411 ASP A C 1
ATOM 3116 O O . ASP A 1 411 ? -27.488 -9.357 27.752 1.00 95.81 411 ASP A O 1
ATOM 3120 N N . GLY A 1 412 ? -28.495 -10.189 29.579 1.00 95.19 412 GLY A N 1
ATOM 3121 C CA . GLY A 1 412 ? -29.797 -10.390 28.944 1.00 95.19 412 GLY A CA 1
ATOM 3122 C C . GLY A 1 412 ? -29.735 -11.402 27.790 1.00 95.19 412 GLY A C 1
ATOM 3123 O O . GLY A 1 412 ? -29.406 -12.572 27.990 1.00 95.19 412 GLY A O 1
ATOM 3124 N N . ALA A 1 413 ? -30.082 -10.946 26.582 1.00 95.12 413 ALA A N 1
ATOM 3125 C CA . ALA A 1 413 ? -29.991 -11.730 25.343 1.00 95.12 413 ALA A CA 1
ATOM 3126 C C . ALA A 1 413 ? -28.618 -11.622 24.649 1.00 95.12 413 ALA A C 1
ATOM 3128 O O . ALA A 1 413 ? -28.391 -12.268 23.630 1.00 95.12 413 ALA A O 1
ATOM 3129 N N . THR A 1 414 ? -27.725 -10.789 25.182 1.00 97.25 414 THR A N 1
ATOM 3130 C CA . THR A 1 414 ? -26.376 -10.547 24.665 1.00 97.25 414 THR A CA 1
ATOM 3131 C C . THR A 1 414 ? -25.325 -11.042 25.654 1.00 97.25 414 THR A C 1
ATOM 3133 O O . THR A 1 414 ? -25.642 -11.636 26.687 1.00 97.25 414 THR A O 1
ATOM 3136 N N . TRP A 1 415 ? -24.061 -10.805 25.333 1.00 98.19 415 TRP A N 1
ATOM 3137 C CA . TRP A 1 415 ? -22.911 -11.106 26.168 1.00 98.19 415 TRP A CA 1
ATOM 3138 C C . TRP A 1 415 ? -22.070 -9.849 26.364 1.00 98.19 415 TRP A C 1
ATOM 3140 O O . TRP A 1 415 ? -22.018 -8.971 25.494 1.00 98.19 415 TRP A O 1
ATOM 3150 N N . LYS A 1 416 ? -21.393 -9.778 27.510 1.00 98.00 416 LYS A N 1
ATOM 3151 C CA . LYS A 1 416 ? -20.432 -8.724 27.825 1.00 98.00 416 LYS A CA 1
ATOM 3152 C C . LYS A 1 416 ? -19.063 -9.296 28.171 1.00 98.00 416 LYS A C 1
ATOM 3154 O O . LYS A 1 416 ? -18.962 -10.328 28.834 1.00 98.00 416 LYS A O 1
ATOM 3159 N N . LEU A 1 417 ? -18.025 -8.585 27.748 1.00 98.62 417 LEU A N 1
ATOM 3160 C CA . LEU A 1 417 ? -16.636 -8.790 28.142 1.00 98.62 417 LEU A CA 1
ATOM 3161 C C . LEU A 1 417 ? -16.332 -7.916 29.365 1.00 98.62 417 LEU A C 1
ATOM 3163 O O . LEU A 1 417 ? -16.578 -6.719 29.335 1.00 98.62 417 LEU A O 1
ATOM 3167 N N . SER A 1 418 ? -15.765 -8.486 30.419 1.00 98.44 418 SER A N 1
ATOM 3168 C CA . SER A 1 418 ? -15.428 -7.835 31.684 1.00 98.44 418 SER A CA 1
ATOM 3169 C C . SER A 1 418 ? -13.946 -8.041 31.978 1.00 98.44 418 SER A C 1
ATOM 3171 O O . SER A 1 418 ? -13.489 -9.175 32.131 1.00 98.44 418 SER A O 1
ATOM 3173 N N . VAL A 1 419 ? -13.174 -6.956 32.042 1.00 98.38 419 VAL A N 1
ATOM 3174 C CA . VAL A 1 419 ? -11.716 -7.007 32.233 1.00 98.38 419 VAL A CA 1
ATOM 3175 C C . VAL A 1 419 ? -11.217 -5.896 33.151 1.00 98.38 419 VAL A C 1
ATOM 3177 O O . VAL A 1 419 ? -11.758 -4.792 33.181 1.00 98.38 419 VAL A O 1
ATOM 3180 N N . MET A 1 420 ? -10.143 -6.178 33.887 1.00 97.19 420 MET A N 1
ATOM 3181 C CA . MET A 1 420 ? -9.497 -5.240 34.806 1.00 97.19 420 MET A CA 1
ATOM 3182 C C . MET A 1 420 ? -7.980 -5.177 34.578 1.00 97.19 420 MET A C 1
ATOM 3184 O O . MET A 1 420 ? -7.203 -5.699 35.381 1.00 97.19 420 MET A O 1
ATOM 3188 N N . PRO A 1 421 ? -7.512 -4.557 33.483 1.00 96.88 421 PRO A N 1
ATOM 3189 C CA . PRO A 1 421 ? -6.097 -4.259 33.329 1.00 96.88 421 PRO A CA 1
ATOM 3190 C C . PRO A 1 421 ? -5.627 -3.202 34.335 1.00 96.88 421 PRO A C 1
ATOM 3192 O O . PRO A 1 421 ? -6.373 -2.313 34.746 1.00 96.88 421 PRO A O 1
ATOM 3195 N N . THR A 1 422 ? -4.343 -3.263 34.676 1.00 95.69 422 THR A N 1
ATOM 3196 C CA . THR A 1 422 ? -3.641 -2.200 35.406 1.00 95.69 422 THR A CA 1
ATOM 3197 C C . THR A 1 422 ? -2.898 -1.310 34.413 1.00 95.69 422 THR A C 1
ATOM 3199 O O . THR A 1 422 ? -2.171 -1.819 33.555 1.00 95.69 422 THR A O 1
ATOM 3202 N N . GLN A 1 423 ? -3.083 0.005 34.534 1.00 94.88 423 GLN A N 1
ATOM 3203 C CA . GLN A 1 423 ? -2.377 1.041 33.782 1.00 94.88 423 GLN A CA 1
ATOM 3204 C C . GLN A 1 423 ? -1.171 1.531 34.597 1.00 94.88 423 GLN A C 1
ATOM 3206 O O . GLN A 1 423 ? -1.333 1.961 35.740 1.00 94.88 423 GLN A O 1
ATOM 3211 N N . SER A 1 424 ? 0.039 1.467 34.035 1.00 90.38 424 SER A N 1
ATOM 3212 C CA . SER A 1 424 ? 1.286 1.820 34.746 1.00 90.38 424 SER A CA 1
ATOM 3213 C C . SER A 1 424 ? 2.321 2.570 33.895 1.00 90.38 424 SER A C 1
ATOM 3215 O O . SER A 1 424 ? 3.432 2.801 34.359 1.00 90.38 424 SER A O 1
ATOM 3217 N N . GLY A 1 425 ? 1.984 2.939 32.658 1.00 87.94 425 GLY A N 1
ATOM 3218 C CA . GLY A 1 425 ? 2.901 3.592 31.719 1.00 87.94 425 GLY A CA 1
ATOM 3219 C C . GLY A 1 425 ? 2.173 4.012 30.446 1.00 87.94 425 GLY A C 1
ATOM 3220 O O . GLY A 1 425 ? 1.163 4.710 30.531 1.00 87.94 425 GLY A O 1
ATOM 3221 N N . THR A 1 426 ? 2.645 3.547 29.285 1.00 89.00 426 THR A N 1
ATOM 3222 C CA . THR A 1 426 ? 1.964 3.713 27.990 1.00 89.00 426 THR A CA 1
ATOM 3223 C C . THR A 1 426 ? 0.528 3.203 28.061 1.00 89.00 426 THR A C 1
ATOM 3225 O O . THR A 1 426 ? 0.267 2.141 28.633 1.00 89.00 426 THR A O 1
ATOM 3228 N N . ARG A 1 427 ? -0.414 3.970 27.503 1.00 94.88 427 ARG A N 1
ATOM 3229 C CA . ARG A 1 427 ? -1.834 3.613 27.457 1.00 94.88 427 ARG A CA 1
ATOM 3230 C C . ARG A 1 427 ? -2.019 2.226 26.857 1.00 94.88 427 ARG A C 1
ATOM 3232 O O . ARG A 1 427 ? -1.622 2.000 25.718 1.00 94.88 427 ARG A O 1
ATOM 3239 N N . ARG A 1 428 ? -2.671 1.329 27.596 1.00 96.69 428 ARG A N 1
ATOM 3240 C CA . ARG A 1 428 ? -2.988 -0.005 27.082 1.00 96.69 428 ARG A CA 1
ATOM 3241 C C . ARG A 1 428 ? -4.191 0.053 26.153 1.00 96.69 428 ARG A C 1
ATOM 3243 O O . ARG A 1 428 ? -5.231 0.600 26.529 1.00 96.69 428 ARG A O 1
ATOM 3250 N N . VAL A 1 429 ? -4.046 -0.506 24.956 1.00 97.56 429 VAL A N 1
ATOM 3251 C CA . VAL A 1 429 ? -5.087 -0.516 23.920 1.00 97.56 429 VAL A CA 1
ATOM 3252 C C . VAL A 1 429 ? -5.491 -1.953 23.645 1.00 97.56 429 VAL A C 1
ATOM 3254 O O . VAL A 1 429 ? -4.642 -2.834 23.561 1.00 97.56 429 VAL A O 1
ATOM 3257 N N . PHE A 1 430 ? -6.788 -2.186 23.496 1.00 98.19 430 PHE A N 1
ATOM 3258 C CA . PHE A 1 430 ? -7.369 -3.505 23.310 1.00 98.19 430 PHE A CA 1
ATOM 3259 C C . PHE A 1 430 ? -8.270 -3.539 22.080 1.00 98.19 430 PHE A C 1
ATOM 3261 O O . PHE A 1 430 ? -8.843 -2.522 21.687 1.00 98.19 430 PHE A O 1
ATOM 3268 N N . HIS A 1 431 ? -8.409 -4.724 21.500 1.00 97.75 431 HIS A N 1
ATOM 3269 C CA . HIS A 1 431 ? -9.292 -5.011 20.385 1.00 97.75 431 HIS A CA 1
ATOM 3270 C C . HIS A 1 431 ? -10.085 -6.286 20.702 1.00 97.75 431 HIS A C 1
ATOM 3272 O O . HIS A 1 431 ? -9.512 -7.375 20.751 1.00 97.75 431 HIS A O 1
ATOM 3278 N N . ALA A 1 432 ? -11.385 -6.140 20.965 1.00 97.69 432 ALA A N 1
ATOM 3279 C CA . ALA A 1 432 ? -12.296 -7.250 21.235 1.00 97.69 432 ALA A CA 1
ATOM 3280 C C . ALA A 1 432 ? -13.096 -7.633 19.988 1.00 97.69 432 ALA A C 1
ATOM 3282 O O . ALA A 1 432 ? -13.545 -6.754 19.255 1.00 97.69 432 ALA A O 1
ATOM 3283 N N . LEU A 1 433 ? -13.297 -8.936 19.794 1.00 97.19 433 LEU A N 1
ATOM 3284 C CA . LEU A 1 433 ? -13.974 -9.536 18.644 1.00 97.19 433 LEU A CA 1
ATOM 3285 C C . LEU A 1 433 ? -14.943 -10.613 19.138 1.00 97.19 433 LEU A C 1
ATOM 3287 O O . LEU A 1 433 ? -14.542 -11.506 19.878 1.00 97.19 433 LEU A O 1
ATOM 3291 N N . GLY A 1 434 ? -16.199 -10.560 18.722 1.00 97.19 434 GLY A N 1
ATOM 3292 C CA . GLY A 1 434 ? -17.191 -11.610 18.918 1.00 97.19 434 GLY A CA 1
ATOM 3293 C C . GLY A 1 434 ? -17.133 -12.633 17.790 1.00 97.19 434 GLY A C 1
ATOM 3294 O O . GLY A 1 434 ? -16.741 -12.305 16.676 1.00 97.19 434 GLY A O 1
ATOM 3295 N N . ASN A 1 435 ? -17.565 -13.861 18.063 1.00 96.44 435 ASN A N 1
ATOM 3296 C CA . ASN A 1 435 ? -17.419 -15.011 17.167 1.00 96.44 435 ASN A CA 1
ATOM 3297 C C . ASN A 1 435 ? -15.948 -15.247 16.758 1.00 96.44 435 ASN A C 1
ATOM 3299 O O . ASN A 1 435 ? -15.662 -15.564 15.600 1.00 96.44 435 ASN A O 1
ATOM 3303 N N . PHE A 1 436 ? -15.008 -15.025 17.684 1.00 96.06 436 PHE A N 1
ATOM 3304 C CA . PHE A 1 436 ? -13.570 -15.075 17.415 1.00 96.06 436 PHE A CA 1
ATOM 3305 C C . PHE A 1 436 ? -13.103 -16.442 16.908 1.00 96.06 436 PHE A C 1
ATOM 3307 O O . PHE A 1 436 ? -12.325 -16.492 15.960 1.00 96.06 436 PHE A O 1
ATOM 3314 N N . GLY A 1 437 ? -13.624 -17.533 17.476 1.00 93.56 437 GLY A N 1
ATOM 3315 C CA . GLY A 1 437 ? -13.365 -18.907 17.036 1.00 93.56 437 GLY A CA 1
ATOM 3316 C C . GLY A 1 437 ? -13.953 -19.251 15.662 1.00 93.56 437 GLY A C 1
ATOM 3317 O O . GLY A 1 437 ? -13.795 -20.370 15.189 1.00 93.56 437 GLY A O 1
ATOM 3318 N N . SER A 1 438 ? -14.647 -18.311 15.016 1.00 90.31 438 SER A N 1
ATOM 3319 C CA . SER A 1 438 ? -15.198 -18.462 13.672 1.00 90.31 438 SER A CA 1
ATOM 3320 C C . SER A 1 438 ? -14.959 -17.194 12.847 1.00 90.31 438 SER A C 1
ATOM 3322 O O . SER A 1 438 ? -13.821 -16.918 12.478 1.00 90.31 438 SER A O 1
ATOM 3324 N N . THR A 1 439 ? -15.997 -16.429 12.494 1.00 90.69 439 THR A N 1
ATOM 3325 C CA . THR A 1 439 ? -15.956 -15.331 11.504 1.00 90.69 439 THR A CA 1
ATOM 3326 C C . THR A 1 439 ? -15.748 -13.937 12.093 1.00 90.69 439 THR A C 1
ATOM 3328 O O . THR A 1 439 ? -15.981 -12.953 11.398 1.00 90.69 439 THR A O 1
ATOM 3331 N N . GLY A 1 440 ? -15.373 -13.840 13.369 1.00 88.12 440 GLY A N 1
ATOM 3332 C CA . GLY A 1 440 ? -15.231 -12.572 14.083 1.00 88.12 440 GLY A CA 1
ATOM 3333 C C . GLY A 1 440 ? -14.103 -11.683 13.570 1.00 88.12 440 GLY A C 1
ATOM 3334 O O . GLY A 1 440 ? -14.268 -10.472 13.484 1.00 88.12 440 GLY A O 1
ATOM 3335 N N . ALA A 1 441 ? -12.966 -12.279 13.206 1.00 91.81 441 ALA A N 1
ATOM 3336 C CA . ALA A 1 441 ? -11.862 -11.570 12.565 1.00 91.81 441 ALA A CA 1
ATOM 3337 C C . ALA A 1 441 ? -12.041 -11.539 11.036 1.00 91.81 441 ALA A C 1
ATOM 3339 O O . ALA A 1 441 ? -12.517 -12.503 10.430 1.00 91.81 441 ALA A O 1
ATOM 3340 N N . VAL A 1 442 ? -11.637 -10.431 10.408 1.00 91.69 442 VAL A N 1
ATOM 3341 C CA . VAL A 1 442 ? -11.806 -10.209 8.964 1.00 91.69 442 VAL A CA 1
ATOM 3342 C C . VAL A 1 442 ? -10.910 -11.163 8.178 1.00 91.69 442 VAL A C 1
ATOM 3344 O O . VAL A 1 442 ? -9.701 -11.192 8.394 1.00 91.69 442 VAL A O 1
ATOM 3347 N N . GLU A 1 443 ? -11.483 -11.919 7.239 1.00 94.50 443 GLU A N 1
ATOM 3348 C CA . GLU A 1 443 ? -10.699 -12.779 6.343 1.00 94.50 443 GLU A CA 1
ATOM 3349 C C . GLU A 1 443 ? -9.728 -11.945 5.494 1.00 94.50 443 GLU A C 1
ATOM 3351 O O . GLU A 1 443 ? -10.097 -10.892 4.965 1.00 94.50 443 GLU A O 1
ATOM 3356 N N . PHE A 1 444 ? -8.501 -12.433 5.320 1.00 93.19 444 PHE A N 1
ATOM 3357 C CA . PHE A 1 444 ? -7.513 -11.804 4.445 1.00 93.19 444 PHE A CA 1
ATOM 3358 C C . PHE A 1 444 ? -8.019 -11.617 3.005 1.00 93.19 444 PHE A C 1
ATOM 3360 O O . PHE A 1 444 ? -8.845 -12.379 2.484 1.00 93.19 444 PHE A O 1
ATOM 3367 N N . ASN A 1 445 ? -7.477 -10.610 2.314 1.00 91.62 445 ASN A N 1
ATOM 3368 C CA . ASN A 1 445 ? -7.874 -10.315 0.943 1.00 91.62 445 ASN A CA 1
ATOM 3369 C C . ASN A 1 445 ? -7.164 -11.228 -0.064 1.00 91.62 445 ASN A C 1
ATOM 3371 O O . ASN A 1 445 ? -6.202 -10.840 -0.717 1.00 91.62 445 ASN A O 1
ATOM 3375 N N . TYR A 1 446 ? -7.702 -12.431 -0.240 1.00 90.00 446 TYR A N 1
ATOM 3376 C CA . TYR A 1 446 ? -7.158 -13.422 -1.166 1.00 90.00 446 TYR A CA 1
ATOM 3377 C C . TYR A 1 446 ? -7.130 -12.989 -2.644 1.00 90.00 446 TYR A C 1
ATOM 3379 O O . TYR A 1 446 ? -6.446 -13.638 -3.424 1.00 90.00 446 TYR A O 1
ATOM 3387 N N . VAL A 1 447 ? -7.902 -11.974 -3.063 1.00 90.62 447 VAL A N 1
ATOM 3388 C CA . VAL A 1 447 ? -7.907 -11.495 -4.465 1.00 90.62 447 VAL A CA 1
ATOM 3389 C C . VAL A 1 447 ? -6.624 -10.728 -4.770 1.00 90.62 447 VAL A C 1
ATOM 3391 O O . VAL A 1 447 ? -6.132 -10.773 -5.890 1.00 90.62 447 VAL A O 1
ATOM 3394 N N . LYS A 1 448 ? -6.096 -10.030 -3.761 1.00 89.25 448 LYS A N 1
ATOM 3395 C CA . LYS A 1 448 ? -4.860 -9.247 -3.846 1.00 89.25 448 LYS A CA 1
ATOM 3396 C C . LYS A 1 448 ? -3.637 -10.004 -3.326 1.00 89.25 448 LYS A C 1
ATOM 3398 O O . LYS A 1 448 ? -2.533 -9.476 -3.387 1.00 89.25 448 LYS A O 1
ATOM 3403 N N . SER A 1 449 ? -3.836 -11.206 -2.791 1.00 93.06 449 SER A N 1
ATOM 3404 C CA . SER A 1 449 ? -2.755 -12.102 -2.392 1.00 93.06 449 SER A CA 1
ATOM 3405 C C . SER A 1 449 ? -2.276 -12.932 -3.579 1.00 93.06 449 SER A C 1
ATOM 3407 O O . SER A 1 449 ? -3.065 -13.291 -4.453 1.00 93.06 449 SER A O 1
ATOM 3409 N N . SER A 1 450 ? -0.998 -13.289 -3.579 1.00 92.19 450 SER A N 1
ATOM 3410 C CA . SER A 1 450 ? -0.378 -14.063 -4.654 1.00 92.19 450 SER A CA 1
ATOM 3411 C C . SER A 1 450 ? 0.655 -15.039 -4.109 1.00 92.19 450 SER A C 1
ATOM 3413 O O . SER A 1 450 ? 1.220 -14.827 -3.037 1.00 92.19 450 SER A O 1
ATOM 3415 N N . LEU A 1 451 ? 0.905 -16.114 -4.855 1.00 90.88 451 LEU A N 1
ATOM 3416 C CA . LEU A 1 451 ? 2.079 -16.945 -4.631 1.00 90.88 451 LEU A CA 1
ATOM 3417 C C . LEU A 1 451 ? 3.312 -16.185 -5.143 1.00 90.88 451 LEU A C 1
ATOM 3419 O O . LEU A 1 451 ? 3.261 -15.511 -6.177 1.00 90.88 451 LEU A O 1
ATOM 3423 N N . ALA A 1 452 ? 4.400 -16.248 -4.394 1.00 84.44 452 ALA A N 1
ATOM 3424 C CA . ALA A 1 452 ? 5.721 -15.904 -4.872 1.00 84.44 452 ALA A CA 1
ATOM 3425 C C . ALA A 1 452 ? 6.386 -17.221 -5.267 1.00 84.44 452 ALA A C 1
ATOM 3427 O O . ALA A 1 452 ? 6.808 -17.978 -4.394 1.00 84.44 452 ALA A O 1
ATOM 3428 N N . ASP A 1 453 ? 6.426 -17.516 -6.569 1.00 66.94 453 ASP A N 1
ATOM 3429 C CA . ASP A 1 453 ? 7.344 -18.537 -7.078 1.00 66.94 453 ASP A CA 1
ATOM 3430 C C . ASP A 1 453 ? 8.737 -18.143 -6.572 1.00 66.94 453 ASP A C 1
ATOM 3432 O O . ASP A 1 453 ? 9.102 -16.984 -6.761 1.00 66.94 453 ASP A O 1
ATOM 3436 N N . ASP A 1 454 ? 9.407 -19.039 -5.831 1.00 59.00 454 ASP A N 1
ATOM 3437 C CA . ASP A 1 454 ? 10.559 -18.759 -4.950 1.00 59.00 454 ASP A CA 1
ATOM 3438 C C . ASP A 1 454 ? 11.308 -17.464 -5.308 1.00 59.00 454 ASP A C 1
ATOM 3440 O O . ASP A 1 454 ? 11.839 -17.381 -6.422 1.00 59.00 454 ASP A O 1
ATOM 3444 N N . PRO A 1 455 ? 11.366 -16.462 -4.401 1.00 61.94 455 PRO A N 1
ATOM 3445 C CA . PRO A 1 455 ? 11.912 -15.149 -4.719 1.00 61.94 455 PRO A CA 1
ATOM 3446 C C . PRO A 1 455 ? 13.287 -15.302 -5.360 1.00 61.94 455 PRO A C 1
ATOM 3448 O O . PRO A 1 455 ? 14.245 -15.768 -4.736 1.00 61.94 455 PRO A O 1
ATOM 3451 N N . THR A 1 456 ? 13.353 -14.950 -6.641 1.00 77.81 456 THR A N 1
ATOM 3452 C CA . THR A 1 456 ? 14.571 -15.093 -7.423 1.00 77.81 456 THR A CA 1
ATOM 3453 C C . THR A 1 456 ? 15.514 -13.989 -6.993 1.00 77.81 456 THR A C 1
ATOM 3455 O O . THR A 1 456 ? 15.155 -12.818 -7.065 1.00 77.81 456 THR A O 1
ATOM 3458 N N . ASP A 1 457 ? 16.714 -14.352 -6.535 1.00 88.06 457 ASP A N 1
ATOM 3459 C CA . ASP A 1 457 ? 17.762 -13.371 -6.265 1.00 88.06 457 ASP A CA 1
ATOM 3460 C C . ASP A 1 457 ? 18.084 -12.641 -7.582 1.00 88.06 457 ASP A C 1
ATOM 3462 O O . ASP A 1 457 ? 18.706 -13.236 -8.473 1.00 88.06 457 ASP A O 1
ATOM 3466 N N . PRO A 1 458 ? 17.689 -11.361 -7.734 1.00 90.75 458 PRO A N 1
ATOM 3467 C CA . PRO A 1 458 ? 17.883 -10.636 -8.980 1.00 90.75 458 PRO A CA 1
ATOM 3468 C C . PRO A 1 458 ? 19.364 -10.333 -9.228 1.00 90.75 458 PRO A C 1
ATOM 3470 O O . PRO A 1 458 ? 19.729 -9.901 -10.322 1.00 90.75 458 PRO A O 1
ATOM 3473 N N . THR A 1 459 ? 20.224 -10.548 -8.226 1.00 90.56 459 THR A N 1
ATOM 3474 C CA . THR A 1 459 ? 21.670 -10.350 -8.293 1.00 90.56 459 THR A CA 1
ATOM 3475 C C . THR A 1 459 ? 22.445 -11.630 -8.613 1.00 90.56 459 THR A C 1
ATOM 3477 O O . THR A 1 459 ? 23.659 -11.586 -8.838 1.00 90.56 459 THR A O 1
ATOM 3480 N N . LEU A 1 460 ? 21.768 -12.778 -8.678 1.00 88.88 460 LEU A N 1
ATOM 3481 C CA . LEU A 1 460 ? 22.407 -14.026 -9.054 1.00 88.88 460 LEU A CA 1
ATOM 3482 C C . LEU A 1 460 ? 22.605 -14.083 -10.572 1.00 88.88 460 LEU A C 1
ATOM 3484 O O . LEU A 1 460 ? 21.656 -14.078 -11.355 1.00 88.88 460 LEU A O 1
ATOM 3488 N N . LEU A 1 461 ? 23.866 -14.172 -10.990 1.00 88.81 461 LEU A N 1
ATOM 3489 C CA . LEU A 1 461 ? 24.250 -14.255 -12.395 1.00 88.81 461 LEU A CA 1
ATOM 3490 C C . LEU A 1 461 ? 24.665 -15.684 -12.755 1.00 88.81 461 LEU A C 1
ATOM 3492 O O . LEU A 1 461 ? 25.411 -16.333 -12.024 1.00 88.81 461 LEU A O 1
ATOM 3496 N N . ALA A 1 462 ? 24.255 -16.148 -13.937 1.00 79.12 462 ALA A N 1
ATOM 3497 C CA . ALA A 1 462 ? 24.739 -17.409 -14.508 1.00 79.12 462 ALA A CA 1
ATOM 3498 C C . ALA A 1 462 ? 26.155 -17.298 -15.119 1.00 79.12 462 ALA A C 1
ATOM 3500 O O . ALA A 1 462 ? 26.758 -18.307 -15.483 1.00 79.12 462 ALA A O 1
ATOM 3501 N N . GLY A 1 463 ? 26.685 -16.078 -15.261 1.00 85.19 463 GLY A N 1
ATOM 3502 C CA . GLY A 1 463 ? 27.953 -15.790 -15.927 1.00 85.19 463 GLY A CA 1
ATOM 3503 C C . GLY A 1 463 ? 28.655 -14.562 -15.347 1.00 85.19 463 GLY A C 1
ATOM 3504 O O . GLY A 1 463 ? 28.489 -14.230 -14.178 1.00 85.19 463 GLY A O 1
ATOM 3505 N N . GLY A 1 464 ? 29.477 -13.899 -16.164 1.00 89.44 464 GLY A N 1
ATOM 3506 C CA . GLY A 1 464 ? 30.148 -12.665 -15.749 1.00 89.44 464 GLY A CA 1
ATOM 3507 C C . GLY A 1 464 ? 29.185 -11.485 -15.595 1.00 89.44 464 GLY A C 1
ATOM 3508 O O . GLY A 1 464 ? 28.055 -11.538 -16.073 1.00 89.44 464 GLY A O 1
ATOM 3509 N N . ASN A 1 465 ? 29.678 -10.410 -14.980 1.00 93.94 465 ASN A N 1
ATOM 3510 C CA . ASN A 1 465 ? 28.938 -9.162 -14.788 1.00 93.94 465 ASN A CA 1
ATOM 3511 C C . ASN A 1 465 ? 28.282 -8.665 -16.094 1.00 93.94 465 ASN A C 1
ATOM 3513 O O . ASN A 1 465 ? 28.968 -8.663 -17.125 1.00 93.94 465 ASN A O 1
ATOM 3517 N N . PRO A 1 466 ? 26.994 -8.269 -16.066 1.00 95.00 466 PRO A N 1
ATOM 3518 C CA . PRO A 1 466 ? 26.296 -7.753 -17.235 1.00 95.00 466 PRO A CA 1
ATOM 3519 C C . PRO A 1 466 ? 26.740 -6.334 -17.589 1.00 95.00 466 PRO A C 1
ATOM 3521 O O . PRO A 1 466 ? 26.981 -5.502 -16.718 1.00 95.00 466 PRO A O 1
ATOM 3524 N N . ASP A 1 467 ? 26.769 -6.060 -18.886 1.00 93.44 467 ASP A N 1
ATOM 3525 C CA . ASP A 1 467 ? 26.977 -4.734 -19.467 1.00 93.44 467 ASP A CA 1
ATOM 3526 C C . ASP A 1 467 ? 25.663 -3.935 -19.477 1.00 93.44 467 ASP A C 1
ATOM 3528 O O . ASP A 1 467 ? 25.622 -2.755 -19.120 1.00 93.44 467 ASP A O 1
ATOM 3532 N N . LEU A 1 468 ? 24.580 -4.626 -19.853 1.00 94.12 468 LEU A N 1
ATOM 3533 C CA . LEU A 1 468 ? 23.216 -4.119 -19.954 1.00 94.12 468 LEU A CA 1
ATOM 3534 C C . LEU A 1 468 ? 22.312 -4.867 -18.973 1.00 94.12 468 LEU A C 1
ATOM 3536 O O . LEU A 1 468 ? 22.153 -6.088 -19.065 1.00 94.12 468 LEU A O 1
ATOM 3540 N N . VAL A 1 469 ? 21.658 -4.124 -18.088 1.00 97.81 469 VAL A N 1
ATOM 3541 C CA . VAL A 1 469 ? 20.553 -4.640 -17.279 1.00 97.81 469 VAL A CA 1
ATOM 3542 C C . VAL A 1 469 ? 19.217 -4.251 -17.906 1.00 97.81 469 VAL A C 1
ATOM 3544 O O . VAL A 1 469 ? 19.042 -3.134 -18.396 1.00 97.81 469 VAL A O 1
ATOM 3547 N N . VAL A 1 470 ? 18.266 -5.180 -17.916 1.00 98.25 470 VAL A N 1
ATOM 3548 C CA . VAL A 1 470 ? 16.930 -4.968 -18.475 1.00 98.25 470 VAL A CA 1
ATOM 3549 C C . VAL A 1 470 ? 15.886 -5.266 -17.417 1.00 98.25 470 VAL A C 1
ATOM 3551 O O . VAL A 1 470 ? 15.810 -6.393 -16.938 1.00 98.25 470 VAL A O 1
ATOM 3554 N N . VAL A 1 471 ? 15.072 -4.271 -17.074 1.00 98.56 471 VAL A N 1
ATOM 3555 C CA . VAL A 1 471 ? 13.968 -4.413 -16.117 1.00 98.56 471 VAL A CA 1
ATOM 3556 C C . VAL A 1 471 ? 12.660 -4.471 -16.894 1.00 98.56 471 VAL A C 1
ATOM 3558 O O . VAL A 1 471 ? 12.353 -3.563 -17.670 1.00 98.56 471 VAL A O 1
ATOM 3561 N N . THR A 1 472 ? 11.886 -5.538 -16.713 1.00 98.12 472 THR A N 1
ATOM 3562 C CA . THR A 1 472 ? 10.626 -5.735 -17.437 1.00 98.12 472 THR A CA 1
ATOM 3563 C C . THR A 1 472 ? 9.577 -6.439 -16.587 1.00 98.12 472 THR A C 1
ATOM 3565 O O . THR A 1 472 ? 9.891 -7.005 -15.551 1.00 98.12 472 THR A O 1
ATOM 3568 N N . HIS A 1 473 ? 8.324 -6.417 -17.026 1.00 97.06 473 HIS A N 1
ATOM 3569 C CA . HIS A 1 473 ? 7.261 -7.226 -16.442 1.00 97.06 473 HIS A CA 1
ATOM 3570 C C . HIS A 1 473 ? 7.205 -8.616 -17.105 1.00 97.06 473 HIS A C 1
ATOM 3572 O O . HIS A 1 473 ? 7.405 -8.718 -18.321 1.00 97.06 473 HIS A O 1
ATOM 3578 N N . ALA A 1 474 ? 6.854 -9.668 -16.350 1.00 94.12 474 ALA A N 1
ATOM 3579 C CA . ALA A 1 474 ? 6.726 -11.059 -16.822 1.00 94.12 474 ALA A CA 1
ATOM 3580 C C . ALA A 1 474 ? 6.065 -11.196 -18.204 1.00 94.12 474 ALA A C 1
ATOM 3582 O O . ALA A 1 474 ? 6.526 -11.945 -19.066 1.00 94.12 474 ALA A O 1
ATOM 3583 N N . GLN A 1 475 ? 4.994 -10.427 -18.429 1.00 95.31 475 GLN A N 1
ATOM 3584 C CA . GLN A 1 475 ? 4.192 -10.450 -19.656 1.00 95.31 475 GLN A CA 1
ATOM 3585 C C . GLN A 1 475 ? 4.985 -10.107 -20.930 1.00 95.31 475 GLN A C 1
ATOM 3587 O O . GLN A 1 475 ? 4.624 -10.562 -22.015 1.00 95.31 475 GLN A O 1
ATOM 3592 N N . PHE A 1 476 ? 6.053 -9.317 -20.825 1.00 97.31 476 PHE A N 1
ATOM 3593 C CA . PHE A 1 476 ? 6.852 -8.879 -21.973 1.00 97.31 476 PHE A CA 1
ATOM 3594 C C . PHE A 1 476 ? 8.120 -9.708 -22.181 1.00 97.31 476 PHE A C 1
ATOM 3596 O O . PHE A 1 476 ? 8.731 -9.632 -23.248 1.00 97.31 476 PHE A O 1
ATOM 3603 N N . ARG A 1 477 ? 8.503 -10.524 -21.193 1.00 93.88 477 ARG A N 1
ATOM 3604 C CA . ARG A 1 477 ? 9.795 -11.218 -21.151 1.00 93.88 477 ARG A CA 1
ATOM 3605 C C . ARG A 1 477 ? 10.051 -12.074 -22.392 1.00 93.88 477 ARG A C 1
ATOM 3607 O O . ARG A 1 477 ? 11.106 -11.958 -22.998 1.00 93.88 477 ARG A O 1
ATOM 3614 N N . THR A 1 478 ? 9.070 -12.869 -22.821 1.00 95.00 478 THR A N 1
ATOM 3615 C CA . THR A 1 478 ? 9.218 -13.730 -24.008 1.00 95.00 478 THR A CA 1
ATOM 3616 C C . THR A 1 478 ? 9.367 -12.935 -25.308 1.00 95.00 478 THR A C 1
ATOM 3618 O O . THR A 1 478 ? 10.173 -13.292 -26.161 1.00 95.00 478 THR A O 1
ATOM 3621 N N . ALA A 1 479 ? 8.615 -11.845 -25.485 1.00 94.56 479 ALA A N 1
ATOM 3622 C CA . ALA A 1 479 ? 8.710 -11.024 -26.697 1.00 94.56 479 ALA A CA 1
ATOM 3623 C C . ALA A 1 479 ? 10.038 -10.248 -26.766 1.00 94.56 479 ALA A C 1
ATOM 3625 O O . ALA A 1 479 ? 10.595 -10.022 -27.843 1.00 94.56 479 ALA A O 1
ATOM 3626 N N . LEU A 1 480 ? 10.580 -9.896 -25.599 1.00 95.69 480 LEU A N 1
ATOM 3627 C CA . LEU A 1 480 ? 11.845 -9.192 -25.447 1.00 95.69 480 LEU A CA 1
ATOM 3628 C C . LEU A 1 480 ? 13.064 -10.021 -25.893 1.00 95.69 480 LEU A C 1
ATOM 3630 O O . LEU A 1 480 ? 14.057 -9.434 -26.331 1.00 95.69 480 LEU A O 1
ATOM 3634 N N . ASP A 1 481 ? 12.996 -11.357 -25.858 1.00 95.81 481 ASP A N 1
ATOM 3635 C CA . ASP A 1 481 ? 14.116 -12.243 -26.219 1.00 95.81 481 ASP A CA 1
ATOM 3636 C C . ASP A 1 481 ? 14.693 -11.916 -27.601 1.00 95.81 481 ASP A C 1
ATOM 3638 O O . ASP A 1 481 ? 15.910 -11.863 -27.784 1.00 95.81 481 ASP A O 1
ATOM 3642 N N . ARG A 1 482 ? 13.832 -11.614 -28.580 1.00 96.25 482 ARG A N 1
ATOM 3643 C CA . ARG A 1 482 ? 14.258 -11.259 -29.941 1.00 96.25 482 ARG A CA 1
ATOM 3644 C C . ARG A 1 482 ? 15.124 -9.998 -29.972 1.00 96.25 482 ARG A C 1
ATOM 3646 O O . ARG A 1 482 ? 16.101 -9.943 -30.718 1.00 96.25 482 ARG A O 1
ATOM 3653 N N . TRP A 1 483 ? 14.786 -9.000 -29.161 1.00 97.38 483 TRP A N 1
ATOM 3654 C CA . TRP A 1 483 ? 15.572 -7.776 -29.039 1.00 97.38 483 TRP A CA 1
ATOM 3655 C C . TRP A 1 483 ? 16.896 -8.025 -28.319 1.00 97.38 483 TRP A C 1
ATOM 3657 O O . TRP A 1 483 ? 17.934 -7.568 -28.793 1.00 97.38 483 TRP A O 1
ATOM 3667 N N . VAL A 1 484 ? 16.890 -8.811 -27.239 1.00 96.69 484 VAL A N 1
ATOM 3668 C CA . VAL A 1 484 ? 18.116 -9.184 -26.513 1.00 96.69 484 VAL A CA 1
ATOM 3669 C C . VAL A 1 484 ? 19.087 -9.923 -27.434 1.00 96.69 484 VAL A C 1
ATOM 3671 O O . VAL A 1 484 ? 20.252 -9.540 -27.533 1.00 96.69 484 VAL A O 1
ATOM 3674 N N . GLN A 1 485 ? 18.612 -10.928 -28.176 1.00 96.44 485 GLN A N 1
ATOM 3675 C CA . GLN A 1 485 ? 19.450 -11.662 -29.128 1.00 96.44 485 GLN A CA 1
ATOM 3676 C C . GLN A 1 485 ? 19.982 -10.757 -30.245 1.00 96.44 485 GLN A C 1
ATOM 3678 O O . GLN A 1 485 ? 21.143 -10.882 -30.631 1.00 96.44 485 GLN A O 1
ATOM 3683 N N . HIS A 1 486 ? 19.175 -9.806 -30.730 1.00 94.94 486 HIS A N 1
ATOM 3684 C CA . HIS A 1 486 ? 19.638 -8.820 -31.704 1.00 94.94 486 HIS A CA 1
ATOM 3685 C C . HIS A 1 486 ? 20.780 -7.954 -31.152 1.00 94.94 486 HIS A C 1
ATOM 3687 O O . HIS A 1 486 ? 21.794 -7.781 -31.828 1.00 94.94 486 HIS A O 1
ATOM 3693 N N . ARG A 1 487 ? 20.657 -7.463 -29.910 1.00 91.25 487 ARG A N 1
ATOM 3694 C CA . ARG A 1 487 ? 21.688 -6.660 -29.228 1.00 91.25 487 ARG A CA 1
ATOM 3695 C C . ARG A 1 487 ? 22.993 -7.437 -29.038 1.00 91.25 487 ARG A C 1
ATOM 3697 O O . ARG A 1 487 ? 24.065 -6.921 -29.349 1.00 91.25 487 ARG A O 1
ATOM 3704 N N . ILE A 1 488 ? 22.904 -8.692 -28.598 1.00 91.06 488 ILE A N 1
ATOM 3705 C CA . ILE A 1 488 ? 24.066 -9.579 -28.440 1.00 91.06 488 ILE A CA 1
ATOM 3706 C C . ILE A 1 488 ? 24.743 -9.808 -29.798 1.00 91.06 488 ILE A C 1
ATOM 3708 O O . ILE A 1 488 ? 25.954 -9.626 -29.921 1.00 91.06 488 ILE A O 1
ATOM 3712 N N . ALA A 1 489 ? 23.974 -10.128 -30.842 1.00 90.19 489 ALA A N 1
ATOM 3713 C CA . ALA A 1 489 ? 24.506 -10.353 -32.185 1.00 90.19 489 ALA A CA 1
ATOM 3714 C C . ALA A 1 489 ? 25.210 -9.108 -32.751 1.00 90.19 489 ALA A C 1
ATOM 3716 O O . ALA A 1 489 ? 26.300 -9.220 -33.303 1.00 90.19 489 ALA A O 1
ATOM 3717 N N . ARG A 1 490 ? 24.623 -7.921 -32.552 1.00 85.94 490 ARG A N 1
ATOM 3718 C CA . ARG A 1 490 ? 25.188 -6.619 -32.945 1.00 85.94 490 ARG A CA 1
ATOM 3719 C C . ARG A 1 490 ? 26.561 -6.342 -32.338 1.00 85.94 490 ARG A C 1
ATOM 3721 O O . ARG A 1 490 ? 27.415 -5.780 -33.005 1.00 85.94 490 ARG A O 1
ATOM 3728 N N . SER A 1 491 ? 26.781 -6.772 -31.101 1.00 83.75 491 SER A N 1
ATOM 3729 C CA . SER A 1 491 ? 28.076 -6.642 -30.420 1.00 83.75 491 SER A CA 1
ATOM 3730 C C . SER A 1 491 ? 29.095 -7.741 -30.766 1.00 83.75 491 SER A C 1
ATOM 3732 O O . SER A 1 491 ? 30.059 -7.939 -30.022 1.00 83.75 491 SER A O 1
ATOM 3734 N N . GLY A 1 492 ? 28.845 -8.552 -31.800 1.00 86.19 492 GLY A N 1
ATOM 3735 C CA . GLY A 1 492 ? 29.668 -9.728 -32.103 1.00 86.19 492 GLY A CA 1
ATOM 3736 C C . GLY A 1 492 ? 29.638 -10.799 -31.000 1.00 86.19 492 GLY A C 1
ATOM 3737 O O . GLY A 1 492 ? 30.594 -11.552 -30.836 1.00 86.19 492 GLY A O 1
ATOM 3738 N N . GLY A 1 493 ? 28.562 -10.855 -30.205 1.00 86.62 493 GLY A N 1
ATOM 3739 C CA . GLY A 1 493 ? 28.408 -11.773 -29.072 1.00 86.62 493 GLY A CA 1
ATOM 3740 C C . GLY A 1 493 ? 29.061 -11.327 -27.758 1.00 86.62 493 GLY A C 1
ATOM 3741 O O . GLY A 1 493 ? 29.088 -12.115 -26.814 1.00 86.62 493 GLY A O 1
ATOM 3742 N N . THR A 1 494 ? 29.603 -10.108 -27.676 1.00 87.88 494 THR A N 1
ATOM 3743 C CA . THR A 1 494 ? 30.354 -9.647 -26.492 1.00 87.88 494 THR A CA 1
ATOM 3744 C C . THR A 1 494 ? 29.491 -9.004 -25.405 1.00 87.88 494 THR A C 1
ATOM 3746 O O . THR A 1 494 ? 29.860 -9.092 -24.234 1.00 87.88 494 THR A O 1
ATOM 3749 N N . LEU A 1 495 ? 28.345 -8.414 -25.766 1.00 88.88 495 LEU A N 1
ATOM 3750 C CA . LEU A 1 495 ? 27.423 -7.765 -24.833 1.00 88.88 495 LEU A CA 1
ATOM 3751 C C . LEU A 1 495 ? 26.770 -8.794 -23.907 1.00 88.88 495 LEU A C 1
ATOM 3753 O O . LEU A 1 495 ? 26.059 -9.695 -24.358 1.00 88.88 495 LEU A O 1
ATOM 3757 N N . LYS A 1 496 ? 26.951 -8.622 -22.599 1.00 93.81 496 LYS A N 1
ATOM 3758 C CA . LYS A 1 496 ? 26.283 -9.432 -21.577 1.00 93.81 496 LYS A CA 1
ATOM 3759 C C . LYS A 1 496 ? 25.023 -8.728 -21.104 1.00 93.81 496 LYS A C 1
ATOM 3761 O O . LYS A 1 496 ? 25.080 -7.598 -20.623 1.00 93.81 496 LYS A O 1
ATOM 3766 N N . VAL A 1 497 ? 23.894 -9.417 -21.215 1.00 95.00 497 VAL A N 1
ATOM 3767 C CA . VAL A 1 497 ? 22.581 -8.880 -20.853 1.00 95.00 497 VAL A CA 1
ATOM 3768 C C . VAL A 1 497 ? 22.016 -9.658 -19.674 1.00 95.00 497 VAL A C 1
ATOM 3770 O O . VAL A 1 497 ? 21.988 -10.888 -19.708 1.00 95.00 497 VAL A O 1
ATOM 3773 N N . HIS A 1 498 ? 21.540 -8.945 -18.657 1.00 96.12 498 HIS A N 1
ATOM 3774 C CA . HIS A 1 498 ? 20.793 -9.526 -17.542 1.00 96.12 498 HIS A CA 1
ATOM 3775 C C . HIS A 1 498 ? 19.365 -8.989 -17.543 1.00 96.12 498 HIS A C 1
ATOM 3777 O O . HIS A 1 498 ? 19.161 -7.784 -17.418 1.00 96.12 498 HIS A O 1
ATOM 3783 N N . VAL A 1 499 ? 18.383 -9.875 -17.720 1.00 95.94 499 VAL A N 1
ATOM 3784 C CA . VAL A 1 499 ? 16.957 -9.523 -17.763 1.00 95.94 499 VAL A CA 1
ATOM 3785 C C . VAL A 1 499 ? 16.308 -9.942 -16.454 1.00 95.94 499 VAL A C 1
ATOM 3787 O O . VAL A 1 499 ? 16.349 -11.121 -16.097 1.00 95.94 499 VAL A O 1
ATOM 3790 N N . VAL A 1 500 ? 15.678 -8.991 -15.774 1.00 95.44 500 VAL A N 1
ATOM 3791 C CA . VAL A 1 500 ? 15.036 -9.190 -14.476 1.00 95.44 500 VAL A CA 1
ATOM 3792 C C . VAL A 1 500 ? 13.557 -8.818 -14.536 1.00 95.44 500 VAL A C 1
ATOM 3794 O O . VAL A 1 500 ? 13.176 -7.852 -15.208 1.00 95.44 500 VAL A O 1
ATOM 3797 N N . ASP A 1 501 ? 12.728 -9.604 -13.847 1.00 95.38 501 ASP A N 1
ATOM 3798 C CA . ASP A 1 501 ? 11.332 -9.247 -13.624 1.00 95.38 501 ASP A CA 1
ATOM 3799 C C . ASP A 1 501 ? 11.252 -8.150 -12.559 1.00 95.38 501 ASP A C 1
ATOM 3801 O O . ASP A 1 501 ? 11.895 -8.228 -11.512 1.00 95.38 501 ASP A O 1
ATOM 3805 N N . VAL A 1 502 ? 10.454 -7.117 -12.798 1.00 96.81 502 VAL A N 1
ATOM 3806 C CA . VAL A 1 502 ? 10.247 -6.050 -11.822 1.00 96.81 502 VAL A CA 1
ATOM 3807 C C . VAL A 1 502 ? 9.645 -6.579 -10.511 1.00 96.81 502 VAL A C 1
ATOM 3809 O O . VAL A 1 502 ? 9.952 -6.038 -9.450 1.00 96.81 502 VAL A O 1
ATOM 3812 N N . GLN A 1 503 ? 8.857 -7.663 -10.548 1.00 94.94 503 GLN A N 1
ATOM 3813 C CA . GLN A 1 503 ? 8.324 -8.281 -9.333 1.00 94.94 503 GLN A CA 1
ATOM 3814 C C . GLN A 1 503 ? 9.430 -8.883 -8.453 1.00 94.94 503 GLN A C 1
ATOM 3816 O O . GLN A 1 503 ? 9.360 -8.740 -7.230 1.00 94.94 503 GLN A O 1
ATOM 3821 N N . ASP A 1 504 ? 10.475 -9.469 -9.051 1.00 94.00 504 ASP A N 1
ATOM 3822 C CA . ASP A 1 504 ? 11.641 -9.971 -8.307 1.00 94.00 504 ASP A CA 1
ATOM 3823 C C . ASP A 1 504 ? 12.334 -8.817 -7.573 1.00 94.00 504 ASP A C 1
ATOM 3825 O O . ASP A 1 504 ? 12.722 -8.937 -6.411 1.00 94.00 504 ASP A O 1
ATOM 3829 N N . LEU A 1 505 ? 12.422 -7.647 -8.219 1.00 95.88 505 LEU A N 1
ATOM 3830 C CA . LEU A 1 505 ? 12.978 -6.452 -7.586 1.00 95.88 505 LEU A CA 1
ATOM 3831 C C . LEU A 1 505 ? 12.124 -5.992 -6.405 1.00 95.88 505 LEU A C 1
ATOM 3833 O O . LEU A 1 505 ? 12.685 -5.616 -5.376 1.00 95.88 505 LEU A O 1
ATOM 3837 N N . TYR A 1 506 ? 10.794 -6.029 -6.516 1.00 95.69 506 TYR A N 1
ATOM 3838 C CA . TYR A 1 506 ? 9.923 -5.652 -5.403 1.00 95.69 506 TYR A CA 1
ATOM 3839 C C . TYR A 1 506 ? 10.092 -6.586 -4.207 1.00 95.69 506 TYR A C 1
ATOM 3841 O O . TYR A 1 506 ? 10.247 -6.143 -3.066 1.00 95.69 506 TYR A O 1
ATOM 3849 N N . ASP A 1 507 ? 10.113 -7.890 -4.453 1.00 93.56 507 ASP A N 1
ATOM 3850 C CA . ASP A 1 507 ? 10.284 -8.887 -3.400 1.00 93.56 507 ASP A CA 1
ATOM 3851 C C . ASP A 1 507 ? 11.631 -8.753 -2.690 1.00 93.56 507 ASP A C 1
ATOM 3853 O O . ASP A 1 507 ? 11.704 -8.928 -1.469 1.00 93.56 507 ASP A O 1
ATOM 3857 N N . TRP A 1 508 ? 12.673 -8.415 -3.455 1.00 91.94 508 TRP A N 1
ATOM 3858 C CA . TRP A 1 508 ? 14.043 -8.303 -2.975 1.00 91.94 508 TRP A CA 1
ATOM 3859 C C . TRP A 1 508 ? 14.337 -6.968 -2.296 1.00 91.94 508 TRP A C 1
ATOM 3861 O O . TRP A 1 508 ? 15.037 -6.927 -1.294 1.00 91.94 508 TRP A O 1
ATOM 3871 N N . TYR A 1 509 ? 13.810 -5.857 -2.804 1.00 92.88 509 TYR A N 1
ATOM 3872 C CA . TYR A 1 509 ? 14.230 -4.528 -2.361 1.00 92.88 509 TYR A CA 1
ATOM 3873 C C . TYR A 1 509 ? 13.140 -3.707 -1.675 1.00 92.88 509 TYR A C 1
ATOM 3875 O O . TYR A 1 509 ? 13.484 -2.723 -1.027 1.00 92.88 509 TYR A O 1
ATOM 3883 N N . SER A 1 510 ? 11.860 -4.070 -1.756 1.00 93.44 510 SER A N 1
ATOM 3884 C CA . SER A 1 510 ? 10.745 -3.328 -1.126 1.00 93.44 510 SER A CA 1
ATOM 3885 C C . SER A 1 510 ? 9.777 -4.230 -0.354 1.00 93.44 510 SER A C 1
ATOM 3887 O O . SER A 1 510 ? 8.678 -3.819 0.014 1.00 93.44 510 SER A O 1
ATOM 3889 N N . GLY A 1 511 ? 10.183 -5.471 -0.080 1.00 92.62 511 GLY A N 1
ATOM 3890 C CA . GLY A 1 511 ? 9.391 -6.435 0.676 1.00 92.62 511 GLY A CA 1
ATOM 3891 C C . GLY A 1 511 ? 8.101 -6.873 -0.015 1.00 92.62 511 GLY A C 1
ATOM 3892 O O . GLY A 1 511 ? 7.150 -7.276 0.656 1.00 92.62 511 GLY A O 1
ATOM 3893 N N . GLY A 1 512 ? 8.082 -6.814 -1.346 1.00 93.69 512 GLY A N 1
ATOM 3894 C CA . GLY A 1 512 ? 6.963 -7.193 -2.208 1.00 93.69 512 GLY A CA 1
ATOM 3895 C C . GLY A 1 512 ? 6.046 -6.033 -2.596 1.00 93.69 512 GLY A C 1
ATOM 3896 O O . GLY A 1 512 ? 5.105 -6.244 -3.357 1.00 93.69 512 GLY A O 1
ATOM 3897 N N . LEU A 1 513 ? 6.298 -4.819 -2.095 1.00 95.06 513 LEU A N 1
ATOM 3898 C CA . LEU A 1 513 ? 5.534 -3.625 -2.460 1.00 95.06 513 LEU A CA 1
ATOM 3899 C C . LEU A 1 513 ? 6.040 -3.031 -3.772 1.00 95.06 513 LEU A C 1
ATOM 3901 O O . LEU A 1 513 ? 7.243 -2.916 -3.990 1.00 95.06 513 LEU A O 1
ATOM 3905 N N . ARG A 1 514 ? 5.127 -2.579 -4.626 1.00 94.56 514 ARG A N 1
ATOM 3906 C CA . ARG A 1 514 ? 5.465 -1.818 -5.826 1.00 94.56 514 ARG A CA 1
ATOM 3907 C C . ARG A 1 514 ? 6.107 -0.498 -5.407 1.00 94.56 514 ARG A C 1
ATOM 3909 O O . ARG A 1 514 ? 5.437 0.367 -4.843 1.00 94.56 514 ARG A O 1
ATOM 3916 N N . ASP A 1 515 ? 7.396 -0.342 -5.686 1.00 92.81 515 ASP A N 1
ATOM 3917 C CA . ASP A 1 515 ? 8.149 0.844 -5.287 1.00 92.81 515 ASP A CA 1
ATOM 3918 C C . ASP A 1 515 ? 9.281 1.133 -6.293 1.00 92.81 515 ASP A C 1
ATOM 3920 O O . ASP A 1 515 ? 10.126 0.257 -6.515 1.00 92.81 515 ASP A O 1
ATOM 3924 N N . PRO A 1 516 ? 9.360 2.338 -6.900 1.00 93.19 516 PRO A N 1
ATOM 3925 C CA . PRO A 1 516 ? 10.487 2.710 -7.758 1.00 93.19 516 PRO A CA 1
ATOM 3926 C C . PRO A 1 516 ? 11.848 2.589 -7.048 1.00 93.19 516 PRO A C 1
ATOM 3928 O O . PRO A 1 516 ? 12.865 2.361 -7.705 1.00 93.19 516 PRO A O 1
ATOM 3931 N N . TRP A 1 517 ? 11.902 2.669 -5.718 1.00 92.56 517 TRP A N 1
ATOM 3932 C CA . TRP A 1 517 ? 13.136 2.452 -4.966 1.00 92.56 517 TRP A CA 1
ATOM 3933 C C . TRP A 1 517 ? 13.707 1.038 -5.108 1.00 92.56 517 TRP A C 1
ATOM 3935 O O . TRP A 1 517 ? 14.919 0.865 -4.977 1.00 92.56 517 TRP A O 1
ATOM 3945 N N . ALA A 1 518 ? 12.884 0.038 -5.429 1.00 94.88 518 ALA A N 1
ATOM 3946 C CA . ALA A 1 518 ? 13.372 -1.303 -5.731 1.00 94.88 518 ALA A CA 1
ATOM 3947 C C . ALA A 1 518 ? 14.241 -1.322 -6.999 1.00 94.88 518 ALA A C 1
ATOM 3949 O O . ALA A 1 518 ? 15.358 -1.844 -6.988 1.00 94.88 518 ALA A O 1
ATOM 3950 N N . VAL A 1 519 ? 13.772 -0.660 -8.062 1.00 96.31 519 VAL A N 1
ATOM 3951 C CA . VAL A 1 519 ? 14.513 -0.502 -9.325 1.00 96.31 519 VAL A CA 1
ATOM 3952 C C . VAL A 1 519 ? 15.798 0.293 -9.094 1.00 96.31 519 VAL A C 1
ATOM 3954 O O . VAL A 1 519 ? 16.862 -0.079 -9.588 1.00 96.31 519 VAL A O 1
ATOM 3957 N N . LYS A 1 520 ? 15.733 1.347 -8.275 1.00 94.44 520 LYS A N 1
ATOM 3958 C CA . LYS A 1 520 ? 16.902 2.147 -7.894 1.00 94.44 520 LYS A CA 1
ATOM 3959 C C . LYS A 1 520 ? 17.976 1.345 -7.173 1.00 94.44 520 LYS A C 1
ATOM 3961 O O . LYS A 1 520 ? 19.144 1.449 -7.532 1.00 94.44 520 LYS A O 1
ATOM 3966 N N . ARG A 1 521 ? 17.601 0.562 -6.160 1.00 93.75 521 ARG A N 1
ATOM 3967 C CA . ARG A 1 521 ? 18.543 -0.262 -5.384 1.00 93.75 521 ARG A CA 1
ATOM 3968 C C . ARG A 1 521 ? 19.222 -1.301 -6.274 1.00 93.75 521 ARG A C 1
ATOM 3970 O O . ARG A 1 521 ? 20.442 -1.434 -6.228 1.00 93.75 521 ARG A O 1
ATOM 3977 N N . PHE A 1 522 ? 18.462 -1.933 -7.165 1.00 95.81 522 PHE A N 1
ATOM 3978 C CA . PHE A 1 522 ? 19.017 -2.825 -8.179 1.00 95.81 522 PHE A CA 1
ATOM 3979 C C . PHE A 1 522 ? 20.003 -2.115 -9.123 1.00 95.81 522 PHE A C 1
ATOM 3981 O O . PHE A 1 522 ? 21.098 -2.618 -9.365 1.00 95.81 522 PHE A O 1
ATOM 3988 N N . CYS A 1 523 ? 19.668 -0.918 -9.609 1.00 95.56 523 CYS A N 1
ATOM 3989 C CA . CYS A 1 523 ? 20.566 -0.142 -10.468 1.00 95.56 523 CYS A CA 1
ATOM 3990 C C . CYS A 1 523 ? 21.837 0.308 -9.733 1.00 95.56 523 CYS A C 1
ATOM 3992 O O . CYS A 1 523 ? 22.921 0.255 -10.308 1.00 95.56 523 CYS A O 1
ATOM 3994 N N . ASN A 1 524 ? 21.740 0.676 -8.451 1.00 92.44 524 ASN A N 1
ATOM 3995 C CA . ASN A 1 524 ? 22.907 0.965 -7.613 1.00 92.44 524 ASN A CA 1
ATOM 3996 C C . ASN A 1 524 ? 23.816 -0.268 -7.482 1.00 92.44 524 ASN A C 1
ATOM 3998 O O . ASN A 1 524 ? 25.040 -0.138 -7.552 1.00 92.44 524 ASN A O 1
ATOM 4002 N N . HIS A 1 525 ? 23.243 -1.466 -7.320 1.00 93.69 525 HIS A N 1
ATOM 4003 C CA . HIS A 1 525 ? 24.004 -2.719 -7.316 1.00 93.69 525 HIS A CA 1
ATOM 4004 C C . HIS A 1 525 ? 24.691 -2.960 -8.666 1.00 93.69 525 HIS A C 1
ATOM 4006 O O . HIS A 1 525 ? 25.900 -3.188 -8.703 1.00 93.69 525 HIS A O 1
ATOM 4012 N N . ALA A 1 526 ? 23.957 -2.833 -9.774 1.00 94.62 526 ALA A N 1
ATOM 4013 C CA . ALA A 1 526 ? 24.496 -3.004 -11.122 1.00 94.62 526 ALA A CA 1
ATOM 4014 C C . ALA A 1 526 ? 25.666 -2.042 -11.405 1.00 94.62 526 ALA A C 1
ATOM 4016 O O . ALA A 1 526 ? 26.738 -2.466 -11.836 1.00 94.62 526 ALA A O 1
ATOM 4017 N N . LEU A 1 527 ? 25.509 -0.765 -11.055 1.00 90.56 527 LEU A N 1
ATOM 4018 C CA . LEU A 1 527 ? 26.549 0.256 -11.172 1.00 90.56 527 LEU A CA 1
ATOM 4019 C C . LEU A 1 527 ? 27.787 -0.064 -10.326 1.00 90.56 527 LEU A C 1
ATOM 4021 O O . LEU A 1 527 ? 28.910 -0.044 -10.820 1.00 90.56 527 LEU A O 1
ATOM 4025 N N . THR A 1 528 ? 27.594 -0.353 -9.038 1.00 89.38 528 THR A N 1
ATOM 4026 C CA . THR A 1 528 ? 28.706 -0.399 -8.073 1.00 89.38 528 THR A CA 1
ATOM 4027 C C . THR A 1 528 ? 29.394 -1.757 -7.972 1.00 89.38 528 THR A C 1
ATOM 4029 O O . THR A 1 528 ? 30.529 -1.822 -7.501 1.00 89.38 528 THR A O 1
ATOM 4032 N N . ARG A 1 529 ? 28.726 -2.847 -8.370 1.00 89.75 529 ARG A N 1
ATOM 4033 C CA . ARG A 1 529 ? 29.236 -4.225 -8.231 1.00 89.75 529 ARG A CA 1
ATOM 4034 C C . ARG A 1 529 ? 29.489 -4.905 -9.558 1.00 89.75 529 ARG A C 1
ATOM 4036 O O . ARG A 1 529 ? 30.414 -5.714 -9.657 1.00 89.75 529 ARG A O 1
ATOM 4043 N N . TRP A 1 530 ? 28.664 -4.606 -10.553 1.00 93.31 530 TRP A N 1
ATOM 4044 C CA . TRP A 1 530 ? 28.821 -5.186 -11.878 1.00 93.31 530 TRP A CA 1
ATOM 4045 C C . TRP A 1 530 ? 29.567 -4.282 -12.843 1.00 93.31 530 TRP A C 1
ATOM 4047 O O . TRP A 1 530 ? 30.137 -4.806 -13.796 1.00 93.31 530 TRP A O 1
ATOM 4057 N N . GLU A 1 531 ? 29.629 -2.979 -12.552 1.00 90.06 531 GLU A N 1
ATOM 4058 C CA . GLU A 1 531 ? 30.097 -1.955 -13.491 1.00 90.06 531 GLU A CA 1
ATOM 4059 C C . GLU A 1 531 ? 29.223 -1.924 -14.760 1.00 90.06 531 GLU A C 1
ATOM 4061 O O . GLU A 1 531 ? 29.704 -1.609 -15.848 1.00 90.06 531 GLU A O 1
ATOM 4066 N N . SER A 1 532 ? 27.936 -2.282 -14.635 1.00 91.31 532 SER A N 1
ATOM 4067 C CA . SER A 1 532 ? 26.979 -2.184 -15.739 1.00 91.31 532 SER A CA 1
ATOM 4068 C C . SER A 1 532 ? 26.847 -0.728 -16.175 1.00 91.31 532 SER A C 1
ATOM 4070 O O . SER A 1 532 ? 26.734 0.166 -15.337 1.00 91.31 532 SER A O 1
ATOM 4072 N N . TRP A 1 533 ? 26.831 -0.488 -17.483 1.00 88.94 533 TRP A N 1
ATOM 4073 C CA . TRP A 1 533 ? 26.850 0.862 -18.055 1.00 88.94 533 TRP A CA 1
ATOM 4074 C C . TRP A 1 533 ? 25.557 1.222 -18.792 1.00 88.94 533 TRP A C 1
ATOM 4076 O O . TRP A 1 533 ? 25.379 2.382 -19.168 1.00 88.94 533 TRP A O 1
ATOM 4086 N N . ALA A 1 534 ? 24.624 0.275 -18.964 1.00 91.12 534 ALA A N 1
ATOM 4087 C CA . ALA A 1 534 ? 23.311 0.537 -19.550 1.00 91.12 534 ALA A CA 1
ATOM 4088 C C . ALA A 1 534 ? 22.144 -0.128 -18.802 1.00 91.12 534 ALA A C 1
ATOM 4090 O O . ALA A 1 534 ? 22.234 -1.263 -18.334 1.00 91.12 534 ALA A O 1
ATOM 4091 N N . LEU A 1 535 ? 21.015 0.578 -18.797 1.00 96.88 535 LEU A N 1
ATOM 4092 C CA . LEU A 1 535 ? 19.700 0.167 -18.326 1.00 96.88 535 LEU A CA 1
ATOM 4093 C C . LEU A 1 535 ? 18.686 0.307 -19.465 1.00 96.88 535 LEU A C 1
ATOM 4095 O O . LEU A 1 535 ? 18.518 1.388 -20.036 1.00 96.88 535 LEU A O 1
ATOM 4099 N N . ALA A 1 536 ? 17.954 -0.770 -19.737 1.00 97.62 536 ALA A N 1
ATOM 4100 C CA . ALA A 1 536 ? 16.733 -0.723 -20.529 1.00 97.62 536 ALA A CA 1
ATOM 4101 C C . ALA A 1 536 ? 15.527 -1.080 -19.658 1.00 97.62 536 ALA A C 1
ATOM 4103 O O . ALA A 1 536 ? 15.521 -2.102 -18.976 1.00 97.62 536 ALA A O 1
ATOM 4104 N N . ILE A 1 537 ? 14.487 -0.260 -19.702 1.00 98.56 537 ILE A N 1
ATOM 4105 C CA . ILE A 1 537 ? 13.217 -0.545 -19.035 1.00 98.56 537 ILE A CA 1
ATOM 4106 C C . ILE A 1 537 ? 12.181 -0.910 -20.092 1.00 98.56 537 ILE A C 1
ATOM 4108 O O . ILE A 1 537 ? 12.085 -0.239 -21.116 1.00 98.56 537 ILE A O 1
ATOM 4112 N N . VAL A 1 538 ? 11.409 -1.970 -19.878 1.00 98.44 538 VAL A N 1
ATOM 4113 C CA . VAL A 1 538 ? 10.429 -2.456 -20.859 1.00 98.44 538 VAL A CA 1
ATOM 4114 C C . VAL A 1 538 ? 9.063 -2.600 -20.204 1.00 98.44 538 VAL A C 1
ATOM 4116 O O . VAL A 1 538 ? 8.874 -3.452 -19.334 1.00 98.44 538 VAL A O 1
ATOM 4119 N N . GLY A 1 539 ? 8.128 -1.769 -20.660 1.00 97.38 539 GLY A N 1
ATOM 4120 C CA . GLY A 1 539 ? 6.807 -1.573 -20.068 1.00 97.38 539 GLY A CA 1
ATOM 4121 C C . GLY A 1 539 ? 6.534 -0.089 -19.835 1.00 97.38 539 GLY A C 1
ATOM 4122 O O . GLY A 1 539 ? 7.464 0.698 -19.634 1.00 97.38 539 GLY A O 1
ATOM 4123 N N . ASP A 1 540 ? 5.269 0.310 -19.917 1.00 95.69 540 ASP A N 1
ATOM 4124 C CA . ASP A 1 540 ? 4.859 1.687 -19.632 1.00 95.69 540 ASP A CA 1
ATOM 4125 C C . ASP A 1 540 ? 4.857 2.003 -18.124 1.00 95.69 540 ASP A C 1
ATOM 4127 O O . ASP A 1 540 ? 4.873 1.089 -17.291 1.00 95.69 540 ASP A O 1
ATOM 4131 N N . ALA A 1 541 ? 4.853 3.294 -17.790 1.00 94.44 541 ALA A N 1
ATOM 4132 C CA . ALA A 1 541 ? 4.680 3.798 -16.431 1.00 94.44 541 ALA A CA 1
ATOM 4133 C C . ALA A 1 541 ? 3.430 4.688 -16.331 1.00 94.44 541 ALA A C 1
ATOM 4135 O O . ALA A 1 541 ? 3.052 5.337 -17.304 1.00 94.44 541 ALA A O 1
ATOM 4136 N N . ASN A 1 542 ? 2.801 4.767 -15.155 1.00 90.94 542 ASN A N 1
ATOM 4137 C CA . ASN A 1 542 ? 1.628 5.625 -14.947 1.00 90.94 542 ASN A CA 1
ATOM 4138 C C . ASN A 1 542 ? 1.679 6.358 -13.603 1.00 90.94 542 ASN A C 1
ATOM 4140 O O . ASN A 1 542 ? 1.990 5.765 -12.575 1.00 90.94 542 ASN A O 1
ATOM 4144 N N . GLU A 1 543 ? 1.310 7.641 -13.599 1.00 87.38 543 GLU A N 1
ATOM 4145 C CA . GLU A 1 543 ? 1.257 8.452 -12.376 1.00 87.38 543 GLU A CA 1
ATOM 4146 C C . GLU A 1 543 ? 0.085 8.057 -11.470 1.00 87.38 543 GLU A C 1
ATOM 4148 O O . GLU A 1 543 ? 0.169 8.165 -10.248 1.00 87.38 543 GLU A O 1
ATOM 4153 N N . ASN A 1 544 ? -0.980 7.524 -12.070 1.00 89.25 544 ASN A N 1
ATOM 4154 C CA . ASN A 1 544 ? -2.095 6.881 -11.399 1.00 89.25 544 ASN A CA 1
ATOM 4155 C C . ASN A 1 544 ? -1.821 5.373 -11.305 1.00 89.25 544 ASN A C 1
ATOM 4157 O O . ASN A 1 544 ? -2.531 4.560 -11.899 1.00 89.25 544 ASN A O 1
ATOM 4161 N N . ALA A 1 545 ? -0.781 4.998 -10.556 1.00 90.38 545 ALA A N 1
ATOM 4162 C CA . ALA A 1 545 ? -0.301 3.617 -10.432 1.00 90.38 545 ALA A CA 1
ATOM 4163 C C . ALA A 1 545 ? -1.367 2.616 -9.938 1.00 90.38 545 ALA A C 1
ATOM 4165 O O . ALA A 1 545 ? -1.243 1.411 -10.167 1.00 90.38 545 ALA A O 1
ATOM 4166 N N . LEU A 1 546 ? -2.423 3.110 -9.277 1.00 90.88 546 LEU A N 1
ATOM 4167 C CA . LEU A 1 546 ? -3.568 2.330 -8.800 1.00 90.88 546 LEU A CA 1
ATOM 4168 C C . LEU A 1 546 ? -4.743 2.253 -9.791 1.00 90.88 546 LEU A C 1
ATOM 4170 O O . LEU A 1 546 ? -5.766 1.642 -9.478 1.00 90.88 546 LEU A O 1
ATOM 4174 N N . GLY A 1 547 ? -4.655 2.916 -10.946 1.00 90.38 547 GLY A N 1
ATOM 4175 C CA . GLY A 1 547 ? -5.706 2.920 -11.964 1.00 90.38 547 GLY A CA 1
ATOM 4176 C C . GLY A 1 547 ? -7.046 3.485 -11.474 1.00 90.38 547 GLY A C 1
ATOM 4177 O O . GLY A 1 547 ? -8.113 3.103 -11.964 1.00 90.38 547 GLY A O 1
ATOM 4178 N N . LYS A 1 548 ? -7.045 4.383 -10.479 1.00 89.62 548 LYS A N 1
ATOM 4179 C CA . LYS A 1 548 ? -8.292 4.886 -9.888 1.00 89.62 548 LYS A CA 1
ATOM 4180 C C . LYS A 1 548 ? -9.027 5.803 -10.853 1.00 89.62 548 LYS A C 1
ATOM 4182 O O . LYS A 1 548 ? -8.485 6.819 -11.279 1.00 89.62 548 LYS A O 1
ATOM 4187 N N . ARG A 1 549 ? -10.284 5.455 -11.153 1.00 85.62 549 ARG A N 1
ATOM 4188 C CA . ARG A 1 549 ? -11.182 6.191 -12.065 1.00 85.62 549 ARG A CA 1
ATOM 4189 C C . ARG A 1 549 ? -10.569 6.454 -13.448 1.00 85.62 549 ARG A C 1
ATOM 4191 O O . ARG A 1 549 ? -10.866 7.466 -14.079 1.00 85.62 549 ARG A O 1
ATOM 4198 N N . VAL A 1 550 ? -9.758 5.514 -13.934 1.00 86.06 550 VAL A N 1
ATOM 4199 C CA . VAL A 1 550 ? -9.344 5.466 -15.339 1.00 86.06 550 VAL A CA 1
ATOM 4200 C C . VAL A 1 550 ? -10.591 5.333 -16.218 1.00 86.06 550 VAL A C 1
ATOM 4202 O O . VAL A 1 550 ? -11.503 4.555 -15.931 1.00 86.06 550 VAL A O 1
ATOM 4205 N N . LEU A 1 551 ? -10.660 6.135 -17.281 1.00 85.38 551 LEU A N 1
ATOM 4206 C CA . LEU A 1 551 ? -11.757 6.070 -18.242 1.00 85.38 551 LEU A CA 1
ATOM 4207 C C . LEU A 1 551 ? -11.693 4.750 -19.016 1.00 85.38 551 LEU A C 1
ATOM 4209 O O . LEU A 1 551 ? -10.615 4.298 -19.380 1.00 85.38 551 LEU A O 1
ATOM 4213 N N . SER A 1 552 ? -12.844 4.172 -19.366 1.00 88.38 552 SER A N 1
ATOM 4214 C CA . SER A 1 552 ? -12.896 2.901 -20.113 1.00 88.38 552 SER A CA 1
ATOM 4215 C C . SER A 1 552 ? -12.089 2.897 -21.423 1.00 88.38 552 SER A C 1
ATOM 4217 O O . SER A 1 552 ? -11.581 1.861 -21.831 1.00 88.38 552 SER A O 1
ATOM 4219 N N . GLN A 1 553 ? -11.937 4.054 -22.080 1.00 89.31 553 GLN A N 1
ATOM 4220 C CA . GLN A 1 553 ? -11.140 4.201 -23.303 1.00 89.31 553 GLN A CA 1
ATOM 4221 C C . GLN A 1 553 ? -9.624 4.202 -23.042 1.00 89.31 553 GLN A C 1
ATOM 4223 O O . GLN A 1 553 ? -8.845 4.028 -23.977 1.00 89.31 553 GLN A O 1
ATOM 4228 N N . ALA A 1 554 ? -9.217 4.443 -21.795 1.00 86.31 554 ALA A N 1
ATOM 4229 C CA . ALA A 1 554 ? -7.830 4.488 -21.349 1.00 86.31 554 ALA A CA 1
ATOM 4230 C C . ALA A 1 554 ? -7.365 3.190 -20.676 1.00 86.31 554 ALA A C 1
ATOM 4232 O O . ALA A 1 554 ? -6.170 2.996 -20.497 1.00 86.31 554 ALA A O 1
ATOM 4233 N N . ASP A 1 555 ? -8.283 2.273 -20.362 1.00 81.06 555 ASP A N 1
ATOM 4234 C CA . ASP A 1 555 ? -7.997 1.023 -19.643 1.00 81.06 555 ASP A CA 1
ATOM 4235 C C . ASP A 1 555 ? -6.893 0.185 -20.322 1.00 81.06 555 ASP A C 1
ATOM 4237 O O . ASP A 1 555 ? -6.027 -0.384 -19.666 1.00 81.06 555 ASP A O 1
ATOM 4241 N N . GLY A 1 556 ? -6.855 0.198 -21.660 1.00 80.94 556 GLY A N 1
ATOM 4242 C CA . GLY A 1 556 ? -5.851 -0.520 -22.452 1.00 80.94 556 GLY A CA 1
ATOM 4243 C C . GLY A 1 556 ? -4.437 0.078 -22.450 1.00 80.94 556 GLY A C 1
ATOM 4244 O O . GLY A 1 556 ? -3.532 -0.578 -22.954 1.00 80.94 556 GLY A O 1
ATOM 4245 N N . TRP A 1 557 ? -4.236 1.292 -21.925 1.00 85.81 557 TRP A N 1
ATOM 4246 C CA . TRP A 1 557 ? -2.925 1.962 -21.879 1.00 85.81 557 TRP A CA 1
ATOM 4247 C C . TRP A 1 557 ? -2.623 2.680 -20.553 1.00 85.81 557 TRP A C 1
ATOM 4249 O O . TRP A 1 557 ? -1.624 3.377 -20.433 1.00 85.81 557 TRP A O 1
ATOM 4259 N N . ALA A 1 558 ? -3.463 2.505 -19.530 1.00 88.62 558 ALA A N 1
ATOM 4260 C CA . ALA A 1 558 ? -3.283 3.124 -18.216 1.00 88.62 558 ALA A CA 1
ATOM 4261 C C . ALA A 1 558 ? -2.540 2.231 -17.204 1.00 88.62 558 ALA A C 1
ATOM 4263 O O . ALA A 1 558 ? -2.450 2.573 -16.025 1.00 88.62 558 ALA A O 1
ATOM 4264 N N . THR A 1 559 ? -2.039 1.071 -17.633 1.00 91.88 559 THR A N 1
ATOM 4265 C CA . THR A 1 559 ? -1.350 0.144 -16.732 1.00 91.88 559 THR A CA 1
ATOM 4266 C C . THR A 1 559 ? 0.057 0.650 -16.447 1.00 91.88 559 THR A C 1
ATOM 4268 O O . THR A 1 559 ? 0.855 0.847 -17.356 1.00 91.88 559 THR A O 1
ATOM 4271 N N . ASP A 1 560 ? 0.386 0.813 -15.172 1.00 93.75 560 ASP A N 1
ATOM 4272 C CA . ASP A 1 560 ? 1.765 1.027 -14.751 1.00 93.75 560 ASP A CA 1
ATOM 4273 C C . ASP A 1 560 ? 2.463 -0.345 -14.681 1.00 93.75 560 ASP A C 1
ATOM 4275 O O . ASP A 1 560 ? 2.254 -1.102 -13.729 1.00 93.75 560 ASP A O 1
ATOM 4279 N N . TRP A 1 561 ? 3.231 -0.703 -15.714 1.00 96.06 561 TRP A N 1
ATOM 4280 C CA . TRP A 1 561 ? 3.893 -2.010 -15.847 1.00 96.06 561 TRP A CA 1
ATOM 4281 C C . TRP A 1 561 ? 5.232 -2.061 -15.117 1.00 96.06 561 TRP A C 1
ATOM 4283 O O . TRP A 1 561 ? 5.520 -3.019 -14.402 1.00 96.06 561 TRP A O 1
ATOM 4293 N N . VAL A 1 562 ? 6.051 -1.026 -15.306 1.00 97.31 562 VAL A N 1
ATOM 4294 C CA . VAL A 1 562 ? 7.309 -0.821 -14.583 1.00 97.31 562 VAL A CA 1
ATOM 4295 C C . VAL A 1 562 ? 7.350 0.651 -14.186 1.00 97.31 562 VAL A C 1
ATOM 4297 O O . VAL A 1 562 ? 7.421 1.493 -15.083 1.00 97.31 562 VAL A O 1
ATOM 4300 N N . PRO A 1 563 ? 7.332 0.987 -12.886 1.00 95.44 563 PRO A N 1
ATOM 4301 C CA . PRO A 1 563 ? 7.212 2.362 -12.439 1.00 95.44 563 PRO A CA 1
ATOM 4302 C C . PRO A 1 563 ? 8.365 3.206 -12.971 1.00 95.44 563 PRO A C 1
ATOM 4304 O O . PRO A 1 563 ? 9.478 2.723 -13.191 1.00 95.44 563 PRO A O 1
ATOM 4307 N N . THR A 1 564 ? 8.075 4.483 -13.180 1.00 93.25 564 THR A N 1
ATOM 4308 C CA . THR A 1 564 ? 9.089 5.534 -13.244 1.00 93.25 564 THR A CA 1
ATOM 4309 C C . THR A 1 564 ? 9.244 6.135 -11.856 1.00 93.25 564 THR A C 1
ATOM 4311 O O . THR A 1 564 ? 8.364 6.039 -10.998 1.00 93.25 564 THR A O 1
ATOM 4314 N N . HIS A 1 565 ? 10.361 6.807 -11.635 1.00 90.19 565 HIS A N 1
ATOM 4315 C CA . HIS A 1 565 ? 10.493 7.687 -10.495 1.00 90.19 565 HIS A CA 1
ATOM 4316 C C . HIS A 1 565 ? 9.795 9.023 -10.757 1.00 90.19 565 HIS A C 1
ATOM 4318 O O . HIS A 1 565 ? 9.864 9.539 -11.876 1.00 90.19 565 HIS A O 1
ATOM 4324 N N . TYR A 1 566 ? 9.160 9.578 -9.724 1.00 86.19 566 TYR A N 1
ATOM 4325 C CA . TYR A 1 566 ? 8.506 10.878 -9.769 1.00 86.19 566 TYR A CA 1
ATOM 4326 C C . TYR A 1 566 ? 9.142 11.829 -8.764 1.00 86.19 566 TYR A C 1
ATOM 4328 O O . TYR A 1 566 ? 9.088 11.594 -7.560 1.00 86.19 566 TYR A O 1
ATOM 4336 N N . HIS A 1 567 ? 9.653 12.955 -9.245 1.00 82.75 567 HIS A N 1
ATOM 4337 C CA . HIS A 1 567 ? 10.247 13.998 -8.415 1.00 82.75 567 HIS A CA 1
ATOM 4338 C C . HIS A 1 567 ? 9.622 15.351 -8.737 1.00 82.75 567 HIS A C 1
ATOM 4340 O O . HIS A 1 567 ? 8.906 15.504 -9.724 1.00 82.75 567 HIS A O 1
ATOM 4346 N N . THR A 1 568 ? 9.861 16.350 -7.890 1.00 81.25 568 THR A N 1
ATOM 4347 C CA . THR A 1 568 ? 9.306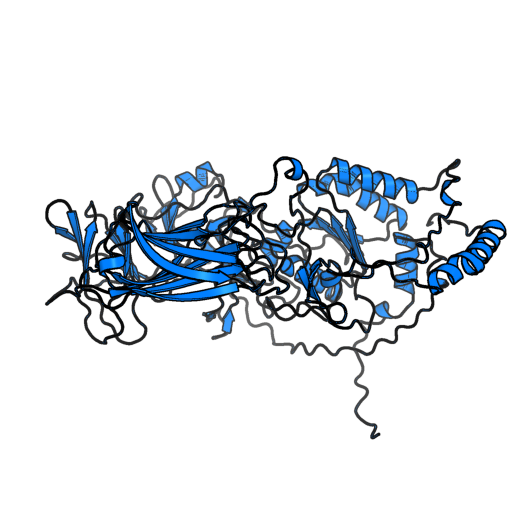 17.688 -8.106 1.00 81.25 568 THR A CA 1
ATOM 4348 C C . THR A 1 568 ? 10.402 18.686 -8.430 1.00 81.25 568 THR A C 1
ATOM 4350 O O . THR A 1 568 ? 11.427 18.756 -7.749 1.00 81.25 568 THR A O 1
ATOM 4353 N N . GLN A 1 569 ? 10.209 19.455 -9.500 1.00 77.50 569 GLN A N 1
ATOM 4354 C CA . GLN A 1 569 ? 11.153 20.487 -9.930 1.00 77.50 569 GLN A CA 1
ATOM 4355 C C . GLN A 1 569 ? 10.432 21.788 -10.200 1.00 77.50 569 GLN A C 1
ATOM 4357 O O . GLN A 1 569 ? 9.267 21.810 -10.567 1.00 77.50 569 GLN A O 1
ATOM 4362 N N . ARG A 1 570 ? 11.149 22.892 -10.018 1.00 75.19 570 ARG A N 1
ATOM 4363 C CA . ARG A 1 570 ? 10.668 24.216 -10.382 1.00 75.19 570 ARG A CA 1
ATOM 4364 C C . ARG A 1 570 ? 11.415 24.680 -11.622 1.00 75.19 570 ARG A C 1
ATOM 4366 O O . ARG A 1 570 ? 12.634 24.839 -11.566 1.00 75.19 570 ARG A O 1
ATOM 4373 N N . ALA A 1 571 ? 10.680 24.945 -12.694 1.00 69.75 571 ALA A N 1
ATOM 4374 C CA . ALA A 1 571 ? 11.194 25.690 -13.831 1.00 69.75 571 ALA A CA 1
ATOM 4375 C C . ALA A 1 571 ? 11.035 27.194 -13.556 1.00 69.75 571 ALA A C 1
ATOM 4377 O O . ALA A 1 571 ? 9.928 27.680 -13.332 1.00 69.75 571 ALA A O 1
ATOM 4378 N N . LEU A 1 572 ? 12.141 27.946 -13.564 1.00 71.19 572 LEU A N 1
ATOM 4379 C CA . LEU A 1 572 ? 12.144 29.409 -13.405 1.00 71.19 572 LEU A CA 1
ATOM 4380 C C . LEU A 1 572 ? 11.370 29.886 -12.150 1.00 71.19 572 LEU A C 1
ATOM 4382 O O . LEU A 1 572 ? 11.598 29.396 -11.042 1.00 71.19 572 LEU A O 1
ATOM 4386 N N . SER A 1 573 ? 10.482 30.870 -12.318 1.00 68.50 573 SER A N 1
ATOM 4387 C CA . SER A 1 573 ? 9.652 31.466 -11.264 1.00 68.50 573 SER A CA 1
ATOM 4388 C C . SER A 1 573 ? 8.281 30.792 -11.117 1.00 68.50 573 SER A C 1
ATOM 4390 O O . SER A 1 573 ? 7.440 31.311 -10.385 1.00 68.50 573 SER A O 1
ATOM 4392 N N . TYR A 1 574 ? 8.032 29.678 -11.814 1.00 68.12 574 TYR A N 1
ATOM 4393 C CA . TYR A 1 574 ? 6.734 29.005 -11.806 1.00 68.12 574 TYR A CA 1
ATOM 4394 C C . TYR A 1 574 ? 6.535 28.139 -10.558 1.00 68.12 574 TYR A C 1
ATOM 4396 O O . TYR A 1 574 ? 7.455 27.902 -9.763 1.00 68.12 574 TYR A O 1
ATOM 4404 N N . GLU A 1 575 ? 5.302 27.678 -10.359 1.00 70.38 575 GLU A N 1
ATOM 4405 C CA . GLU A 1 575 ? 5.042 26.666 -9.342 1.00 70.38 575 GLU A CA 1
ATOM 4406 C C . GLU A 1 575 ? 5.834 25.393 -9.660 1.00 70.38 575 GLU A C 1
ATOM 4408 O O . GLU A 1 575 ? 6.108 25.123 -10.831 1.00 70.38 575 GLU A O 1
ATOM 4413 N N . PRO A 1 576 ? 6.277 24.630 -8.645 1.00 74.69 576 PRO A N 1
ATOM 4414 C CA . PRO A 1 576 ? 6.931 23.366 -8.921 1.00 74.69 576 PRO A CA 1
ATOM 4415 C C . PRO A 1 576 ? 5.972 22.455 -9.707 1.00 74.69 576 PRO A C 1
ATOM 4417 O O . PRO A 1 576 ? 4.754 22.598 -9.620 1.00 74.69 576 PRO A O 1
ATOM 4420 N N . GLU A 1 577 ? 6.517 21.512 -10.458 1.00 76.38 577 GLU A N 1
ATOM 4421 C CA . GLU A 1 577 ? 5.781 20.533 -11.250 1.00 76.38 577 GLU A CA 1
ATOM 4422 C C . GLU A 1 577 ? 6.236 19.131 -10.858 1.00 76.38 577 GLU A C 1
ATOM 4424 O O . GLU A 1 577 ? 7.370 18.920 -10.411 1.00 76.38 577 GLU A O 1
ATOM 4429 N N . LEU A 1 578 ? 5.330 18.169 -11.002 1.00 80.94 578 LEU A N 1
ATOM 4430 C CA . LEU A 1 578 ? 5.666 16.763 -10.895 1.00 80.94 578 LEU A CA 1
ATOM 4431 C C . LEU A 1 578 ? 6.303 16.298 -12.204 1.00 80.94 578 LEU A C 1
ATOM 4433 O O . LEU A 1 578 ? 5.752 16.526 -13.274 1.00 80.94 578 LEU A O 1
ATOM 4437 N N . MET A 1 579 ? 7.438 15.617 -12.118 1.00 83.56 579 MET A N 1
ATOM 4438 C CA . MET A 1 579 ? 8.174 15.141 -13.280 1.00 83.56 579 MET A CA 1
ATOM 4439 C C . MET A 1 579 ? 8.504 13.660 -13.134 1.00 83.56 579 MET A C 1
ATOM 4441 O O . MET A 1 579 ? 8.951 13.220 -12.078 1.00 83.56 579 MET A O 1
ATOM 4445 N N . ALA A 1 580 ? 8.308 12.903 -14.210 1.00 88.25 580 ALA A N 1
ATOM 4446 C CA . ALA A 1 580 ? 8.774 11.527 -14.327 1.00 88.25 580 ALA A CA 1
ATOM 4447 C C . ALA A 1 580 ? 10.239 11.496 -14.793 1.00 88.25 580 ALA A C 1
ATOM 4449 O O . ALA A 1 580 ? 10.628 12.270 -15.672 1.00 88.25 580 ALA A O 1
ATOM 4450 N N . SER A 1 581 ? 11.063 10.606 -14.235 1.00 88.88 581 SER A N 1
ATOM 4451 C CA . SER A 1 581 ? 12.461 10.467 -14.650 1.00 88.88 581 SER A CA 1
ATOM 4452 C C . SER A 1 581 ? 13.062 9.093 -14.356 1.00 88.88 581 SER A C 1
ATOM 4454 O O . SER A 1 581 ? 13.522 8.822 -13.248 1.00 88.88 581 SER A O 1
ATOM 4456 N N . ASP A 1 582 ? 13.220 8.272 -15.395 1.00 92.94 582 ASP A N 1
ATOM 4457 C CA . ASP A 1 582 ? 14.021 7.039 -15.315 1.00 92.94 582 ASP A CA 1
ATOM 4458 C C . ASP A 1 582 ? 15.519 7.320 -15.105 1.00 92.94 582 ASP A C 1
ATOM 4460 O O . ASP A 1 582 ? 16.262 6.464 -14.627 1.00 92.94 582 ASP A O 1
ATOM 4464 N N . LYS A 1 583 ? 15.982 8.544 -15.399 1.00 86.75 583 LYS A N 1
ATOM 4465 C CA . LYS A 1 583 ? 17.377 8.950 -15.158 1.00 86.75 583 LYS A CA 1
ATOM 4466 C C . LYS A 1 583 ? 17.738 8.916 -13.673 1.00 86.75 583 LYS A C 1
ATOM 4468 O O . LYS A 1 583 ? 18.912 8.792 -13.335 1.00 86.75 583 LYS A O 1
ATOM 4473 N N . TRP A 1 584 ? 16.747 8.989 -12.781 1.00 89.12 584 TRP A N 1
ATOM 4474 C CA . TRP A 1 584 ? 16.973 8.810 -11.349 1.00 89.12 584 TRP A CA 1
ATOM 4475 C C . TRP A 1 584 ? 17.560 7.434 -11.015 1.00 89.12 584 TRP A C 1
ATOM 4477 O O . TRP A 1 584 ? 18.387 7.333 -10.110 1.00 89.12 584 TRP A O 1
ATOM 4487 N N . TYR A 1 585 ? 17.203 6.387 -11.765 1.00 92.81 585 TYR A N 1
ATOM 4488 C CA . TYR A 1 585 ? 17.769 5.048 -11.584 1.00 92.81 585 TYR A CA 1
ATOM 4489 C C . TYR A 1 585 ? 19.253 4.978 -11.957 1.00 92.81 585 TYR A C 1
ATOM 4491 O O . TYR A 1 585 ? 19.973 4.124 -11.454 1.00 92.81 585 TYR A O 1
ATOM 4499 N N . ALA A 1 586 ? 19.722 5.900 -12.796 1.00 88.69 586 ALA A N 1
ATOM 4500 C CA . ALA A 1 586 ? 21.031 5.855 -13.432 1.00 88.69 586 ALA A CA 1
ATOM 4501 C C . ALA A 1 586 ? 22.101 6.757 -12.786 1.00 88.69 586 ALA A C 1
ATOM 4503 O O . ALA A 1 586 ? 23.145 7.002 -13.386 1.00 88.69 586 ALA A O 1
ATOM 4504 N N . THR A 1 587 ? 21.847 7.292 -11.591 1.00 83.88 587 THR A N 1
ATOM 4505 C CA . THR A 1 587 ? 22.799 8.137 -10.844 1.00 83.88 587 THR A CA 1
ATOM 4506 C C . THR A 1 587 ? 23.052 7.584 -9.450 1.00 83.88 587 THR A C 1
ATOM 4508 O O . THR A 1 587 ? 22.127 7.094 -8.818 1.00 83.88 587 THR A O 1
ATOM 4511 N N . LEU A 1 588 ? 24.264 7.704 -8.917 1.00 83.94 588 LEU A N 1
ATOM 4512 C CA . LEU A 1 588 ? 24.569 7.404 -7.513 1.00 83.94 588 LEU A CA 1
ATOM 4513 C C . LEU A 1 588 ? 24.396 8.628 -6.595 1.00 83.94 588 LEU A C 1
ATOM 4515 O O . LEU A 1 588 ? 24.401 8.488 -5.373 1.00 83.94 588 LEU A O 1
ATOM 4519 N N . GLN A 1 589 ? 24.220 9.826 -7.163 1.00 78.25 589 GLN A N 1
ATOM 4520 C CA . GLN A 1 589 ? 24.169 11.097 -6.423 1.00 78.25 589 GLN A CA 1
ATOM 4521 C C . GLN A 1 589 ? 22.834 11.348 -5.704 1.00 78.25 589 GLN A C 1
ATOM 4523 O O . GLN A 1 589 ? 22.750 12.246 -4.870 1.00 78.25 589 GLN A O 1
ATOM 4528 N N . SER A 1 590 ? 21.801 10.572 -6.025 1.00 78.06 590 SER A N 1
ATOM 4529 C CA . SER A 1 590 ? 20.470 10.647 -5.420 1.00 78.06 590 SER A CA 1
ATOM 4530 C C . SER A 1 590 ? 19.904 9.263 -5.149 1.00 78.06 590 SER A C 1
ATOM 4532 O O . SER A 1 590 ? 20.477 8.248 -5.546 1.00 78.06 590 SER A O 1
ATOM 4534 N N . GLY A 1 591 ? 18.762 9.224 -4.478 1.00 74.38 591 GLY A N 1
ATOM 4535 C CA . GLY A 1 591 ? 18.093 8.028 -4.013 1.00 74.38 591 GLY A CA 1
ATOM 4536 C C . GLY A 1 591 ? 18.901 7.319 -2.934 1.00 74.38 591 GLY A C 1
ATOM 4537 O O . GLY A 1 591 ? 19.091 6.108 -3.023 1.00 74.38 591 GLY A O 1
ATOM 4538 N N . GLN A 1 592 ? 19.419 8.069 -1.952 1.00 74.06 592 GLN A N 1
ATOM 4539 C CA . GLN A 1 592 ? 20.195 7.513 -0.831 1.00 74.06 592 GLN A CA 1
ATOM 4540 C C . GLN A 1 592 ? 19.392 7.477 0.476 1.00 74.06 592 GLN A C 1
ATOM 4542 O O . GLN A 1 592 ? 19.605 6.605 1.316 1.00 74.06 592 GLN A O 1
ATOM 4547 N N . ASN A 1 593 ? 18.436 8.393 0.649 1.00 75.75 593 ASN A N 1
ATOM 4548 C CA . ASN A 1 593 ? 17.729 8.590 1.913 1.00 75.75 593 ASN A CA 1
ATOM 4549 C C . ASN A 1 593 ? 16.279 8.106 1.851 1.00 75.75 593 ASN A C 1
ATOM 4551 O O . ASN A 1 593 ? 15.370 8.910 1.974 1.00 75.75 593 ASN A O 1
ATOM 4555 N N . TYR A 1 594 ? 16.028 6.810 1.670 1.00 79.12 594 TYR A N 1
ATOM 4556 C CA . TYR A 1 594 ? 14.654 6.288 1.581 1.00 79.12 594 TYR A CA 1
ATOM 4557 C C . TYR A 1 594 ? 13.756 6.696 2.771 1.00 79.12 594 TYR A C 1
ATOM 4559 O O . TYR A 1 594 ? 14.199 6.580 3.917 1.00 79.12 594 TYR A O 1
ATOM 4567 N N . PRO A 1 595 ? 12.481 7.077 2.558 1.00 72.31 595 PRO A N 1
ATOM 4568 C CA . PRO A 1 595 ? 11.786 7.339 1.288 1.00 72.31 595 PRO A CA 1
ATOM 4569 C C . PRO A 1 595 ? 11.836 8.829 0.882 1.00 72.31 595 PRO A C 1
ATOM 4571 O O . PRO A 1 595 ? 10.942 9.331 0.209 1.00 72.31 595 PRO A O 1
ATOM 4574 N N . VAL A 1 596 ? 12.832 9.578 1.363 1.00 74.00 596 VAL A N 1
ATOM 4575 C CA . VAL A 1 596 ? 13.022 11.001 1.069 1.00 74.00 596 VAL A CA 1
ATOM 4576 C C . VAL A 1 596 ? 13.512 11.184 -0.358 1.00 74.00 596 VAL A C 1
ATOM 4578 O O . VAL A 1 596 ? 14.515 10.615 -0.783 1.00 74.00 596 VAL A O 1
ATOM 4581 N N . GLU A 1 597 ? 12.813 12.065 -1.056 1.00 71.19 597 GLU A N 1
ATOM 4582 C CA . GLU A 1 597 ? 13.126 12.458 -2.416 1.00 71.19 597 GLU A CA 1
ATOM 4583 C C . GLU A 1 597 ? 14.266 13.474 -2.466 1.00 71.19 597 GLU A C 1
ATOM 4585 O O . GLU A 1 597 ? 14.134 14.611 -2.006 1.00 71.19 597 GLU A O 1
ATOM 4590 N N . ASP A 1 598 ? 15.396 13.060 -3.034 1.00 74.25 598 ASP A N 1
ATOM 4591 C CA . ASP A 1 598 ? 16.635 13.837 -3.125 1.00 74.25 598 ASP A CA 1
ATOM 4592 C C . ASP A 1 598 ? 17.183 13.896 -4.565 1.00 74.25 598 ASP A C 1
ATOM 4594 O O . ASP A 1 598 ? 18.393 13.878 -4.795 1.00 74.25 598 ASP A O 1
ATOM 4598 N N . PHE A 1 599 ? 16.290 14.009 -5.558 1.00 78.00 599 PHE A N 1
ATOM 4599 C CA . PHE A 1 599 ? 16.682 14.204 -6.959 1.00 78.00 599 PHE A CA 1
ATOM 4600 C C . PHE A 1 599 ? 17.599 15.441 -7.116 1.00 78.00 599 PHE A C 1
ATOM 4602 O O . PHE A 1 599 ? 17.292 16.510 -6.570 1.00 78.00 599 PHE A O 1
ATOM 4609 N N . PRO A 1 600 ? 18.718 15.346 -7.867 1.00 71.81 600 PRO A N 1
ATOM 4610 C CA . PRO A 1 600 ? 19.672 16.443 -7.970 1.00 71.81 600 PRO A CA 1
ATOM 4611 C C . PRO A 1 600 ? 19.030 17.666 -8.636 1.00 71.81 600 PRO A C 1
ATOM 4613 O O . PRO A 1 600 ? 18.477 17.583 -9.731 1.00 71.81 600 PRO A O 1
ATOM 4616 N N . ARG A 1 601 ? 19.134 18.833 -7.989 1.00 68.31 601 ARG A N 1
ATOM 4617 C CA . ARG A 1 601 ? 18.653 20.112 -8.554 1.00 68.31 601 ARG A CA 1
ATOM 4618 C C . ARG A 1 601 ? 19.581 20.681 -9.623 1.00 68.31 601 ARG A C 1
ATOM 4620 O O . ARG A 1 601 ? 19.158 21.499 -10.430 1.00 68.31 601 ARG A O 1
ATOM 4627 N N . THR A 1 602 ? 20.844 20.272 -9.609 1.00 65.38 602 THR A N 1
ATOM 4628 C CA . THR A 1 602 ? 21.848 20.640 -10.605 1.00 65.38 602 THR A CA 1
ATOM 4629 C C . THR A 1 602 ? 22.671 19.411 -10.927 1.00 65.38 602 THR A C 1
ATOM 4631 O O . THR A 1 602 ? 23.162 18.749 -10.012 1.00 65.38 602 THR A O 1
ATOM 4634 N N . GLN A 1 603 ? 22.847 19.129 -12.211 1.00 59.19 603 GLN A N 1
ATOM 4635 C CA . GLN A 1 603 ? 23.665 18.020 -12.664 1.00 59.19 603 GLN A CA 1
ATOM 4636 C C . GLN A 1 603 ? 25.015 18.565 -13.136 1.00 59.19 603 GLN A C 1
ATOM 4638 O O . GLN A 1 603 ? 25.089 19.257 -14.146 1.00 59.19 603 GLN A O 1
ATOM 4643 N N . ALA A 1 604 ? 26.075 18.296 -12.371 1.00 55.44 604 ALA A N 1
ATOM 4644 C CA . ALA A 1 604 ? 27.432 18.752 -12.687 1.00 55.44 604 ALA A CA 1
ATOM 4645 C C . ALA A 1 604 ? 28.235 17.730 -13.517 1.00 55.44 604 ALA A C 1
ATOM 4647 O O . ALA A 1 604 ? 29.327 18.044 -13.982 1.00 55.44 604 ALA A O 1
ATOM 4648 N N . THR A 1 605 ? 27.715 16.509 -13.681 1.00 60.50 605 THR A N 1
ATOM 4649 C CA . THR A 1 605 ? 28.367 15.388 -14.376 1.00 60.50 605 THR A CA 1
ATOM 4650 C C . THR A 1 605 ? 27.337 14.548 -15.137 1.00 60.50 605 THR A C 1
ATOM 4652 O O . THR A 1 605 ? 26.182 14.503 -14.708 1.00 60.50 605 THR A O 1
ATOM 4655 N N . PRO A 1 606 ? 27.719 13.837 -16.214 1.00 67.69 606 PRO A N 1
ATOM 4656 C CA . PRO A 1 606 ? 26.857 12.836 -16.847 1.00 67.69 606 PRO A CA 1
ATOM 4657 C C . PRO A 1 606 ? 26.308 11.811 -15.841 1.00 67.69 606 PRO A C 1
ATOM 4659 O O . PRO A 1 606 ? 26.851 11.652 -14.747 1.00 67.69 606 PRO A O 1
ATOM 4662 N N . PHE A 1 607 ? 25.209 11.147 -16.204 1.00 76.94 607 PHE A N 1
ATOM 4663 C CA . PHE A 1 607 ? 24.681 10.024 -15.423 1.00 76.94 607 PHE A CA 1
ATOM 4664 C C . PHE A 1 607 ? 25.682 8.861 -15.423 1.00 76.94 607 PHE A C 1
ATOM 4666 O O . PHE A 1 607 ? 26.411 8.680 -16.397 1.00 76.94 607 PHE A O 1
ATOM 4673 N N . ASP A 1 608 ? 25.704 8.084 -14.340 1.00 83.31 608 ASP A N 1
ATOM 4674 C CA . ASP A 1 608 ? 26.649 6.977 -14.146 1.00 83.31 608 ASP A CA 1
ATOM 4675 C C . ASP A 1 608 ? 26.332 5.776 -15.062 1.00 83.31 608 ASP A C 1
ATOM 4677 O O . ASP A 1 608 ? 27.195 4.944 -15.323 1.00 83.31 608 ASP A O 1
ATOM 4681 N N . MET A 1 609 ? 25.095 5.700 -15.565 1.00 85.81 609 MET A N 1
ATOM 4682 C CA . MET A 1 609 ? 24.597 4.671 -16.480 1.00 85.81 609 MET A CA 1
ATOM 4683 C C . MET A 1 609 ? 23.739 5.301 -17.586 1.00 85.81 609 MET A C 1
ATOM 4685 O O . MET A 1 609 ? 23.035 6.291 -17.376 1.00 85.81 609 MET A O 1
ATOM 4689 N N . LEU A 1 610 ? 23.759 4.717 -18.781 1.00 88.75 610 LEU A N 1
ATOM 4690 C CA . LEU A 1 610 ? 22.818 5.065 -19.843 1.00 88.75 610 LEU A CA 1
ATOM 4691 C C . LEU A 1 610 ? 21.454 4.449 -19.530 1.00 88.75 610 LEU A C 1
ATOM 4693 O O . LEU A 1 610 ? 21.378 3.262 -19.240 1.00 88.75 610 LEU A O 1
ATOM 4697 N N . ALA A 1 611 ? 20.373 5.220 -19.617 1.00 90.88 611 ALA A N 1
ATOM 4698 C CA . ALA A 1 611 ? 19.023 4.722 -19.363 1.00 90.88 611 ALA A CA 1
ATOM 4699 C C . ALA A 1 611 ? 18.096 5.001 -20.546 1.00 90.88 611 ALA A C 1
ATOM 4701 O O . ALA A 1 611 ? 18.066 6.115 -21.074 1.00 90.88 611 ALA A O 1
ATOM 4702 N N . GLY A 1 612 ? 17.313 3.996 -20.931 1.00 94.19 612 GLY A N 1
ATOM 4703 C CA . GLY A 1 612 ? 16.252 4.119 -21.925 1.00 94.19 612 GLY A CA 1
ATOM 4704 C C . GLY A 1 612 ? 15.054 3.239 -21.586 1.00 94.19 612 GLY A C 1
ATOM 4705 O O . GLY A 1 612 ? 15.187 2.238 -20.883 1.00 94.19 612 GLY A O 1
ATOM 4706 N N . ARG A 1 613 ? 13.880 3.597 -22.111 1.00 97.44 613 ARG A N 1
ATOM 4707 C CA . ARG A 1 613 ? 12.638 2.837 -21.939 1.00 97.44 613 ARG A CA 1
ATOM 4708 C C . ARG A 1 613 ? 12.045 2.451 -23.293 1.00 97.44 613 ARG A C 1
ATOM 4710 O O . ARG A 1 613 ? 12.040 3.256 -24.221 1.00 97.44 613 ARG A O 1
ATOM 4717 N N . LEU A 1 614 ? 11.522 1.231 -23.387 1.00 97.81 614 LEU A N 1
ATOM 4718 C CA . LEU A 1 614 ? 10.589 0.767 -24.411 1.00 97.81 614 LEU A CA 1
ATOM 4719 C C . LEU A 1 614 ? 9.173 0.797 -23.801 1.00 97.81 614 LEU A C 1
ATOM 4721 O O . LEU A 1 614 ? 8.731 -0.216 -23.244 1.00 97.81 614 LEU A O 1
ATOM 4725 N N . PRO A 1 615 ? 8.476 1.951 -23.834 1.00 96.44 615 PRO A N 1
ATOM 4726 C CA . PRO A 1 615 ? 7.157 2.087 -23.227 1.00 96.44 615 PRO A CA 1
ATOM 4727 C C . PRO A 1 615 ? 6.135 1.326 -24.072 1.00 96.44 615 PRO A C 1
ATOM 4729 O O . PRO A 1 615 ? 5.943 1.613 -25.253 1.00 96.44 615 PRO A O 1
ATOM 4732 N N . CYS A 1 616 ? 5.523 0.309 -23.479 1.00 95.75 616 CYS A N 1
ATOM 4733 C CA . CYS A 1 616 ? 4.526 -0.524 -24.135 1.00 95.75 616 CYS A CA 1
ATOM 4734 C C . CYS A 1 616 ? 3.463 -0.959 -23.135 1.00 95.75 616 CYS A C 1
ATOM 4736 O O . CYS A 1 616 ? 3.759 -1.262 -21.979 1.00 95.75 616 CYS A O 1
ATOM 4738 N N . ASN A 1 617 ? 2.233 -1.036 -23.629 1.00 94.94 617 ASN A N 1
ATOM 4739 C CA . ASN A 1 617 ? 1.071 -1.536 -22.912 1.00 94.94 617 ASN A CA 1
ATOM 4740 C C . ASN A 1 617 ? 0.631 -2.921 -23.401 1.00 94.94 617 ASN A C 1
ATOM 4742 O O . ASN A 1 617 ? -0.259 -3.545 -22.827 1.00 94.94 617 ASN A O 1
ATOM 4746 N N . SER A 1 618 ? 1.270 -3.441 -24.453 1.00 95.38 618 SER A N 1
ATOM 4747 C CA . SER A 1 618 ? 1.014 -4.780 -24.974 1.00 95.38 618 SER A CA 1
ATOM 4748 C C . SER A 1 618 ? 2.242 -5.387 -25.650 1.00 95.38 618 SER A C 1
ATOM 4750 O O . SER A 1 618 ? 3.153 -4.684 -26.090 1.00 95.38 618 SER A O 1
ATOM 4752 N N . VAL A 1 619 ? 2.240 -6.717 -25.778 1.00 96.69 619 VAL A N 1
ATOM 4753 C CA . VAL A 1 619 ? 3.266 -7.449 -26.538 1.00 96.69 619 VAL A CA 1
ATOM 4754 C C . VAL A 1 619 ? 3.330 -6.964 -27.990 1.00 96.69 619 VAL A C 1
ATOM 4756 O O . VAL A 1 619 ? 4.416 -6.813 -28.532 1.00 96.69 619 VAL A O 1
ATOM 4759 N N . ALA A 1 620 ? 2.184 -6.639 -28.598 1.00 96.69 620 ALA A N 1
ATOM 4760 C CA . ALA A 1 620 ? 2.131 -6.146 -29.972 1.00 96.69 620 ALA A CA 1
ATOM 4761 C C . ALA A 1 620 ? 2.825 -4.781 -30.140 1.00 96.69 620 ALA A C 1
ATOM 4763 O O . ALA A 1 620 ? 3.546 -4.572 -31.113 1.00 96.69 620 ALA A O 1
ATOM 4764 N N . GLU A 1 621 ? 2.644 -3.856 -29.193 1.00 96.75 621 GLU A N 1
ATOM 4765 C CA . GLU A 1 621 ? 3.352 -2.568 -29.206 1.00 96.75 621 GLU A CA 1
ATOM 4766 C C . GLU A 1 621 ? 4.861 -2.748 -29.029 1.00 96.75 621 GLU A C 1
ATOM 4768 O O . GLU A 1 621 ? 5.649 -2.106 -29.732 1.00 96.75 621 GLU A O 1
ATOM 4773 N N . LEU A 1 622 ? 5.265 -3.653 -28.131 1.00 97.75 622 LEU A N 1
ATOM 4774 C CA . LEU A 1 622 ? 6.667 -4.011 -27.950 1.00 97.75 622 LEU A CA 1
ATOM 4775 C C . LEU A 1 622 ? 7.263 -4.585 -29.239 1.00 97.75 622 LEU A C 1
ATOM 4777 O O . LEU A 1 622 ? 8.308 -4.113 -29.681 1.00 97.75 622 LEU A O 1
ATOM 4781 N N . ASP A 1 623 ? 6.584 -5.531 -29.887 1.00 98.06 623 ASP A N 1
ATOM 4782 C CA . ASP A 1 623 ? 7.033 -6.114 -31.152 1.00 98.06 623 ASP A CA 1
ATOM 4783 C C . ASP A 1 623 ? 7.200 -5.064 -32.252 1.00 98.06 623 ASP A C 1
ATOM 4785 O O . ASP A 1 623 ? 8.211 -5.075 -32.951 1.00 98.06 623 ASP A O 1
ATOM 4789 N N . VAL A 1 624 ? 6.281 -4.099 -32.359 1.00 98.12 624 VAL A N 1
ATOM 4790 C CA . VAL A 1 624 ? 6.403 -2.986 -33.315 1.00 98.12 624 VAL A CA 1
ATOM 4791 C C . VAL A 1 624 ? 7.631 -2.120 -33.018 1.00 98.12 624 VAL A C 1
ATOM 4793 O O . VAL A 1 624 ? 8.313 -1.666 -33.941 1.00 98.12 624 VAL A O 1
ATOM 4796 N N . MET A 1 625 ? 7.945 -1.859 -31.745 1.00 98.06 625 MET A N 1
ATOM 4797 C CA . MET A 1 625 ? 9.177 -1.151 -31.383 1.00 98.06 625 MET A CA 1
ATOM 4798 C C . MET A 1 625 ? 10.423 -1.966 -31.729 1.00 98.06 625 MET A C 1
ATOM 4800 O O . MET A 1 625 ? 11.350 -1.417 -32.326 1.00 98.06 625 MET A O 1
ATOM 4804 N N . ILE A 1 626 ? 10.431 -3.262 -31.418 1.00 97.69 626 ILE A N 1
ATOM 4805 C CA . ILE A 1 626 ? 11.537 -4.175 -31.725 1.00 97.69 626 ILE A CA 1
ATOM 4806 C C . ILE A 1 626 ? 11.759 -4.267 -33.240 1.00 97.69 626 ILE A C 1
ATOM 4808 O O . ILE A 1 626 ? 12.897 -4.157 -33.692 1.00 97.69 626 ILE A O 1
ATOM 4812 N N . ASP A 1 627 ? 10.697 -4.386 -34.037 1.00 96.75 627 ASP A N 1
ATOM 4813 C CA . ASP A 1 627 ? 10.767 -4.430 -35.501 1.00 96.75 627 ASP A CA 1
ATOM 4814 C C . ASP A 1 627 ? 11.408 -3.164 -36.072 1.00 96.75 627 ASP A C 1
ATOM 4816 O O . ASP A 1 627 ? 12.291 -3.242 -36.933 1.00 96.75 627 ASP A O 1
ATOM 4820 N N . LYS A 1 628 ? 11.005 -1.987 -35.574 1.00 95.44 628 LYS A N 1
ATOM 4821 C CA . LYS A 1 628 ? 11.605 -0.704 -35.972 1.00 95.44 628 LYS A CA 1
ATOM 4822 C C . LYS A 1 628 ? 13.082 -0.644 -35.603 1.00 95.44 628 LYS A C 1
ATOM 4824 O O . LYS A 1 628 ? 13.883 -0.253 -36.449 1.00 95.44 628 LYS A O 1
ATOM 4829 N N . ILE A 1 629 ? 13.433 -1.052 -34.380 1.00 94.50 629 ILE A N 1
ATOM 4830 C CA . ILE A 1 629 ? 14.821 -1.119 -33.912 1.00 94.50 629 ILE A CA 1
ATOM 4831 C C . ILE A 1 629 ? 15.625 -1.996 -34.868 1.00 94.50 629 ILE A C 1
ATOM 4833 O O . ILE A 1 629 ? 16.506 -1.478 -35.539 1.00 94.50 629 ILE A O 1
ATOM 4837 N N . ILE A 1 630 ? 15.255 -3.266 -35.044 1.00 92.62 630 ILE A N 1
ATOM 4838 C CA . ILE A 1 630 ? 15.974 -4.213 -35.911 1.00 92.62 630 ILE A CA 1
ATOM 4839 C C . ILE A 1 630 ? 16.070 -3.694 -37.352 1.00 92.62 630 ILE A C 1
ATOM 4841 O O . ILE A 1 630 ? 17.117 -3.834 -37.984 1.00 92.62 630 ILE A O 1
ATOM 4845 N N . THR A 1 631 ? 15.013 -3.060 -37.873 1.00 89.88 631 THR A N 1
ATOM 4846 C CA . THR A 1 631 ? 14.997 -2.480 -39.226 1.00 89.88 631 THR A CA 1
ATOM 4847 C C . THR A 1 631 ? 16.002 -1.344 -39.368 1.00 89.88 631 THR A C 1
ATOM 4849 O O . THR A 1 631 ? 16.767 -1.325 -40.332 1.00 89.88 631 THR A O 1
ATOM 4852 N N . VAL A 1 632 ? 16.029 -0.400 -38.422 1.00 88.19 632 VAL A N 1
ATOM 4853 C CA . VAL A 1 632 ? 17.022 0.688 -38.382 1.00 88.19 632 VAL A CA 1
ATOM 4854 C C . VAL A 1 632 ? 18.422 0.109 -38.192 1.00 88.19 632 VAL A C 1
ATOM 4856 O O . VAL A 1 632 ? 19.386 0.588 -38.787 1.00 88.19 632 VAL A O 1
ATOM 4859 N N . GLU A 1 633 ? 18.527 -0.970 -37.440 1.00 86.00 633 GLU A N 1
ATOM 4860 C CA . GLU A 1 633 ? 19.782 -1.538 -36.994 1.00 86.00 633 GLU A CA 1
ATOM 4861 C C . GLU A 1 633 ? 20.416 -2.548 -37.960 1.00 86.00 633 GLU A C 1
ATOM 4863 O O . GLU A 1 633 ? 21.612 -2.829 -37.847 1.00 86.00 633 GLU A O 1
ATOM 4868 N N . SER A 1 634 ? 19.651 -3.005 -38.954 1.00 86.38 634 SER A N 1
ATOM 4869 C CA . SER A 1 634 ? 20.064 -3.942 -40.005 1.00 86.38 634 SER A CA 1
ATOM 4870 C C . SER A 1 634 ? 19.893 -3.297 -41.390 1.00 86.38 634 SER A C 1
ATOM 4872 O O . SER A 1 634 ? 18.867 -3.504 -42.046 1.00 86.38 634 SER A O 1
ATOM 4874 N N . PRO A 1 635 ? 20.852 -2.467 -41.852 1.00 83.50 635 PRO A N 1
ATOM 4875 C CA . PRO A 1 635 ? 20.743 -1.780 -43.134 1.00 83.50 635 PRO A CA 1
ATOM 4876 C C . PRO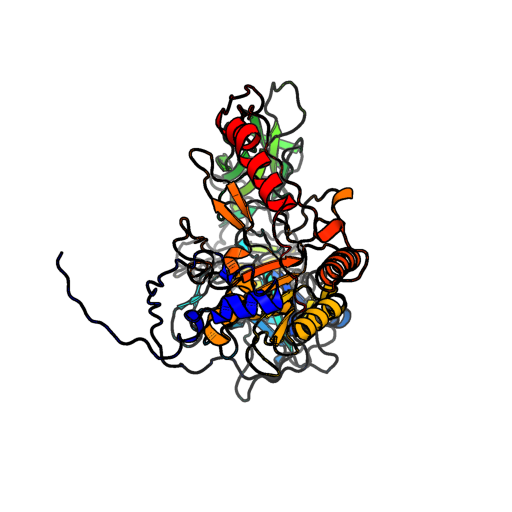 A 1 635 ? 20.587 -2.743 -44.315 1.00 83.50 635 PRO A C 1
ATOM 4878 O O . PRO A 1 635 ? 21.294 -3.742 -44.426 1.00 83.50 635 PRO A O 1
ATOM 4881 N N . GLN A 1 636 ? 19.675 -2.415 -45.229 1.00 83.75 636 GLN A N 1
ATOM 4882 C CA . GLN A 1 636 ? 19.428 -3.161 -46.465 1.00 83.75 636 GLN A CA 1
ATOM 4883 C C . GLN A 1 636 ? 19.392 -2.214 -47.672 1.00 83.75 636 GLN A C 1
ATOM 4885 O O . GLN A 1 636 ? 19.181 -1.006 -47.532 1.00 83.75 636 GLN A O 1
ATOM 4890 N N . ALA A 1 637 ? 19.580 -2.761 -48.878 1.00 86.69 637 ALA A N 1
ATOM 4891 C CA . ALA A 1 637 ? 19.434 -1.999 -50.117 1.00 86.69 637 ALA A CA 1
ATOM 4892 C C . ALA A 1 637 ? 18.009 -1.420 -50.256 1.00 86.69 637 ALA A C 1
ATOM 4894 O O . ALA A 1 637 ? 17.038 -2.024 -49.806 1.00 86.69 637 ALA A O 1
ATOM 4895 N N . GLY A 1 638 ? 17.882 -0.249 -50.888 1.00 84.00 638 GLY A N 1
ATOM 4896 C CA . GLY A 1 638 ? 16.590 0.427 -51.082 1.00 84.00 638 GLY A CA 1
ATOM 4897 C C . GLY A 1 638 ? 16.092 1.248 -49.882 1.00 84.00 638 GLY A C 1
ATOM 4898 O O . GLY A 1 638 ? 14.966 1.737 -49.905 1.00 84.00 638 GLY A O 1
ATOM 4899 N N . GLN A 1 639 ? 16.912 1.440 -48.842 1.00 84.50 639 GLN A N 1
ATOM 4900 C CA . GLN A 1 639 ? 16.589 2.256 -47.662 1.00 84.50 639 GLN A CA 1
ATOM 4901 C C . GLN A 1 639 ? 17.090 3.714 -47.785 1.00 84.50 639 GLN A C 1
ATOM 4903 O O . GLN A 1 639 ? 17.703 4.253 -46.864 1.00 84.50 639 GLN A O 1
ATOM 4908 N N . ASP A 1 640 ? 16.815 4.377 -48.917 1.00 84.19 640 ASP A N 1
ATOM 4909 C CA . ASP A 1 640 ? 17.281 5.750 -49.216 1.00 84.19 640 ASP A CA 1
ATOM 4910 C C . ASP A 1 640 ? 16.804 6.805 -48.204 1.00 84.19 640 ASP A C 1
ATOM 4912 O O . ASP A 1 640 ? 17.406 7.872 -48.070 1.00 84.19 640 ASP A O 1
ATOM 4916 N N . TRP A 1 641 ? 15.731 6.508 -47.465 1.00 83.31 641 TRP A N 1
ATOM 4917 C CA . TRP A 1 641 ? 15.214 7.357 -46.392 1.00 83.31 641 TRP A CA 1
ATOM 4918 C C . TRP A 1 641 ? 16.260 7.640 -45.304 1.00 83.31 641 TRP A C 1
ATOM 4920 O O . TRP A 1 641 ? 16.223 8.712 -44.713 1.00 83.31 641 TRP A O 1
ATOM 4930 N N . ARG A 1 642 ? 17.245 6.752 -45.098 1.00 78.81 642 ARG A N 1
ATOM 4931 C CA . ARG A 1 642 ? 18.336 6.935 -44.120 1.00 78.81 642 ARG A CA 1
ATOM 4932 C C . ARG A 1 642 ? 19.241 8.134 -44.411 1.00 78.81 642 ARG A C 1
ATOM 4934 O O . ARG A 1 642 ? 19.967 8.570 -43.530 1.00 78.81 642 ARG A O 1
ATOM 4941 N N . ARG A 1 643 ? 19.232 8.644 -45.647 1.00 76.25 643 ARG A N 1
ATOM 4942 C CA . ARG A 1 643 ? 20.041 9.798 -46.079 1.00 76.25 643 ARG A CA 1
ATOM 4943 C C . ARG A 1 643 ? 19.275 11.121 -46.018 1.00 76.25 643 ARG A C 1
ATOM 4945 O O . ARG A 1 643 ? 19.771 12.139 -46.495 1.00 76.25 643 ARG A O 1
ATOM 4952 N N . ARG A 1 644 ? 18.049 11.113 -45.489 1.00 79.12 644 ARG A N 1
ATOM 4953 C CA . ARG A 1 644 ? 17.177 12.289 -45.414 1.00 79.12 644 ARG A CA 1
ATOM 4954 C C . ARG A 1 644 ? 17.102 12.770 -43.967 1.00 79.12 644 ARG A C 1
ATOM 4956 O O . ARG A 1 644 ? 16.718 12.001 -43.095 1.00 79.12 644 ARG A O 1
ATOM 4963 N N . GLY A 1 645 ? 17.454 14.032 -43.737 1.00 76.69 645 GLY A N 1
ATOM 4964 C CA . GLY A 1 645 ? 17.202 14.742 -42.484 1.00 76.69 645 GLY A CA 1
ATOM 4965 C C . GLY A 1 645 ? 16.010 15.686 -42.634 1.00 76.69 645 GLY A C 1
ATOM 4966 O O . GLY A 1 645 ? 15.738 16.170 -43.734 1.00 76.69 645 GLY A O 1
ATOM 4967 N N . LEU A 1 646 ? 15.301 15.938 -41.537 1.00 81.31 646 LEU A N 1
ATOM 4968 C CA . LEU A 1 646 ? 14.264 16.961 -41.448 1.00 81.31 646 LEU A CA 1
ATOM 4969 C C . LEU A 1 646 ? 14.636 17.901 -40.302 1.00 81.31 646 LEU A C 1
ATOM 4971 O O . LEU A 1 646 ? 14.772 17.453 -39.168 1.00 81.31 646 LEU A O 1
ATOM 4975 N N . PHE A 1 647 ? 14.809 19.181 -40.617 1.00 75.62 647 PHE A N 1
ATOM 4976 C CA . PHE A 1 647 ? 15.127 20.237 -39.661 1.00 75.62 647 PHE A CA 1
ATOM 4977 C C . PHE A 1 647 ? 13.956 21.216 -39.644 1.00 75.62 647 PHE A C 1
ATOM 4979 O O . PHE A 1 647 ? 13.539 21.686 -40.704 1.00 75.62 647 PHE A O 1
ATOM 4986 N N . ILE A 1 648 ? 13.399 21.470 -38.464 1.00 76.31 648 ILE A N 1
ATOM 4987 C CA . ILE A 1 648 ? 12.217 22.312 -38.258 1.00 76.31 648 ILE A CA 1
ATOM 4988 C C . ILE A 1 648 ? 12.569 23.299 -37.147 1.00 76.31 648 ILE A C 1
ATOM 4990 O O . ILE A 1 648 ? 13.080 22.869 -36.115 1.00 76.31 648 ILE A O 1
ATOM 4994 N N . ALA A 1 649 ? 12.287 24.579 -37.367 1.00 74.69 649 ALA A N 1
ATOM 4995 C CA . ALA A 1 649 ? 12.201 25.586 -36.314 1.00 74.69 649 ALA A CA 1
ATOM 4996 C C . ALA A 1 649 ? 10.752 26.046 -36.186 1.00 74.69 649 ALA A C 1
ATOM 4998 O O . ALA A 1 649 ? 9.972 25.885 -37.135 1.00 74.69 649 ALA A O 1
ATOM 4999 N N . ASP A 1 650 ? 10.412 26.561 -35.009 1.00 75.75 650 ASP A N 1
ATOM 5000 C CA . ASP A 1 650 ? 9.126 27.215 -34.797 1.00 75.75 650 ASP A CA 1
ATOM 5001 C C . ASP A 1 650 ? 9.077 28.545 -35.570 1.00 75.75 650 ASP A C 1
ATOM 5003 O O . ASP A 1 650 ? 10.074 28.968 -36.168 1.00 75.75 650 ASP A O 1
ATOM 5007 N N . ASP A 1 651 ? 7.913 29.187 -35.617 1.00 80.06 651 ASP A N 1
ATOM 5008 C CA . ASP A 1 651 ? 7.838 30.556 -36.126 1.00 80.06 651 ASP A CA 1
ATOM 5009 C C . ASP A 1 651 ? 8.356 31.578 -35.095 1.00 80.06 651 ASP A C 1
ATOM 5011 O O . ASP A 1 651 ? 8.719 31.249 -33.964 1.00 80.06 651 ASP A O 1
ATOM 5015 N N . GLU A 1 652 ? 8.437 32.850 -35.488 1.00 84.31 652 GLU A N 1
ATOM 5016 C CA . GLU A 1 652 ? 8.950 33.904 -34.616 1.00 84.31 652 GLU A CA 1
ATOM 5017 C C . GLU A 1 652 ? 7.969 34.342 -33.517 1.00 84.31 652 GLU A C 1
ATOM 5019 O O . GLU A 1 652 ? 8.210 35.348 -32.848 1.00 84.31 652 GLU A O 1
ATOM 5024 N N . TRP A 1 653 ? 6.871 33.611 -33.308 1.00 83.12 653 TRP A N 1
ATOM 5025 C CA . TRP A 1 653 ? 5.800 33.961 -32.384 1.00 83.12 653 TRP A CA 1
ATOM 5026 C C . TRP A 1 653 ? 5.541 32.842 -31.381 1.00 83.12 653 TRP A C 1
ATOM 5028 O O . TRP A 1 653 ? 4.778 31.913 -31.615 1.00 83.12 653 TRP A O 1
ATOM 5038 N N . SER A 1 654 ? 6.068 33.003 -30.171 1.00 75.50 654 SER A N 1
ATOM 5039 C CA . SER A 1 654 ? 5.739 32.103 -29.065 1.00 75.50 654 SER A CA 1
ATOM 5040 C C . SER A 1 654 ? 4.711 32.755 -28.154 1.00 75.50 654 SER A C 1
ATOM 5042 O O . SER A 1 654 ? 4.730 33.959 -27.930 1.00 75.50 654 SER A O 1
ATOM 5044 N N . ASN A 1 655 ? 3.805 31.983 -27.580 1.00 69.50 655 ASN A N 1
ATOM 5045 C CA . ASN A 1 655 ? 2.877 32.491 -26.576 1.00 69.50 655 ASN A CA 1
ATOM 5046 C C . ASN A 1 655 ? 3.458 32.470 -25.145 1.00 69.50 655 ASN A C 1
ATOM 5048 O O . ASN A 1 655 ? 2.769 32.822 -24.196 1.00 69.50 655 ASN A O 1
ATOM 5052 N N . GLY A 1 656 ? 4.729 32.109 -24.952 1.00 61.19 656 GLY A N 1
ATOM 5053 C CA . GLY A 1 656 ? 5.294 31.909 -23.614 1.00 61.19 656 GLY A CA 1
ATOM 5054 C C . GLY A 1 656 ? 4.691 30.691 -22.889 1.00 61.19 656 GLY A C 1
ATOM 5055 O O . GLY A 1 656 ? 4.073 29.825 -23.503 1.00 61.19 656 GLY A O 1
ATOM 5056 N N . TYR A 1 657 ? 4.886 30.586 -21.568 1.00 55.03 657 TYR A N 1
ATOM 5057 C CA . TYR A 1 657 ? 4.413 29.458 -20.742 1.00 55.03 657 TYR A CA 1
ATOM 5058 C C . TYR A 1 657 ? 3.460 29.943 -19.635 1.00 55.03 657 TYR A C 1
ATOM 5060 O O . TYR A 1 657 ? 3.645 31.021 -19.074 1.00 55.03 657 TYR A O 1
ATOM 5068 N N . GLY A 1 658 ? 2.446 29.145 -19.280 1.00 57.47 658 GLY A N 1
ATOM 5069 C CA . GLY A 1 658 ? 1.507 29.445 -18.187 1.00 57.47 658 GLY A CA 1
ATOM 5070 C C . GLY A 1 658 ? 0.189 30.111 -18.615 1.00 57.47 658 GLY A C 1
ATOM 5071 O O . GLY A 1 658 ? -0.234 30.021 -19.762 1.00 57.47 658 GLY A O 1
ATOM 5072 N N . ALA A 1 659 ? -0.512 30.751 -17.669 1.00 53.97 659 ALA A N 1
ATOM 5073 C CA . ALA A 1 659 ? -1.879 31.263 -17.870 1.00 53.97 659 ALA A CA 1
ATOM 5074 C C . ALA A 1 659 ? -1.991 32.393 -18.917 1.00 53.97 659 ALA A C 1
ATOM 5076 O O . ALA A 1 659 ? -3.079 32.637 -19.440 1.00 53.97 659 ALA A O 1
ATOM 5077 N N . GLU A 1 660 ? -0.880 33.062 -19.231 1.00 54.56 660 GLU A N 1
ATOM 5078 C CA . GLU A 1 660 ? -0.807 34.113 -20.253 1.00 54.56 660 GLU A CA 1
ATOM 5079 C C . GLU A 1 660 ? -0.524 33.558 -21.656 1.00 54.56 660 GLU A C 1
ATOM 5081 O O . GLU A 1 660 ? -0.732 34.267 -22.640 1.00 54.56 660 GLU A O 1
ATOM 5086 N N . ALA A 1 661 ? -0.206 32.260 -21.771 1.00 57.47 661 ALA A N 1
ATOM 5087 C CA . ALA A 1 661 ? 0.090 31.606 -23.044 1.00 57.47 661 ALA A CA 1
ATOM 5088 C C . ALA A 1 661 ? -1.096 31.498 -24.008 1.00 57.47 661 ALA A C 1
ATOM 5090 O O . ALA A 1 661 ? -0.981 30.999 -25.116 1.00 57.47 661 ALA A O 1
ATOM 5091 N N . LEU A 1 662 ? -2.274 31.981 -23.634 1.00 59.16 662 LEU A N 1
ATOM 5092 C CA . LEU A 1 662 ? -3.415 32.073 -24.546 1.00 59.16 662 LEU A CA 1
ATOM 5093 C C . LEU A 1 662 ? -3.859 33.523 -24.775 1.00 59.16 662 LEU A C 1
ATOM 5095 O O . LEU A 1 662 ? -4.896 33.748 -25.397 1.00 59.16 662 LEU A O 1
ATOM 5099 N N . LEU A 1 663 ? -3.110 34.501 -24.254 1.00 65.00 663 LEU A N 1
ATOM 5100 C CA . LEU A 1 663 ? -3.510 35.909 -24.205 1.00 65.00 663 LEU A CA 1
ATOM 5101 C C . LEU A 1 663 ? -2.607 36.834 -25.031 1.00 65.00 663 LEU A C 1
ATOM 5103 O O . LEU A 1 663 ? -3.084 37.874 -25.487 1.00 65.00 663 LEU A O 1
ATOM 5107 N N . SER A 1 664 ? -1.349 36.462 -25.274 1.00 66.62 664 SER A N 1
ATOM 5108 C CA . SER A 1 664 ? -0.418 37.232 -26.107 1.00 66.62 664 SER A CA 1
ATOM 5109 C C . SER A 1 664 ? 0.560 36.332 -26.859 1.00 66.62 664 SER A C 1
ATOM 5111 O O . SER A 1 664 ? 0.928 35.271 -26.368 1.00 66.62 664 SER A O 1
ATOM 5113 N N . LEU A 1 665 ? 0.988 36.784 -28.040 1.00 76.56 665 LEU A N 1
ATOM 5114 C CA . LEU A 1 665 ? 2.140 36.241 -28.758 1.00 76.56 665 LEU A CA 1
ATOM 5115 C C . LEU A 1 665 ? 3.321 37.195 -28.552 1.00 76.56 665 LEU A C 1
ATOM 5117 O O . LEU A 1 665 ? 3.204 38.397 -28.803 1.00 76.56 665 LEU A O 1
ATOM 5121 N N . GLU A 1 666 ? 4.440 36.660 -28.087 1.00 76.69 666 GLU A N 1
ATOM 5122 C CA . GLU A 1 666 ? 5.725 37.332 -27.983 1.00 76.69 666 GLU A CA 1
ATOM 5123 C C . GLU A 1 666 ? 6.569 37.031 -29.221 1.00 76.69 666 GLU A C 1
ATOM 5125 O O . GLU A 1 666 ? 6.776 35.878 -29.601 1.00 76.69 666 GLU A O 1
ATOM 5130 N N . TYR A 1 667 ? 7.063 38.101 -29.839 1.00 82.81 667 TYR A N 1
ATOM 5131 C CA . TYR A 1 667 ? 7.952 38.025 -30.988 1.00 82.81 667 TYR A CA 1
ATOM 5132 C C . TYR A 1 667 ? 9.378 37.671 -30.540 1.00 82.81 667 TYR A C 1
ATOM 5134 O O . TYR A 1 667 ? 10.008 38.458 -29.825 1.00 82.81 667 TYR A O 1
ATOM 5142 N N . SER A 1 668 ? 9.897 36.526 -30.983 1.00 77.94 668 SER A N 1
ATOM 5143 C CA . SER A 1 668 ? 11.259 36.051 -30.728 1.00 77.94 668 SER A CA 1
ATOM 5144 C C . SER A 1 668 ? 12.103 36.145 -32.007 1.00 77.94 668 SER A C 1
ATOM 5146 O O . SER A 1 668 ? 12.114 35.216 -32.815 1.00 77.94 668 SER A O 1
ATOM 5148 N N . PRO A 1 669 ? 12.851 37.247 -32.224 1.00 76.50 669 PRO A N 1
ATOM 5149 C CA . PRO A 1 669 ? 13.631 37.432 -33.450 1.00 76.50 669 PRO A CA 1
ATOM 5150 C C . PRO A 1 669 ? 14.719 36.369 -33.659 1.00 76.50 669 PRO A C 1
ATOM 5152 O O . PRO A 1 669 ? 15.160 36.198 -34.788 1.00 76.50 669 PRO A O 1
ATOM 5155 N N . GLY A 1 670 ? 15.148 35.664 -32.604 1.00 70.62 670 GLY A N 1
ATOM 5156 C CA . GLY A 1 670 ? 16.166 34.612 -32.700 1.00 70.62 670 GLY A CA 1
ATOM 5157 C C . GLY A 1 670 ? 15.717 33.376 -33.489 1.00 70.62 670 GLY A C 1
ATOM 5158 O O . GLY A 1 670 ? 16.562 32.679 -34.038 1.00 70.62 670 GLY A O 1
ATOM 5159 N N . GLU A 1 671 ? 14.410 33.127 -33.620 1.00 72.94 671 GLU A N 1
ATOM 5160 C CA . GLU A 1 671 ? 13.895 32.021 -34.449 1.00 72.94 671 GLU A CA 1
ATOM 5161 C C . GLU A 1 671 ? 14.085 32.302 -35.957 1.00 72.94 671 GLU A C 1
ATOM 5163 O O . GLU A 1 671 ? 14.272 31.381 -36.758 1.00 72.94 671 GLU A O 1
ATOM 5168 N N . LEU A 1 672 ? 14.153 33.583 -36.358 1.00 73.88 672 LEU A N 1
ATOM 5169 C CA . LEU A 1 672 ? 14.485 33.969 -37.737 1.00 73.88 672 LEU A CA 1
ATOM 5170 C C . LEU A 1 672 ? 15.946 33.665 -38.087 1.00 73.88 672 LEU A C 1
ATOM 5172 O O . LEU A 1 672 ? 16.231 33.326 -39.236 1.00 73.88 672 LEU A O 1
ATOM 5176 N N . ASP A 1 673 ? 16.862 33.719 -37.116 1.00 72.06 673 ASP A N 1
ATOM 5177 C CA . ASP A 1 673 ? 18.282 33.440 -37.358 1.00 72.06 673 ASP A CA 1
ATOM 5178 C C . ASP A 1 673 ? 18.491 31.988 -37.826 1.00 72.06 673 ASP A C 1
ATOM 5180 O O . ASP A 1 673 ? 19.276 31.738 -38.754 1.00 72.06 673 ASP A O 1
ATOM 5184 N N . PHE A 1 674 ? 17.737 31.030 -37.268 1.00 68.50 674 PHE A N 1
ATOM 5185 C CA . PHE A 1 674 ? 17.753 29.642 -37.737 1.00 68.50 674 PHE A CA 1
ATOM 5186 C C . PHE A 1 674 ? 17.210 29.522 -39.167 1.00 68.50 674 PHE A C 1
ATOM 5188 O O . PHE A 1 674 ? 17.823 28.868 -40.021 1.00 68.50 674 PHE A O 1
ATOM 5195 N N . LEU A 1 675 ? 16.068 30.166 -39.438 1.00 67.00 675 LEU A N 1
ATOM 5196 C CA . LEU A 1 675 ? 15.391 30.120 -40.734 1.00 67.00 675 LEU A CA 1
ATOM 5197 C C . LEU A 1 675 ? 16.247 30.710 -41.863 1.00 67.00 675 LEU A C 1
ATOM 5199 O O . LEU A 1 675 ? 16.260 30.166 -42.972 1.00 67.00 675 LEU A O 1
ATOM 5203 N N . GLU A 1 676 ? 16.929 31.820 -41.590 1.00 70.56 676 GLU A N 1
ATOM 5204 C CA . GLU A 1 676 ? 17.640 32.616 -42.590 1.00 70.56 676 GLU A CA 1
ATOM 5205 C C . GLU A 1 676 ? 19.108 32.212 -42.767 1.00 70.56 676 GLU A C 1
ATOM 5207 O O . GLU A 1 676 ? 19.654 32.402 -43.855 1.00 70.56 676 GLU A O 1
ATOM 5212 N N . SER A 1 677 ? 19.761 31.642 -41.746 1.00 69.56 677 SER A N 1
ATOM 5213 C CA . SER A 1 677 ? 21.210 31.387 -41.793 1.00 69.56 677 SER A CA 1
ATOM 5214 C C . SER A 1 677 ? 21.612 29.933 -41.531 1.00 69.56 677 SER A C 1
ATOM 5216 O O . SER A 1 677 ? 22.409 29.365 -42.288 1.00 69.56 677 SER A O 1
ATOM 5218 N N . GLU A 1 678 ? 21.049 29.288 -40.509 1.00 69.75 678 GLU A N 1
ATOM 5219 C CA . GLU A 1 678 ? 21.495 27.956 -40.090 1.00 69.75 678 GLU A CA 1
ATOM 5220 C C . GLU A 1 678 ? 20.920 26.853 -40.980 1.00 69.75 678 GLU A C 1
ATOM 5222 O O . GLU A 1 678 ? 21.651 25.940 -41.377 1.00 69.75 678 GLU A O 1
ATOM 5227 N N . ARG A 1 679 ? 19.648 26.974 -41.387 1.00 69.81 679 ARG A N 1
ATOM 5228 C CA . ARG A 1 679 ? 18.983 26.022 -42.290 1.00 69.81 679 ARG A CA 1
ATOM 5229 C C . ARG A 1 679 ? 19.721 25.876 -43.618 1.00 69.81 679 ARG A C 1
ATOM 5231 O O . ARG A 1 679 ? 19.980 24.756 -44.055 1.00 69.81 679 ARG A O 1
ATOM 5238 N N . ASP A 1 680 ? 20.056 26.987 -44.270 1.00 68.31 680 ASP A N 1
ATOM 5239 C CA . ASP A 1 680 ? 20.649 26.971 -45.614 1.00 68.31 680 ASP A CA 1
ATOM 5240 C C . ASP A 1 680 ? 22.120 26.518 -45.577 1.00 68.31 680 ASP A C 1
ATOM 5242 O O . ASP A 1 680 ? 22.590 25.811 -46.478 1.00 68.31 680 ASP A O 1
ATOM 5246 N N . SER A 1 681 ? 22.826 26.835 -44.485 1.00 67.94 681 SER A N 1
ATOM 5247 C CA . SER A 1 681 ? 24.163 26.308 -44.195 1.00 67.94 681 SER A CA 1
ATOM 5248 C C . SER A 1 681 ? 24.138 24.789 -43.972 1.00 67.94 681 SER A C 1
ATOM 5250 O O . SER A 1 681 ? 24.890 24.059 -44.625 1.00 67.94 681 SER A O 1
ATOM 5252 N N . LEU A 1 682 ? 23.227 24.290 -43.126 1.00 65.31 682 LEU A N 1
ATOM 5253 C CA . LEU A 1 682 ? 23.039 22.858 -42.861 1.00 65.31 682 LEU A CA 1
ATOM 5254 C C . LEU A 1 682 ? 22.598 22.096 -44.113 1.00 65.31 682 LEU A C 1
ATOM 5256 O O . LEU A 1 682 ? 23.140 21.031 -44.402 1.00 65.31 682 LEU A O 1
ATOM 5260 N N . ALA A 1 683 ? 21.664 22.644 -44.894 1.00 66.75 683 ALA A N 1
ATOM 5261 C CA . ALA A 1 683 ? 21.195 22.036 -46.137 1.00 66.75 683 ALA A CA 1
ATOM 5262 C C . ALA A 1 683 ? 22.331 21.884 -47.157 1.00 66.75 683 ALA A C 1
ATOM 5264 O O . ALA A 1 683 ? 22.449 20.839 -47.799 1.00 66.75 683 ALA A O 1
ATOM 5265 N N . THR A 1 684 ? 23.201 22.892 -47.266 1.00 65.88 684 THR A N 1
ATOM 5266 C CA . THR A 1 684 ? 24.391 22.823 -48.120 1.00 65.88 684 THR A CA 1
ATOM 5267 C C . THR A 1 684 ? 25.347 21.741 -47.622 1.00 65.88 684 THR A C 1
ATOM 5269 O O . THR A 1 684 ? 25.716 20.863 -48.398 1.00 65.88 684 THR A O 1
ATOM 5272 N N . GLN A 1 685 ? 25.682 21.730 -46.327 1.00 65.12 685 GLN A N 1
ATOM 5273 C CA . GLN A 1 685 ? 26.565 20.717 -45.735 1.00 65.12 685 GLN A CA 1
ATOM 5274 C C . GLN A 1 685 ? 26.013 19.292 -45.879 1.00 65.12 685 GLN A C 1
ATOM 5276 O O . GLN A 1 685 ? 26.773 18.373 -46.176 1.00 65.12 685 GLN A O 1
ATOM 5281 N N . TRP A 1 686 ? 24.700 19.101 -45.744 1.00 66.19 686 TRP A N 1
ATOM 5282 C CA . TRP A 1 686 ? 24.045 17.803 -45.920 1.00 66.19 686 TRP A CA 1
ATOM 5283 C C . TRP A 1 686 ? 24.021 17.351 -47.387 1.00 66.19 686 TRP A C 1
ATOM 5285 O O . TRP A 1 686 ? 24.200 16.170 -47.677 1.00 66.19 686 TRP A O 1
ATOM 5295 N N . ALA A 1 687 ? 23.818 18.280 -48.327 1.00 65.56 687 ALA A N 1
ATOM 5296 C CA . ALA A 1 687 ? 23.769 17.987 -49.760 1.00 65.56 687 ALA A CA 1
ATOM 5297 C C . ALA A 1 687 ? 25.156 17.739 -50.376 1.00 65.56 687 ALA A C 1
ATOM 5299 O O . ALA A 1 687 ? 25.273 16.968 -51.330 1.00 65.56 687 ALA A O 1
ATOM 5300 N N . THR A 1 688 ? 26.196 18.398 -49.857 1.00 62.19 688 THR A N 1
ATOM 5301 C CA . THR A 1 688 ? 27.569 18.311 -50.384 1.00 62.19 688 THR A CA 1
ATOM 5302 C C . THR A 1 688 ? 28.508 17.470 -49.524 1.00 62.19 688 THR A C 1
ATOM 5304 O O . THR A 1 688 ? 29.642 17.221 -49.932 1.00 62.19 688 THR A O 1
ATOM 5307 N N . GLY A 1 689 ? 28.078 17.062 -48.329 1.00 57.66 689 GLY A N 1
ATOM 5308 C CA . GLY A 1 689 ? 28.876 16.270 -47.401 1.00 57.66 689 GLY A CA 1
ATOM 5309 C C . GLY A 1 689 ? 29.159 14.866 -47.930 1.00 57.66 689 GLY A C 1
ATOM 5310 O O . GLY A 1 689 ? 28.300 14.207 -48.519 1.00 57.66 689 GLY A O 1
ATOM 5311 N N . THR A 1 690 ? 30.378 14.379 -47.705 1.00 52.69 690 THR A N 1
ATOM 5312 C CA . THR A 1 690 ? 30.708 12.957 -47.852 1.00 52.69 690 THR A CA 1
ATOM 5313 C C . THR A 1 690 ? 29.811 12.162 -46.911 1.00 52.69 690 THR A C 1
ATOM 5315 O O . THR A 1 690 ? 29.862 12.371 -45.701 1.00 52.69 690 THR A O 1
ATOM 5318 N N . GLY A 1 691 ? 28.974 11.273 -47.452 1.00 51.91 691 GLY A N 1
ATOM 5319 C CA . GLY A 1 691 ? 28.117 10.424 -46.627 1.00 51.91 691 GLY A CA 1
ATOM 5320 C C . GLY A 1 691 ? 28.959 9.653 -45.613 1.00 51.91 691 GLY A C 1
ATOM 5321 O O . GLY A 1 691 ? 29.902 8.969 -46.006 1.00 51.91 691 GLY A O 1
ATOM 5322 N N . VAL A 1 692 ? 28.625 9.773 -44.328 1.00 46.88 692 VAL A N 1
ATOM 5323 C CA . VAL A 1 692 ? 29.244 8.964 -43.275 1.00 46.88 692 VAL A CA 1
ATOM 5324 C C . VAL A 1 692 ? 28.786 7.519 -43.499 1.00 46.88 692 VAL A C 1
ATOM 5326 O O . VAL A 1 692 ? 27.574 7.268 -43.504 1.00 46.88 692 VAL A O 1
ATOM 5329 N N . PRO A 1 693 ? 29.694 6.564 -43.753 1.00 42.38 693 PRO A N 1
ATOM 5330 C CA . PRO A 1 693 ? 29.324 5.162 -43.831 1.00 42.38 693 PRO A CA 1
ATOM 5331 C C . PRO A 1 693 ? 28.702 4.746 -42.496 1.00 42.38 693 PRO A C 1
ATOM 5333 O O . PRO A 1 693 ? 29.300 4.928 -41.441 1.00 42.38 693 PRO A O 1
ATOM 5336 N N . MET A 1 694 ? 27.487 4.200 -42.529 1.00 37.53 694 MET A N 1
ATOM 5337 C CA . MET A 1 694 ? 26.993 3.401 -41.409 1.00 37.53 694 MET A CA 1
ATOM 5338 C C . MET A 1 694 ? 27.675 2.047 -41.524 1.00 37.53 694 MET A C 1
ATOM 5340 O O . MET A 1 694 ? 27.184 1.179 -42.249 1.00 37.53 694 MET A O 1
ATOM 5344 N N . GLU A 1 695 ? 28.852 1.901 -40.920 1.00 38.94 695 GLU A N 1
ATOM 5345 C CA . GLU A 1 695 ? 29.513 0.604 -40.881 1.00 38.94 695 GLU A CA 1
ATOM 5346 C C . GLU A 1 695 ? 28.656 -0.346 -40.038 1.00 38.94 695 GLU A C 1
ATOM 5348 O O . GLU A 1 695 ? 28.191 -0.012 -38.948 1.00 38.94 695 GLU A O 1
ATOM 5353 N N . ALA A 1 696 ? 28.368 -1.527 -40.585 1.00 33.09 696 ALA A N 1
ATOM 5354 C CA . ALA A 1 696 ? 27.817 -2.603 -39.783 1.00 33.09 696 ALA A CA 1
ATOM 5355 C C . ALA A 1 696 ? 28.920 -3.029 -38.812 1.00 33.09 696 ALA A C 1
ATOM 5357 O O . ALA A 1 696 ? 30.004 -3.383 -39.273 1.00 33.09 696 ALA A O 1
ATOM 5358 N N . CYS A 1 697 ? 28.654 -2.973 -37.505 1.00 32.78 697 CYS A N 1
ATOM 5359 C CA . CYS A 1 697 ? 29.567 -3.488 -36.490 1.00 32.78 697 CYS A CA 1
ATOM 5360 C C . CYS A 1 697 ? 29.996 -4.910 -36.879 1.00 32.78 697 CYS A C 1
ATOM 5362 O O . CYS A 1 697 ? 29.149 -5.802 -36.976 1.00 32.78 697 CYS A O 1
ATOM 5364 N N . SER A 1 698 ? 31.284 -5.084 -37.181 1.00 30.80 698 SER A N 1
ATOM 5365 C CA . SER A 1 698 ? 31.910 -6.383 -37.443 1.00 30.80 698 SER A CA 1
ATOM 5366 C C . SER A 1 698 ? 32.393 -7.022 -36.157 1.00 30.80 698 SER A C 1
ATOM 5368 O O . SER A 1 698 ? 33.076 -6.286 -35.405 1.00 30.80 698 SER A O 1
#

Radius of gyration: 30.74 Å; chains: 1; bounding box: 79×70×93 Å

Sequence (698 aa):
MPEGAGKSAAPAANARLRDGANDAHFAGAFLNGDLLTQLPTEGTYLGAATTQSAEEPLPRASAQATLLGPEARLAVSRTGPVRVTYSRLRQRGLIPDVPIQESQVRLYQRRYLGRADTGTGVPYVEVEVPIHMVGEGNAFDGDDFFVFYGLRLREDGSWLGDLGAGPETVPGCGDPFEMNNEANIYWLACAQPSVGEAWRRMATTSLAAASGQPLANFRHQTRMEEQAAFRENLPSTVTDRMYLNLHTDTEASLALSPFWRPDPAGGTVNLTVAVAGFNNISRPLRFELVTDTANVTLLEEFNLTVASQVTRNYALTPAAINGASTKVVVSRGTGTPSFPFLFAYLNWFEIAYDALYQAVGGELRFHGGDTAGARPMEVTGFTSADVGLLEITDPRAPVFVTMQAGNVVQDGATWKLSVMPTQSGTRRVFHALGNFGSTGAVEFNYVKSSLADDPTDPTLLAGGNPDLVVVTHAQFRTALDRWVQHRIARSGGTLKVHVVDVQDLYDWYSGGLRDPWAVKRFCNHALTRWESWALAIVGDANENALGKRVLSQADGWATDWVPTHYHTQRALSYEPELMASDKWYATLQSGQNYPVEDFPRTQATPFDMLAGRLPCNSVAELDVMIDKIITVESPQAGQDWRRRGLFIADDEWSNGYGAEALLSLEYSPGELDFLESERDSLATQWATGTGVPMEACS

Secondary structure (DSSP, 8-state):
-------PPPPGGGGGGSSTHHHHHHHHHTS-HHHHTTS------------------PPP-----EESS-EEEEEE-SSEEEEEEHHHHHHTT-S-SS--BGGGEEEEEEEE-TTT--SSS--EEEEEPPEEEES-SSBS-TT-EEEEEE--GGG---EEEESSSSEEEE---S-TT-SS-SSEEEEEEEEEPPTT----B-EEE--PPP-SSPP-EEEEEEEEE---EE------TTS--EESS-TT-SEEEEEE-SS--B-TT---EEEEEEEEESSSS-EEEEEEEEETTTEEEEEEEEEE-SSSEEEEEEEE-HHHH-SS-EEEEEEEPTT--S-----EEEEEEEEEEEEESB-BTTEEEEE--S--EE--EEEEEESSS-EEEEE-SSTTS-EEEPPPTTTEEEETTEEEEEE-PEESSSPPEEEEEESTTTTSSEEP-TTT-EEE-S---TT--SSSPPSEEEEE-HHHHHHHHHHHHHHHHHTTT---EEEEEHHHHHHHHSTTS--HHHHHHHHHHIIIII---EEEEES---SSTT-TT--TTTTTT---SSPPPEEEE--TTSPPEEEE-GGGGG-SSS--STTS----SS--S--SSEEEEE--SSHHHHHHHHHHHHHHHS--TT-GGGG--------SEE--SSTTTTT-PEE-THHHHIIIIIHHHHHHHHHHSPPPP-----

pLDDT: mean 83.32, std 18.88, range [25.45, 98.62]

Foldseek 3Di:
DDDDDDDDDDPPPCPVVPDCVVVCLCCLQPNPNPPSVPDDPDFDDPDDDDPPDPDDDDDDPDQPWAFPAFKKKFFAQAWFKAKAAPVLCVVLVRADPDWFWPQQKWKWFWFQDCSLPPLPDFRTDTGTFAKAKQDDRTIRDDGIMIITGDHHQLRQAWDFDCRPPPTDITGGLQCNQCQQHSGDIMMITRTDGDVPDTHHHFAEDAFDFFDDDADFWAKDKDKFFDFFDAAFPDQAPPDHRGFQDDQFDQKGKTKDDDFDAFDLPWDKKKKKWKKAAQAQCWFWKWKWKDAPNHQTDTQDTGIDRHRGIDMDIGIDHSVSHHHNMIMIMIHGDPDDDDGSGNSMGGGMMMMIGIGGLEGGPQKDKGFQDQDFFKRKHKRWHAQDQAKWKWWPLPSSRIHTHDDDPNQWADDPNTIMGGGIDGHDDRTTMMMMFHPPSHPRHHYTDSVPMDTDNHLDPLSDDPDAQAQEEEEFAPQQVVLCVLLVVLSCVSSVNPGGYRYDYVQSLCVRRSRRGQDVLSLLVVLVSSCPPRVHAAYEYEEAAASSSVCNPPDPVCPLQRHGGRYFDWHWADDDPDDIGIDTDNLSSQAPQFPPDPPDGDPDNDDPRDGSHHYDYQYDSHNVSSNVVSVVVVDVLPDDPPPCVVLDDDDDFDDQWALDDDPSSVPDTDGHCVSVCCVPPVVVVVVCCSVPPDDDDSDRSD